Protein AF-0000000068160522 (afdb_homodimer)

Organism: Acanthamoeba castellanii (strain ATCC 30010 / Neff) (NCBI:txid1257118)

Foldseek 3Di:
DCPCVDDPPPPDPPDDPPPCPDPPPPPPDDPPPPPPPPPPPPPPDPDPPPPPDQPKDWQDDDVFWTKIKGQAPDDLVLLVVLVVVCVVPFPWDWDFAQDPNDTDTAQKIKGKAFDAPAWFDDRRDIHGHDYDDPSCVVVQVVQCVVQVHHDGMDMDIDDPDQPHWDDWAFGDPVRDPAFGKDKDADGDDKWKKWKAFPVVRDITIDIHHHNMMMITGGCRSVGIIMIIHHDDDDDDDDDDDDPPDD/DDDDPDDPPPDDDDDPPPPDPDDPDPPPPPPPPPPPPPPPPPPPDPDPPPPPDQPKDWQDDDVFWTKIKGQAPDDQVLLVVLVVVCVVPFPWDWDFAQDPNDTDTAQKIKGKAFDAPAWFDDRRDIHGHDYDDPSCVVVQVVQCVVQVHHDGMDMDIDDPDQVHWDDWAFGDPVRDPAFGKDKDADGDDKWKKWKAFPVVRDITIDIHHHNMMMITGGCRSVGIIMIIHHDDDDDDDDDDDDPPDD

InterPro domains:
  IPR005123 Oxoglutarate/iron-dependent dioxygenase domain [PS51471] (150-242)
  IPR027450 Alpha-ketoglutarate-dependent dioxygenase AlkB-like [PF13532] (68-239)
  IPR032854 Alkylated DNA repair protein alkB homologue 3 [PTHR31212] (52-241)
  IPR037151 Alpha-ketoglutarate-dependent dioxygenase AlkB-like superfamily [G3DSA:2.60.120.590] (51-245)

Secondary structure (DSSP, 8-state):
-------------------------------------------------------EEEEEEETTEEEEEES-SS-HHHHHHHHHHHHHH---EEEEEEETTEEEEEEEEEEEEESTT-EEEETTEEEE--B--HHHHHHHHHHHHHHTS---EEEEEEE-SBT--EEEE---GGGB-TTPPEEEEEEES-EEEEEEETTT--EEEEEE-TTEEEEEEETHHHHEEEEEEPPPEEEEEEE-B-B---/-------------------------------------------------------EEEEEEETTEEEEEES-SS-HHHHHHHHHHHHHH---EEEEEEETTEEEEEEEEEEEEESTTBEEEETTEEEE--B--HHHHHHHHHHHHHHTS---EEEEEEE-SBT--EEEE---GGGB-TTPPEEEEEEES-EEEEEEETTT--EEEEEE-TTEEEEEEETHHHHEEEEEEPPPEEEEEEE-B-----

pLDDT: mean 76.31, std 28.64, range [17.3, 98.75]

Radius of gyration: 35.93 Å; Cα contacts (8 Å, |Δi|>4): 922; chains: 2; bounding box: 139×94×95 Å

Sequence (492 aa):
MEKQQQAEEGATNGQTGHTNKRKIEEIEGGRRTGRLDAFVIRKKADTPKKLKAPSIEIVVQNGRSVVTYEKSVLSEDECAELSQEVLIAGHWSRDVIPTFGKNVLSPRLVCSFGDVGTAYRYSGMIRKGTGWPEVLLAIKRLVEERANQPYNYVLCNLYKDGDDYIGWHADKEGDIVPGSTIASVSLGAKRLFKLRHEQTKEVKEVWLEPGSLLLMKGDTQKHYKHCTVTENRINLTFRLVNHRSGMEKQQQAEEGATNGQTGHTNKRKIEEIEGGRRTGRLDAFVIRKKADTPKKLKAPSIEIVVQNGRSVVTYEKSVLSEDECAELSQEVLIAGHWSRDVIPTFGKNVLSPRLVCSFGDVGTAYRYSGMIRKGTGWPEVLLAIKRLVEERANQPYNYVLCNLYKDGDDYIGWHADKEGDIVPGSTIASVSLGAKRLFKLRHEQTKEVKEVWLEPGSLLLMKGDTQKHYKHCTVTENRINLTFRLVNHRSG

Structure (mmCIF, N/CA/C/O backbone):
data_AF-0000000068160522-model_v1
#
loop_
_entity.id
_entity.type
_entity.pdbx_description
1 polymer 'DNA repair system protein'
#
loop_
_atom_site.group_PDB
_atom_site.id
_atom_site.type_symbol
_atom_site.label_atom_id
_atom_site.label_alt_id
_atom_site.label_comp_id
_atom_site.label_asym_id
_atom_site.label_entity_id
_atom_site.label_seq_id
_atom_site.pdbx_PDB_ins_code
_atom_site.Cartn_x
_atom_site.Cartn_y
_atom_site.Cartn_z
_atom_site.occupancy
_atom_site.B_iso_or_equiv
_atom_site.auth_seq_id
_atom_site.auth_comp_id
_atom_site.auth_asym_id
_atom_site.auth_atom_id
_atom_site.pdbx_PDB_model_num
ATOM 1 N N . MET A 1 1 ? -38.375 -58.938 49.531 1 20.55 1 MET A N 1
ATOM 2 C CA . MET A 1 1 ? -39.844 -58.875 49.531 1 20.55 1 MET A CA 1
ATOM 3 C C . MET A 1 1 ? -40.344 -57.656 48.812 1 20.55 1 MET A C 1
ATOM 5 O O . MET A 1 1 ? -39.812 -56.531 48.969 1 20.55 1 MET A O 1
ATOM 9 N N . GLU A 1 2 ? -41.125 -57.875 47.562 1 18.28 2 GLU A N 1
ATOM 10 C CA . GLU A 1 2 ? -41.438 -57.531 46.156 1 18.28 2 GLU A CA 1
ATOM 11 C C . GLU A 1 2 ? -42.438 -56.406 46.094 1 18.28 2 GLU A C 1
ATOM 13 O O . GLU A 1 2 ? -43.625 -56.625 46.344 1 18.28 2 GLU A O 1
ATOM 18 N N . LYS A 1 3 ? -42.031 -55.219 46.75 1 20.61 3 LYS A N 1
ATOM 19 C CA . LYS A 1 3 ? -42.969 -54.094 46.969 1 20.61 3 LYS A CA 1
ATOM 20 C C . LYS A 1 3 ? -43.656 -53.688 45.688 1 20.61 3 LYS A C 1
ATOM 22 O O . LYS A 1 3 ? -43 -53.344 44.719 1 20.61 3 LYS A O 1
ATOM 27 N N . GLN A 1 4 ? -44.844 -54.188 45.312 1 17.83 4 GLN A N 1
ATOM 28 C CA . GLN A 1 4 ? -45.719 -54.469 44.188 1 17.83 4 GLN A CA 1
ATOM 29 C C . GLN A 1 4 ? -46.406 -53.156 43.719 1 17.83 4 GLN A C 1
ATOM 31 O O . GLN A 1 4 ? -47.625 -53.062 43.656 1 17.83 4 GLN A O 1
ATOM 36 N N . GLN A 1 5 ? -45.781 -51.938 44.125 1 22.64 5 GLN A N 1
ATOM 37 C CA . GLN A 1 5 ? -46.719 -50.812 44.094 1 22.64 5 GLN A CA 1
ATOM 38 C C . GLN A 1 5 ? -47.25 -50.562 42.688 1 22.64 5 GLN A C 1
ATOM 40 O O . GLN A 1 5 ? -46.469 -50.25 41.781 1 22.64 5 GLN A O 1
ATOM 45 N N . GLN A 1 6 ? -48.406 -51.094 42.281 1 18.61 6 GLN A N 1
ATOM 46 C CA . GLN A 1 6 ? -49.188 -51.344 41.062 1 18.61 6 GLN A CA 1
ATOM 47 C C . GLN A 1 6 ? -49.562 -50.031 40.406 1 18.61 6 GLN A C 1
ATOM 49 O O . GLN A 1 6 ? -49.781 -49.031 41.062 1 18.61 6 GLN A O 1
ATOM 54 N N . ALA A 1 7 ? -49.688 -49.969 38.969 1 19.05 7 ALA A N 1
ATOM 55 C CA . ALA A 1 7 ? -49.594 -49.406 37.625 1 19.05 7 ALA A CA 1
ATOM 56 C C . ALA A 1 7 ? -50.906 -48.719 37.219 1 19.05 7 ALA A C 1
ATOM 58 O O . ALA A 1 7 ? -51.125 -48.406 36.062 1 19.05 7 ALA A O 1
ATOM 59 N N . GLU A 1 8 ? -51.75 -48.188 38.25 1 18.66 8 GLU A N 1
ATOM 60 C CA . GLU A 1 8 ? -53.094 -48.031 37.75 1 18.66 8 GLU A CA 1
ATOM 61 C C . GLU A 1 8 ? -53.188 -47 36.625 1 18.66 8 GLU A C 1
ATOM 63 O O . GLU A 1 8 ? -52.531 -45.938 36.688 1 18.66 8 GLU A O 1
ATOM 68 N N . GLU A 1 9 ? -53.656 -47.312 35.344 1 19.62 9 GLU A N 1
ATOM 69 C CA . GLU A 1 9 ? -53.812 -47.031 33.938 1 19.62 9 GLU A CA 1
ATOM 70 C C . GLU A 1 9 ? -54.812 -45.938 33.656 1 19.62 9 GLU A C 1
ATOM 72 O O . GLU A 1 9 ? -55.219 -45.688 32.531 1 19.62 9 GLU A O 1
ATOM 77 N N . GLY A 1 10 ? -55.062 -44.938 34.625 1 18.34 10 GLY A N 1
ATOM 78 C CA . GLY A 1 10 ? -56.375 -44.344 34.375 1 18.34 10 GLY A CA 1
ATOM 79 C C . GLY A 1 10 ? -56.438 -43.594 33.062 1 18.34 10 GLY A C 1
ATOM 80 O O . GLY A 1 10 ? -55.5 -42.938 32.656 1 18.34 10 GLY A O 1
ATOM 81 N N . ALA A 1 11 ? -57.312 -43.969 31.984 1 20.47 11 ALA A N 1
ATOM 82 C CA . ALA A 1 11 ? -57.781 -43.844 30.609 1 20.47 11 ALA A CA 1
ATOM 83 C C . ALA A 1 11 ? -58.438 -42.5 30.391 1 20.47 11 ALA A C 1
ATOM 85 O O . ALA A 1 11 ? -59.562 -42.25 30.844 1 20.47 11 ALA A O 1
ATOM 86 N N . THR A 1 12 ? -57.688 -41.312 30.672 1 19.25 12 THR A N 1
ATOM 87 C CA . THR A 1 12 ? -58.406 -40.062 30.719 1 19.25 12 THR A CA 1
ATOM 88 C C . THR A 1 12 ? -59.062 -39.781 29.375 1 19.25 12 THR A C 1
ATOM 90 O O . THR A 1 12 ? -58.531 -40.125 28.328 1 19.25 12 THR A O 1
ATOM 93 N N . ASN A 1 13 ? -60.375 -39.469 29.281 1 19.58 13 ASN A N 1
ATOM 94 C CA . ASN A 1 13 ? -61.594 -39.344 28.5 1 19.58 13 ASN A CA 1
ATOM 95 C C . ASN A 1 13 ? -61.562 -38.094 27.641 1 19.58 13 ASN A C 1
ATOM 97 O O . ASN A 1 13 ? -62.625 -37.625 27.188 1 19.58 13 ASN A O 1
ATOM 101 N N . GLY A 1 14 ? -60.375 -37.5 27.266 1 20.22 14 GLY A N 1
ATOM 102 C CA . GLY A 1 14 ? -60.531 -36.094 26.938 1 20.22 14 GLY A CA 1
ATOM 103 C C . GLY A 1 14 ? -61.375 -35.844 25.688 1 20.22 14 GLY A C 1
ATOM 104 O O . GLY A 1 14 ? -61.094 -36.438 24.625 1 20.22 14 GLY A O 1
ATOM 105 N N . GLN A 1 15 ? -62.688 -35.594 25.875 1 19.41 15 GLN A N 1
ATOM 106 C CA . GLN A 1 15 ? -63.781 -35.375 24.953 1 19.41 15 GLN A CA 1
ATOM 107 C C . GLN A 1 15 ? -63.438 -34.375 23.875 1 19.41 15 GLN A C 1
ATOM 109 O O . GLN A 1 15 ? -62.594 -33.5 24.094 1 19.41 15 GLN A O 1
ATOM 114 N N . THR A 1 16 ? -64.062 -34.438 22.656 1 21.06 16 THR A N 1
ATOM 115 C CA . THR A 1 16 ? -64.125 -34.281 21.203 1 21.06 16 THR A CA 1
ATOM 116 C C . THR A 1 16 ? -64.562 -32.875 20.812 1 21.06 16 THR A C 1
ATOM 118 O O . THR A 1 16 ? -64.812 -32.594 19.625 1 21.06 16 THR A O 1
ATOM 121 N N . GLY A 1 17 ? -64.375 -31.734 21.688 1 19.83 17 GLY A N 1
ATOM 122 C CA . GLY A 1 17 ? -65.25 -30.641 21.359 1 19.83 17 GLY A CA 1
ATOM 123 C C . GLY A 1 17 ? -65 -30.078 19.969 1 19.83 17 GLY A C 1
ATOM 124 O O . GLY A 1 17 ? -63.875 -29.891 19.547 1 19.83 17 GLY A O 1
ATOM 125 N N . HIS A 1 18 ? -66 -30.25 19.016 1 21.58 18 HIS A N 1
ATOM 126 C CA . HIS A 1 18 ? -66.188 -30.031 17.578 1 21.58 18 HIS A CA 1
ATOM 127 C C . HIS A 1 18 ? -66.25 -28.547 17.234 1 21.58 18 HIS A C 1
ATOM 129 O O . HIS A 1 18 ? -67.25 -27.875 17.438 1 21.58 18 HIS A O 1
ATOM 135 N N . THR A 1 19 ? -65.25 -27.734 17.625 1 20.06 19 THR A N 1
ATOM 136 C CA . THR A 1 19 ? -65.312 -26.297 17.406 1 20.06 19 THR A CA 1
ATOM 137 C C . THR A 1 19 ? -65.5 -25.969 15.93 1 20.06 19 THR A C 1
ATOM 139 O O . THR A 1 19 ? -64.688 -26.422 15.102 1 20.06 19 THR A O 1
ATOM 142 N N . ASN A 1 20 ? -66.75 -25.688 15.445 1 18.67 20 ASN A N 1
ATOM 143 C CA . ASN A 1 20 ? -67.312 -25.391 14.133 1 18.67 20 ASN A CA 1
ATOM 144 C C . ASN A 1 20 ? -66.75 -24.094 13.57 1 18.67 20 ASN A C 1
ATOM 146 O O . ASN A 1 20 ? -67.188 -23 13.922 1 18.67 20 ASN A O 1
ATOM 150 N N . LYS A 1 21 ? -65.562 -23.734 13.742 1 21.2 21 LYS A N 1
ATOM 151 C CA . LYS A 1 21 ? -65.125 -22.406 13.305 1 21.2 21 LYS A CA 1
ATOM 152 C C . LYS A 1 21 ? -65.438 -22.188 11.828 1 21.2 21 LYS A C 1
ATOM 154 O O . LYS A 1 21 ? -65 -22.953 10.969 1 21.2 21 LYS A O 1
ATOM 159 N N . ARG A 1 22 ? -66.562 -21.484 11.555 1 18.92 22 ARG A N 1
ATOM 160 C CA . ARG A 1 22 ? -67.188 -21 10.305 1 18.92 22 ARG A CA 1
ATOM 161 C C . ARG A 1 22 ? -66.125 -20.312 9.438 1 18.92 22 ARG A C 1
ATOM 163 O O . ARG A 1 22 ? -65.25 -19.578 9.953 1 18.92 22 ARG A O 1
ATOM 170 N N . LYS A 1 23 ? -66 -20.688 8.133 1 20.91 23 LYS A N 1
ATOM 171 C CA . LYS A 1 23 ? -65.25 -20.484 6.898 1 20.91 23 LYS A CA 1
ATOM 172 C C . LYS A 1 23 ? -65.5 -19.078 6.34 1 20.91 23 LYS A C 1
ATOM 174 O O . LYS A 1 23 ? -66.5 -18.812 5.73 1 20.91 23 LYS A O 1
ATOM 179 N N . ILE A 1 24 ? -65.562 -17.984 7.199 1 20.56 24 ILE A N 1
ATOM 180 C CA . ILE A 1 24 ? -66 -16.766 6.5 1 20.56 24 ILE A CA 1
ATOM 181 C C . ILE A 1 24 ? -65.062 -16.562 5.281 1 20.56 24 ILE A C 1
ATOM 183 O O . ILE A 1 24 ? -63.875 -16.484 5.41 1 20.56 24 ILE A O 1
ATOM 187 N N . GLU A 1 25 ? -65.625 -16.828 4.09 1 19.86 25 GLU A N 1
ATOM 188 C CA . GLU A 1 25 ? -65.188 -16.766 2.686 1 19.86 25 GLU A CA 1
ATOM 189 C C . GLU A 1 25 ? -64.938 -15.32 2.273 1 19.86 25 GLU A C 1
ATOM 191 O O . GLU A 1 25 ? -65.812 -14.492 2.182 1 19.86 25 GLU A O 1
ATOM 196 N N . GLU A 1 26 ? -64.125 -14.555 3.076 1 21.2 26 GLU A N 1
ATOM 197 C CA . GLU A 1 26 ? -63.844 -13.188 2.631 1 21.2 26 GLU A CA 1
ATOM 198 C C . GLU A 1 26 ? -63.469 -13.148 1.15 1 21.2 26 GLU A C 1
ATOM 200 O O . GLU A 1 26 ? -62.531 -13.797 0.725 1 21.2 26 GLU A O 1
ATOM 205 N N . ILE A 1 27 ? -64.438 -12.898 0.301 1 22.42 27 ILE A N 1
ATOM 206 C CA . ILE A 1 27 ? -64.5 -12.695 -1.144 1 22.42 27 ILE A CA 1
ATOM 207 C C . ILE A 1 27 ? -63.594 -11.531 -1.525 1 22.42 27 ILE A C 1
ATOM 209 O O . ILE A 1 27 ? -63.906 -10.367 -1.241 1 22.42 27 ILE A O 1
ATOM 213 N N . GLU A 1 28 ? -62.375 -11.414 -1.071 1 22.31 28 GLU A N 1
ATOM 214 C CA . GLU A 1 28 ? -61.531 -10.25 -1.405 1 22.31 28 GLU A CA 1
ATOM 215 C C . GLU A 1 28 ? -61.469 -10.039 -2.916 1 22.31 28 GLU A C 1
ATOM 217 O O . GLU A 1 28 ? -61.125 -10.953 -3.662 1 22.31 28 GLU A O 1
ATOM 222 N N . GLY A 1 29 ? -62.406 -9.227 -3.492 1 23 29 GLY A N 1
ATOM 223 C CA . GLY A 1 29 ? -62.594 -8.719 -4.844 1 23 29 GLY A CA 1
ATOM 224 C C . GLY A 1 29 ? -61.312 -8.211 -5.469 1 23 29 GLY A C 1
ATOM 225 O O . GLY A 1 29 ? -60.469 -7.586 -4.797 1 23 29 GLY A O 1
ATOM 226 N N . GLY A 1 30 ? -60.781 -8.773 -6.594 1 23.55 30 GLY A N 1
ATOM 227 C CA . GLY A 1 30 ? -59.656 -8.75 -7.5 1 23.55 30 GLY A CA 1
ATOM 228 C C . GLY A 1 30 ? -59.531 -7.453 -8.273 1 23.55 30 GLY A C 1
ATOM 229 O O . GLY A 1 30 ? -60.094 -7.32 -9.367 1 23.55 30 GLY A O 1
ATOM 230 N N . ARG A 1 31 ? -59.844 -6.234 -7.652 1 22.59 31 ARG A N 1
ATOM 231 C CA . ARG A 1 31 ? -59.688 -5.117 -8.586 1 22.59 31 ARG A CA 1
ATOM 232 C C . ARG A 1 31 ? -58.375 -5.219 -9.359 1 22.59 31 ARG A C 1
ATOM 234 O O . ARG A 1 31 ? -57.312 -5.32 -8.766 1 22.59 31 ARG A O 1
ATOM 241 N N . ARG A 1 32 ? -58.469 -5.531 -10.641 1 24.19 32 ARG A N 1
ATOM 242 C CA . ARG A 1 32 ? -57.562 -5.617 -11.773 1 24.19 32 ARG A CA 1
ATOM 243 C C . ARG A 1 32 ? -56.875 -4.273 -12.047 1 24.19 32 ARG A C 1
ATOM 245 O O . ARG A 1 32 ? -57.5 -3.365 -12.594 1 24.19 32 ARG A O 1
ATOM 252 N N . THR A 1 33 ? -56.375 -3.521 -11.078 1 25.98 33 THR A N 1
ATOM 253 C CA . THR A 1 33 ? -55.75 -2.266 -11.469 1 25.98 33 THR A CA 1
ATOM 254 C C . THR A 1 33 ? -54.812 -2.477 -12.648 1 25.98 33 THR A C 1
ATOM 256 O O . THR A 1 33 ? -54.031 -3.424 -12.664 1 25.98 33 THR A O 1
ATOM 259 N N . GLY A 1 34 ? -55.188 -2.094 -13.891 1 23.53 34 GLY A N 1
ATOM 260 C CA . GLY A 1 34 ? -54.625 -1.967 -15.219 1 23.53 34 GLY A CA 1
ATOM 261 C C . GLY A 1 34 ? -53.25 -1.306 -15.211 1 23.53 34 GLY A C 1
ATOM 262 O O . GLY A 1 34 ? -53.125 -0.141 -14.828 1 23.53 34 GLY A O 1
ATOM 263 N N . ARG A 1 35 ? -52.219 -2.031 -14.844 1 23.36 35 ARG A N 1
ATOM 264 C CA . ARG A 1 35 ? -50.844 -1.613 -14.906 1 23.36 35 ARG A CA 1
ATOM 265 C C . ARG A 1 35 ? -50.5 -1.054 -16.281 1 23.36 35 ARG A C 1
ATOM 267 O O . ARG A 1 35 ? -50.469 -1.79 -17.266 1 23.36 35 ARG A O 1
ATOM 274 N N . LEU A 1 36 ? -50.938 0.174 -16.625 1 24.39 36 LEU A N 1
ATOM 275 C CA . LEU A 1 36 ? -50.438 0.85 -17.812 1 24.39 36 LEU A CA 1
ATOM 276 C C . LEU A 1 36 ? -48.938 0.635 -17.984 1 24.39 36 LEU A C 1
ATOM 278 O O . LEU A 1 36 ? -48.156 0.967 -17.078 1 24.39 36 LEU A O 1
ATOM 282 N N . ASP A 1 37 ? -48.562 -0.284 -18.797 1 24.17 37 ASP A N 1
ATOM 283 C CA . ASP A 1 37 ? -47.25 -0.674 -19.312 1 24.17 37 ASP A CA 1
ATOM 284 C C . ASP A 1 37 ? -46.5 0.53 -19.891 1 24.17 37 ASP A C 1
ATOM 286 O O . ASP A 1 37 ? -46.875 1.04 -20.953 1 24.17 37 ASP A O 1
ATOM 290 N N . ALA A 1 38 ? -46.375 1.678 -19.141 1 27.09 38 ALA A N 1
ATOM 291 C CA . ALA A 1 38 ? -45.5 2.688 -19.734 1 27.09 38 ALA A CA 1
ATOM 292 C C . ALA A 1 38 ? -44.281 2.045 -20.391 1 27.09 38 ALA A C 1
ATOM 294 O O . ALA A 1 38 ? -43.5 1.351 -19.719 1 27.09 38 ALA A O 1
ATOM 295 N N . PHE A 1 39 ? -44.344 1.669 -21.625 1 26.08 39 PHE A N 1
ATOM 296 C CA . PHE A 1 39 ? -43.281 1.262 -22.531 1 26.08 39 PHE A CA 1
ATOM 297 C C . PHE A 1 39 ? -42.062 2.186 -22.406 1 26.08 39 PHE A C 1
ATOM 299 O O . PHE A 1 39 ? -42.156 3.357 -22.781 1 26.08 39 PHE A O 1
ATOM 306 N N . VAL A 1 40 ? -41.469 2.197 -21.266 1 25.56 40 VAL A N 1
ATOM 307 C CA . VAL A 1 40 ? -40.188 2.896 -21.203 1 25.56 40 VAL A CA 1
ATOM 308 C C . VAL A 1 40 ? -39.344 2.527 -22.406 1 25.56 40 VAL A C 1
ATOM 310 O O . VAL A 1 40 ? -39 1.357 -22.609 1 25.56 40 VAL A O 1
ATOM 313 N N . ILE A 1 41 ? -39.469 3.205 -23.453 1 27.78 41 ILE A N 1
ATOM 314 C CA . ILE A 1 41 ? -38.562 3.172 -24.609 1 27.78 41 ILE A CA 1
ATOM 315 C C . ILE A 1 41 ? -37.125 3.145 -24.125 1 27.78 41 ILE A C 1
ATOM 317 O O . ILE A 1 41 ? -36.656 4.094 -23.5 1 27.78 41 ILE A O 1
ATOM 321 N N . ARG A 1 42 ? -36.656 1.977 -23.891 1 26.3 42 ARG A N 1
ATOM 322 C CA . ARG A 1 42 ? -35.25 1.683 -23.688 1 26.3 42 ARG A CA 1
ATOM 323 C C . ARG A 1 42 ? -34.375 2.344 -24.75 1 26.3 42 ARG A C 1
ATOM 325 O O . ARG A 1 42 ? -34.469 1.992 -25.922 1 26.3 42 ARG A O 1
ATOM 332 N N . LYS A 1 43 ? -34.188 3.623 -24.609 1 29.92 43 LYS A N 1
ATOM 333 C CA . LYS A 1 43 ? -33.156 4.18 -25.516 1 29.92 43 LYS A CA 1
ATOM 334 C C . LYS A 1 43 ? -31.984 3.225 -25.672 1 29.92 43 LYS A C 1
ATOM 336 O O . LYS A 1 43 ? -31.562 2.586 -24.703 1 29.92 43 LYS A O 1
ATOM 341 N N . LYS A 1 44 ? -31.844 2.719 -26.891 1 28.86 44 LYS A N 1
ATOM 342 C CA . LYS A 1 44 ? -30.719 1.954 -27.406 1 28.86 44 LYS A CA 1
ATOM 343 C C . LYS A 1 44 ? -29.406 2.375 -26.75 1 28.86 44 LYS A C 1
ATOM 345 O O . LYS A 1 44 ? -29.016 3.539 -26.828 1 28.86 44 LYS A O 1
ATOM 350 N N . ALA A 1 45 ? -29.078 1.757 -25.688 1 29.58 45 ALA A N 1
ATOM 351 C CA . ALA A 1 45 ? -27.797 1.856 -24.984 1 29.58 45 ALA A CA 1
ATOM 352 C C . ALA A 1 45 ? -26.656 2.02 -25.984 1 29.58 45 ALA A C 1
ATOM 354 O O . ALA A 1 45 ? -26.625 1.357 -27.016 1 29.58 45 ALA A O 1
ATOM 355 N N . ASP A 1 46 ? -26.062 3.215 -26.016 1 33.66 46 ASP A N 1
ATOM 356 C CA . ASP A 1 46 ? -24.922 3.6 -26.859 1 33.66 46 ASP A CA 1
ATOM 357 C C . ASP A 1 46 ? -23.984 2.416 -27.094 1 33.66 46 ASP A C 1
ATOM 359 O O . ASP A 1 46 ? -23.969 1.467 -26.312 1 33.66 46 ASP A O 1
ATOM 363 N N . THR A 1 47 ? -23.5 2.258 -28.328 1 31.92 47 THR A N 1
ATOM 364 C CA . THR A 1 47 ? -22.5 1.306 -28.812 1 31.92 47 THR A CA 1
ATOM 365 C C . THR A 1 47 ? -21.453 1.012 -27.75 1 31.92 47 THR A C 1
ATOM 367 O O . THR A 1 47 ? -21 1.923 -27.062 1 31.92 47 THR A O 1
ATOM 370 N N . PRO A 1 48 ? -21.484 -0.235 -27.375 1 34.25 48 PRO A N 1
ATOM 371 C CA . PRO A 1 48 ? -20.453 -0.577 -26.375 1 34.25 48 PRO A CA 1
ATOM 372 C C . PRO A 1 48 ? -19.141 0.15 -26.609 1 34.25 48 PRO A C 1
ATOM 374 O O . PRO A 1 48 ? -18.672 0.248 -27.75 1 34.25 48 PRO A O 1
ATOM 377 N N . LYS A 1 49 ? -18.891 1.197 -25.953 1 37 49 LYS A N 1
ATOM 378 C CA . LYS A 1 49 ? -17.578 1.809 -26.031 1 37 49 LYS A CA 1
ATOM 379 C C . LYS A 1 49 ? -16.516 0.784 -26.453 1 37 49 LYS A C 1
ATOM 381 O O . LYS A 1 49 ? -16.516 -0.346 -25.953 1 37 49 LYS A O 1
ATOM 386 N N . LYS A 1 50 ? -16.016 0.912 -27.562 1 36.16 50 LYS A N 1
ATOM 387 C CA . LYS A 1 50 ? -14.898 0.123 -28.078 1 36.16 50 LYS A CA 1
ATOM 388 C C . LYS A 1 50 ? -13.953 -0.31 -26.969 1 36.16 50 LYS A C 1
ATOM 390 O O . LYS A 1 50 ? -13.305 0.528 -26.328 1 36.16 50 LYS A O 1
ATOM 395 N N . LEU A 1 51 ? -14.203 -1.397 -26.359 1 38.34 51 LEU A N 1
ATOM 396 C CA . LEU A 1 51 ? -13.211 -1.922 -25.422 1 38.34 51 LEU A CA 1
ATOM 397 C C . LEU A 1 51 ? -11.805 -1.811 -26 1 38.34 51 LEU A C 1
ATOM 399 O O . LEU A 1 51 ? -11.523 -2.369 -27.078 1 38.34 51 LEU A O 1
ATOM 403 N N . LYS A 1 52 ? -11.203 -0.742 -26.031 1 43.22 52 LYS A N 1
ATOM 404 C CA . LYS A 1 52 ? -9.812 -0.606 -26.469 1 43.22 52 LYS A CA 1
ATOM 405 C C . LYS A 1 52 ? -9.023 -1.887 -26.219 1 43.22 52 LYS A C 1
ATOM 407 O O . LYS A 1 52 ? -9.281 -2.592 -25.234 1 43.22 52 LYS A O 1
ATOM 412 N N . ALA A 1 53 ? -8.445 -2.486 -27.219 1 49.78 53 ALA A N 1
ATOM 413 C CA . ALA A 1 53 ? -7.57 -3.656 -27.219 1 49.78 53 ALA A CA 1
ATOM 414 C C . ALA A 1 53 ? -6.684 -3.688 -25.984 1 49.78 53 ALA A C 1
ATOM 416 O O . ALA A 1 53 ? -6.191 -2.648 -25.547 1 49.78 53 ALA A O 1
ATOM 417 N N . PRO A 1 54 ? -6.746 -4.816 -25.25 1 63.12 54 PRO A N 1
ATOM 418 C CA . PRO A 1 54 ? -5.926 -4.883 -24.031 1 63.12 54 PRO A CA 1
ATOM 419 C C . PRO A 1 54 ? -4.484 -4.445 -24.281 1 63.12 54 PRO A C 1
ATOM 421 O O . PRO A 1 54 ? -3.883 -4.816 -25.281 1 63.12 54 PRO A O 1
ATOM 424 N N . SER A 1 55 ? -4.051 -3.314 -23.844 1 77.94 55 SER A N 1
ATOM 425 C CA . SER A 1 55 ? -2.674 -2.844 -23.969 1 77.94 55 SER A CA 1
ATOM 426 C C . SER A 1 55 ? -1.709 -3.752 -23.219 1 77.94 55 SER A C 1
ATOM 428 O O . SER A 1 55 ? -1.735 -3.809 -21.984 1 77.94 55 SER A O 1
ATOM 430 N N . ILE A 1 56 ? -1.1 -4.758 -24.031 1 88.88 56 ILE A N 1
ATOM 431 C CA . ILE A 1 56 ? -0.104 -5.672 -23.484 1 88.88 56 ILE A CA 1
ATOM 432 C C . ILE A 1 56 ? 1.271 -5.012 -23.5 1 88.88 56 ILE A C 1
ATOM 434 O O . ILE A 1 56 ? 1.717 -4.52 -24.531 1 88.88 56 ILE A O 1
ATOM 438 N N . GLU A 1 57 ? 1.829 -4.906 -22.344 1 93.25 57 GLU A N 1
ATOM 439 C CA . GLU A 1 57 ? 3.186 -4.395 -22.172 1 93.25 57 GLU A CA 1
ATOM 440 C C . GLU A 1 57 ? 4.195 -5.531 -22.062 1 93.25 57 GLU A C 1
ATOM 442 O O . GLU A 1 57 ? 3.943 -6.539 -21.406 1 93.25 57 GLU A O 1
ATOM 447 N N . ILE A 1 58 ? 5.316 -5.426 -22.812 1 95.62 58 ILE A N 1
ATOM 448 C CA . ILE A 1 58 ? 6.418 -6.371 -22.672 1 95.62 58 ILE A CA 1
ATOM 449 C C . ILE A 1 58 ? 7.395 -5.863 -21.609 1 95.62 58 ILE A C 1
ATOM 451 O O . ILE A 1 58 ? 8.102 -4.879 -21.828 1 95.62 58 ILE A O 1
ATOM 455 N N . VAL A 1 59 ? 7.52 -6.551 -20.531 1 96.69 59 VAL A N 1
ATOM 456 C CA . VAL A 1 59 ? 8.359 -6.141 -19.406 1 96.69 59 VAL A CA 1
ATOM 457 C C . VAL A 1 59 ? 9.773 -6.672 -19.594 1 96.69 59 VAL A C 1
ATOM 459 O O . VAL A 1 59 ? 10.75 -5.969 -19.312 1 96.69 59 VAL A O 1
ATOM 462 N N . VAL A 1 60 ? 9.883 -7.891 -20.062 1 96.75 60 VAL A N 1
ATOM 463 C CA . VAL A 1 60 ? 11.148 -8.555 -20.344 1 96.75 60 VAL A CA 1
ATOM 464 C C . VAL A 1 60 ? 11.062 -9.266 -21.703 1 96.75 60 VAL A C 1
ATOM 466 O O . VAL A 1 60 ? 10.055 -9.898 -22 1 96.75 60 VAL A O 1
ATOM 469 N N . GLN A 1 61 ? 12.023 -9.031 -22.5 1 96.19 61 GLN A N 1
ATOM 470 C CA . GLN A 1 61 ? 12.258 -9.789 -23.719 1 96.19 61 GLN A CA 1
ATOM 471 C C . GLN A 1 61 ? 13.742 -10.078 -23.922 1 96.19 61 GLN A C 1
ATOM 473 O O . GLN A 1 61 ? 14.484 -9.242 -24.438 1 96.19 61 GLN A O 1
ATOM 478 N N . ASN A 1 62 ? 14.125 -11.188 -23.469 1 95.69 62 ASN A N 1
ATOM 479 C CA . ASN A 1 62 ? 15.516 -11.617 -23.5 1 95.69 62 ASN A CA 1
ATOM 480 C C . ASN A 1 62 ? 15.641 -13.109 -23.781 1 95.69 62 ASN A C 1
ATOM 482 O O . ASN A 1 62 ? 15.531 -13.93 -22.875 1 95.69 62 ASN A O 1
ATOM 486 N N . GLY A 1 63 ? 15.914 -13.375 -25.125 1 95 63 GLY A N 1
ATOM 487 C CA . GLY A 1 63 ? 15.906 -14.781 -25.484 1 95 63 GLY A CA 1
ATOM 488 C C . GLY A 1 63 ? 14.562 -15.453 -25.266 1 95 63 GLY A C 1
ATOM 489 O O . GLY A 1 63 ? 13.539 -14.977 -25.766 1 95 63 GLY A O 1
ATOM 490 N N . ARG A 1 64 ? 14.625 -16.547 -24.453 1 95.75 64 ARG A N 1
ATOM 491 C CA . ARG A 1 64 ? 13.406 -17.297 -24.188 1 95.75 64 ARG A CA 1
ATOM 492 C C . ARG A 1 64 ? 12.695 -16.781 -22.953 1 95.75 64 ARG A C 1
ATOM 494 O O . ARG A 1 64 ? 11.641 -17.297 -22.562 1 95.75 64 ARG A O 1
ATOM 501 N N . SER A 1 65 ? 13.273 -15.82 -22.344 1 97.31 65 SER A N 1
ATOM 502 C CA . SER A 1 65 ? 12.617 -15.172 -21.203 1 97.31 65 SER A CA 1
ATOM 503 C C . SER A 1 65 ? 11.719 -14.023 -21.672 1 97.31 65 SER A C 1
ATOM 505 O O . SER A 1 65 ? 12.211 -13.008 -22.156 1 97.31 65 SER A O 1
ATOM 507 N N . VAL A 1 66 ? 10.445 -14.273 -21.531 1 98 66 VAL A N 1
ATOM 508 C CA . VAL A 1 66 ? 9.492 -13.25 -21.953 1 98 66 VAL A CA 1
ATOM 509 C C . VAL A 1 66 ? 8.484 -13.008 -20.828 1 98 66 VAL A C 1
ATOM 511 O O . VAL A 1 66 ? 7.863 -13.945 -20.328 1 98 66 VAL A O 1
ATOM 514 N N . VAL A 1 67 ? 8.344 -11.727 -20.375 1 98.44 67 VAL A N 1
ATOM 515 C CA . VAL A 1 67 ? 7.355 -11.336 -19.375 1 98.44 67 VAL A CA 1
ATOM 516 C C . VAL A 1 67 ? 6.426 -10.273 -19.969 1 98.44 67 VAL A C 1
ATOM 518 O O . VAL A 1 67 ? 6.887 -9.227 -20.438 1 98.44 67 VAL A O 1
ATOM 521 N N . THR A 1 68 ? 5.148 -10.578 -19.969 1 98.31 68 THR A N 1
ATOM 522 C CA . THR A 1 68 ? 4.164 -9.633 -20.484 1 98.31 68 THR A CA 1
ATOM 523 C C . THR A 1 68 ? 3.211 -9.188 -19.391 1 98.31 68 THR A C 1
ATOM 525 O O . THR A 1 68 ? 3.014 -9.898 -18.406 1 98.31 68 THR A O 1
ATOM 528 N N . TYR A 1 69 ? 2.689 -8.031 -19.578 1 98 69 TYR A N 1
ATOM 529 C CA . TYR A 1 69 ? 1.843 -7.414 -18.578 1 98 69 TYR A CA 1
ATOM 530 C C . TYR A 1 69 ? 0.621 -6.758 -19.203 1 98 69 TYR A C 1
ATOM 532 O O . TYR A 1 69 ? 0.75 -5.961 -20.141 1 98 69 TYR A O 1
ATOM 540 N N . GLU A 1 70 ? -0.507 -7.238 -18.734 1 97.12 70 GLU A N 1
ATOM 541 C CA . GLU A 1 70 ? -1.78 -6.617 -19.094 1 97.12 70 GLU A CA 1
ATOM 542 C C . GLU A 1 70 ? -2.371 -5.855 -17.906 1 97.12 70 GLU A C 1
ATOM 544 O O . GLU A 1 70 ? -2.773 -6.461 -16.906 1 97.12 70 GLU A O 1
ATOM 549 N N . LYS A 1 71 ? -2.574 -4.629 -18.062 1 94.31 71 LYS A N 1
ATOM 550 C CA . LYS A 1 71 ? -2.871 -3.715 -16.953 1 94.31 71 LYS A CA 1
ATOM 551 C C . LYS A 1 71 ? -4.277 -3.949 -16.406 1 94.31 71 LYS A C 1
ATOM 553 O O . LYS A 1 71 ? -4.531 -3.721 -15.227 1 94.31 71 LYS A O 1
ATOM 558 N N . SER A 1 72 ? -5.16 -4.375 -17.281 1 93.31 72 SER A N 1
ATOM 559 C CA . SER A 1 72 ? -6.543 -4.52 -16.844 1 93.31 72 SER A CA 1
ATOM 560 C C . SER A 1 72 ? -7.238 -5.664 -17.578 1 93.31 72 SER A C 1
ATOM 562 O O . SER A 1 72 ? -7.566 -5.547 -18.766 1 93.31 72 SER A O 1
ATOM 564 N N . VAL A 1 73 ? -7.461 -6.711 -16.828 1 95.12 73 VAL A N 1
ATOM 565 C CA . VAL A 1 73 ? -8.211 -7.832 -17.375 1 95.12 73 VAL A CA 1
ATOM 566 C C . VAL A 1 73 ? -9.516 -8.016 -16.609 1 95.12 73 VAL A C 1
ATOM 568 O O . VAL A 1 73 ? -10.414 -8.727 -17.062 1 95.12 73 VAL A O 1
ATOM 571 N N . LEU A 1 74 ? -9.625 -7.418 -15.406 1 95 74 LEU A N 1
ATOM 572 C CA . LEU A 1 74 ? -10.82 -7.406 -14.57 1 95 74 LEU A CA 1
ATOM 573 C C . LEU A 1 74 ? -11.242 -5.973 -14.258 1 95 74 LEU A C 1
ATOM 575 O O . LEU A 1 74 ? -10.398 -5.102 -14.055 1 95 74 LEU A O 1
ATOM 579 N N . SER A 1 75 ? -12.523 -5.777 -14.211 1 92.06 75 SER A N 1
ATOM 580 C CA . SER A 1 75 ? -13.031 -4.5 -13.734 1 92.06 75 SER A CA 1
ATOM 581 C C . SER A 1 75 ? -12.852 -4.363 -12.227 1 92.06 75 SER A C 1
ATOM 583 O O . SER A 1 75 ? -12.57 -5.348 -11.539 1 92.06 75 SER A O 1
ATOM 585 N N . GLU A 1 76 ? -13.008 -3.188 -11.766 1 87.12 76 GLU A N 1
ATOM 586 C CA . GLU A 1 76 ? -12.914 -2.934 -10.328 1 87.12 76 GLU A CA 1
ATOM 587 C C . GLU A 1 76 ? -13.922 -3.775 -9.555 1 87.12 76 GLU A C 1
ATOM 589 O O . GLU A 1 76 ? -13.602 -4.324 -8.5 1 87.12 76 GLU A O 1
ATOM 594 N N . ASP A 1 77 ? -15.094 -3.82 -10.07 1 89.62 77 ASP A N 1
ATOM 595 C CA . ASP A 1 77 ? -16.141 -4.59 -9.406 1 89.62 77 ASP A CA 1
ATOM 596 C C . ASP A 1 77 ? -15.805 -6.078 -9.398 1 89.62 77 ASP A C 1
ATOM 598 O O . ASP A 1 77 ? -16 -6.758 -8.391 1 89.62 77 ASP A O 1
ATOM 602 N N . GLU A 1 78 ? -15.336 -6.527 -10.484 1 93.38 78 GLU A N 1
ATOM 603 C CA . GLU A 1 78 ? -14.938 -7.93 -10.578 1 93.38 78 GLU A CA 1
ATOM 604 C C . GLU A 1 78 ? -13.805 -8.25 -9.609 1 93.38 78 GLU A C 1
ATOM 606 O O . GLU A 1 78 ? -13.797 -9.312 -8.992 1 93.38 78 GLU A O 1
ATOM 611 N N . CYS A 1 79 ? -12.875 -7.352 -9.469 1 94.31 79 CYS A N 1
ATOM 612 C CA . CYS A 1 79 ? -11.773 -7.523 -8.531 1 94.31 79 CYS A CA 1
ATOM 613 C C . CYS A 1 79 ? -12.281 -7.633 -7.098 1 94.31 79 CYS A C 1
ATOM 615 O O . CYS A 1 79 ? -11.867 -8.523 -6.355 1 94.31 79 CYS A O 1
ATOM 617 N N . ALA A 1 80 ? -13.148 -6.777 -6.793 1 89.25 80 ALA A N 1
ATOM 618 C CA . ALA A 1 80 ? -13.688 -6.754 -5.438 1 89.25 80 ALA A CA 1
ATOM 619 C C . ALA A 1 80 ? -14.438 -8.039 -5.121 1 89.25 80 ALA A C 1
ATOM 621 O O . ALA A 1 80 ? -14.258 -8.625 -4.051 1 89.25 80 ALA A O 1
ATOM 622 N N . GLU A 1 81 ? -15.219 -8.43 -6.031 1 92.44 81 GLU A N 1
ATOM 623 C CA . GLU A 1 81 ? -16 -9.656 -5.848 1 92.44 81 GLU A CA 1
ATOM 624 C C . GLU A 1 81 ? -15.094 -10.875 -5.727 1 92.44 81 GLU A C 1
ATOM 626 O O . GLU A 1 81 ? -15.258 -11.688 -4.816 1 92.44 81 GLU A O 1
ATOM 631 N N . LEU A 1 82 ? -14.195 -10.977 -6.621 1 96 82 LEU A N 1
ATOM 632 C CA . LEU A 1 82 ? -13.273 -12.109 -6.609 1 96 82 LEU A CA 1
ATOM 633 C C . LEU A 1 82 ? -12.453 -12.125 -5.328 1 96 82 LEU A C 1
ATOM 635 O O . LEU A 1 82 ? -12.266 -13.18 -4.715 1 96 82 LEU A O 1
ATOM 639 N N . SER A 1 83 ? -12 -10.977 -4.926 1 94.88 83 SER A N 1
ATOM 640 C CA . SER A 1 83 ? -11.242 -10.875 -3.686 1 94.88 83 SER A CA 1
ATOM 641 C C . SER A 1 83 ? -12.047 -11.391 -2.498 1 94.88 83 SER A C 1
ATOM 643 O O . SER A 1 83 ? -11.555 -12.188 -1.701 1 94.88 83 SER A O 1
ATOM 645 N N . GLN A 1 84 ? -13.234 -10.945 -2.424 1 92.06 84 GLN A N 1
ATOM 646 C CA . GLN A 1 84 ? -14.094 -11.344 -1.309 1 92.06 84 GLN A CA 1
ATOM 647 C C . GLN A 1 84 ? -14.344 -12.852 -1.315 1 92.06 84 GLN A C 1
ATOM 649 O O . GLN A 1 84 ? -14.266 -13.5 -0.272 1 92.06 84 GLN A O 1
ATOM 654 N N . GLU A 1 85 ? -14.594 -13.359 -2.404 1 93.44 85 GLU A N 1
ATOM 655 C CA . GLU A 1 85 ? -14.914 -14.773 -2.521 1 93.44 85 GLU A CA 1
ATOM 656 C C . GLU A 1 85 ? -13.695 -15.641 -2.203 1 93.44 85 GLU A C 1
ATOM 658 O O . GLU A 1 85 ? -13.828 -16.688 -1.564 1 93.44 85 GLU A O 1
ATOM 663 N N . VAL A 1 86 ? -12.562 -15.234 -2.656 1 95.38 86 VAL A N 1
ATOM 664 C CA . VAL A 1 86 ? -11.344 -15.984 -2.391 1 95.38 86 VAL A CA 1
ATOM 665 C C . VAL A 1 86 ? -11.023 -15.938 -0.898 1 95.38 86 VAL A C 1
ATOM 667 O O . VAL A 1 86 ? -10.594 -16.938 -0.317 1 95.38 86 VAL A O 1
ATOM 670 N N . LEU A 1 87 ? -11.234 -14.781 -0.329 1 93.31 87 LEU A N 1
ATOM 671 C CA . LEU A 1 87 ? -10.992 -14.633 1.102 1 93.31 87 LEU A CA 1
ATOM 672 C C . LEU A 1 87 ? -11.875 -15.586 1.905 1 93.31 87 LEU A C 1
ATOM 674 O O . LEU A 1 87 ? -11.414 -16.188 2.875 1 93.31 87 LEU A O 1
ATOM 678 N N . ILE A 1 88 ? -13.078 -15.773 1.445 1 92.31 88 ILE A N 1
ATOM 679 C CA . ILE A 1 88 ? -14.047 -16.609 2.154 1 92.31 88 ILE A CA 1
ATOM 680 C C . ILE A 1 88 ? -13.734 -18.078 1.907 1 92.31 88 ILE A C 1
ATOM 682 O O . ILE A 1 88 ? -13.797 -18.891 2.828 1 92.31 88 ILE A O 1
ATOM 686 N N . ALA A 1 89 ? -13.359 -18.422 0.772 1 92.62 89 ALA A N 1
ATOM 687 C CA . ALA A 1 89 ? -13.156 -19.812 0.374 1 92.62 89 ALA A CA 1
ATOM 688 C C . ALA A 1 89 ? -11.836 -20.344 0.931 1 92.62 89 ALA A C 1
ATOM 690 O O . ALA A 1 89 ? -11.703 -21.562 1.144 1 92.62 89 ALA A O 1
ATOM 691 N N . GLY A 1 90 ? -10.898 -19.484 1.13 1 93.25 90 GLY A N 1
ATOM 692 C CA . GLY A 1 90 ? -9.539 -19.922 1.416 1 93.25 90 GLY A CA 1
ATOM 693 C C . GLY A 1 90 ? -9.328 -20.312 2.867 1 93.25 90 GLY A C 1
ATOM 694 O O . GLY A 1 90 ? -9.867 -19.656 3.771 1 93.25 90 GLY A O 1
ATOM 695 N N . HIS A 1 91 ? -8.539 -21.406 3.068 1 92.5 91 HIS A N 1
ATOM 696 C CA . HIS A 1 91 ? -7.949 -21.719 4.367 1 92.5 91 HIS A CA 1
ATOM 697 C C . HIS A 1 91 ? -6.539 -21.141 4.488 1 92.5 91 HIS A C 1
ATOM 699 O O . HIS A 1 91 ? -5.559 -21.812 4.18 1 92.5 91 HIS A O 1
ATOM 705 N N . TRP A 1 92 ? -6.488 -19.953 5.004 1 93.88 92 TRP A N 1
ATOM 706 C CA . TRP A 1 92 ? -5.27 -19.156 4.969 1 93.88 92 TRP A CA 1
ATOM 707 C C . TRP A 1 92 ? -4.332 -19.531 6.109 1 93.88 92 TRP A C 1
ATOM 709 O O . TRP A 1 92 ? -4.777 -19.75 7.242 1 93.88 92 TRP A O 1
ATOM 719 N N . SER A 1 93 ? -3.072 -19.641 5.789 1 91.31 93 SER A N 1
ATOM 720 C CA . SER A 1 93 ? -2.049 -19.922 6.789 1 91.31 93 SER A CA 1
ATOM 721 C C . SER A 1 93 ? -0.699 -19.344 6.375 1 91.31 93 SER A C 1
ATOM 723 O O . SER A 1 93 ? -0.486 -19.031 5.207 1 91.31 93 SER A O 1
ATOM 725 N N . ARG A 1 94 ? 0.122 -19.125 7.367 1 89.56 94 ARG A N 1
ATOM 726 C CA . ARG A 1 94 ? 1.482 -18.672 7.078 1 89.56 94 ARG A CA 1
ATOM 727 C C . ARG A 1 94 ? 2.426 -19.859 6.93 1 89.56 94 ARG A C 1
ATOM 729 O O . ARG A 1 94 ? 2.318 -20.844 7.672 1 89.56 94 ARG A O 1
ATOM 736 N N . ASP A 1 95 ? 3.318 -19.688 5.945 1 86.5 95 ASP A N 1
ATOM 737 C CA . ASP A 1 95 ? 4.348 -20.719 5.797 1 86.5 95 ASP A CA 1
ATOM 738 C C . ASP A 1 95 ? 5.414 -20.594 6.883 1 86.5 95 ASP A C 1
ATOM 740 O O . ASP A 1 95 ? 5.703 -19.484 7.348 1 86.5 95 ASP A O 1
ATOM 744 N N . VAL A 1 96 ? 5.922 -21.75 7.297 1 83.12 96 VAL A N 1
ATOM 745 C CA . VAL A 1 96 ? 7.066 -21.781 8.203 1 83.12 96 VAL A CA 1
ATOM 746 C C . VAL A 1 96 ? 8.359 -21.953 7.406 1 83.12 96 VAL A C 1
ATOM 748 O O . VAL A 1 96 ? 8.562 -22.969 6.742 1 83.12 96 VAL A O 1
ATOM 751 N N . ILE A 1 97 ? 9.172 -20.938 7.43 1 77.75 97 ILE A N 1
ATOM 752 C CA . ILE A 1 97 ? 10.391 -20.938 6.621 1 77.75 97 ILE A CA 1
ATOM 753 C C . ILE A 1 97 ? 11.602 -21.141 7.52 1 77.75 97 ILE A C 1
ATOM 755 O O . ILE A 1 97 ? 11.852 -20.359 8.438 1 77.75 97 ILE A O 1
ATOM 759 N N . PRO A 1 98 ? 12.344 -22.219 7.34 1 76.06 98 PRO A N 1
ATOM 760 C CA . PRO A 1 98 ? 13.586 -22.406 8.102 1 76.06 98 PRO A CA 1
ATOM 761 C C . PRO A 1 98 ? 14.641 -21.344 7.777 1 76.06 98 PRO A C 1
ATOM 763 O O . PRO A 1 98 ? 15 -21.172 6.609 1 76.06 98 PRO A O 1
ATOM 766 N N . THR A 1 99 ? 14.922 -20.453 8.68 1 69.19 99 THR A N 1
ATOM 767 C CA . THR A 1 99 ? 15.922 -19.406 8.516 1 69.19 99 THR A CA 1
ATOM 768 C C . THR A 1 99 ? 16.984 -19.5 9.609 1 69.19 99 THR A C 1
ATOM 770 O O . THR A 1 99 ? 16.688 -19.234 10.781 1 69.19 99 THR A O 1
ATOM 773 N N . PHE A 1 100 ? 18.234 -19.672 9.219 1 74.69 100 PHE A N 1
ATOM 774 C CA . PHE A 1 100 ? 19.391 -19.75 10.109 1 74.69 100 PHE A CA 1
ATOM 775 C C . PHE A 1 100 ? 19.078 -20.562 11.352 1 74.69 100 PHE A C 1
ATOM 777 O O . PHE A 1 100 ? 19.312 -20.125 12.477 1 74.69 100 PHE A O 1
ATOM 784 N N . GLY A 1 101 ? 18.484 -21.688 11.156 1 74.44 101 GLY A N 1
ATOM 785 C CA . GLY A 1 101 ? 18.234 -22.609 12.266 1 74.44 101 GLY A CA 1
ATOM 786 C C . GLY A 1 101 ? 16.969 -22.281 13.031 1 74.44 101 GLY A C 1
ATOM 787 O O . GLY A 1 101 ? 16.625 -22.969 14 1 74.44 101 GLY A O 1
ATOM 788 N N . LYS A 1 102 ? 16.359 -21.188 12.727 1 80.5 102 LYS A N 1
ATOM 789 C CA . LYS A 1 102 ? 15.086 -20.844 13.352 1 80.5 102 LYS A CA 1
ATOM 790 C C . LYS A 1 102 ? 13.945 -20.906 12.336 1 80.5 102 LYS A C 1
ATOM 792 O O . LYS A 1 102 ? 14.164 -20.781 11.133 1 80.5 102 LYS A O 1
ATOM 797 N N . ASN A 1 103 ? 12.781 -21.312 12.867 1 78.81 103 ASN A N 1
ATOM 798 C CA . ASN A 1 103 ? 11.578 -21.266 12.047 1 78.81 103 ASN A CA 1
ATOM 799 C C . ASN A 1 103 ? 10.898 -19.906 12.117 1 78.81 103 ASN A C 1
ATOM 801 O O . ASN A 1 103 ? 10.531 -19.438 13.203 1 78.81 103 ASN A O 1
ATOM 805 N N . VAL A 1 104 ? 10.859 -19.266 10.914 1 79.94 104 VAL A N 1
ATOM 806 C CA . VAL A 1 104 ? 10.195 -17.969 10.875 1 79.94 104 VAL A CA 1
ATOM 807 C C . VAL A 1 104 ? 8.922 -18.062 10.039 1 79.94 104 VAL A C 1
ATOM 809 O O . VAL A 1 104 ? 8.891 -18.766 9.023 1 79.94 104 VAL A O 1
ATOM 812 N N . LEU A 1 105 ? 7.938 -17.422 10.531 1 83.62 105 LEU A N 1
ATOM 813 C CA . LEU A 1 105 ? 6.695 -17.375 9.766 1 83.62 105 LEU A CA 1
ATOM 814 C C . LEU A 1 105 ? 6.797 -16.375 8.617 1 83.62 105 LEU A C 1
ATOM 816 O O . LEU A 1 105 ? 7.352 -15.289 8.789 1 83.62 105 LEU A O 1
ATOM 820 N N . SER A 1 106 ? 6.305 -16.859 7.484 1 85.25 106 SER A N 1
ATOM 821 C CA . SER A 1 106 ? 6.234 -15.938 6.359 1 85.25 106 SER A CA 1
ATOM 822 C C . SER A 1 106 ? 5.285 -14.781 6.656 1 85.25 106 SER A C 1
ATOM 824 O O . SER A 1 106 ? 4.242 -14.969 7.281 1 85.25 106 SER A O 1
ATOM 826 N N . PRO A 1 107 ? 5.621 -13.625 6.141 1 80.69 107 PRO A N 1
ATOM 827 C CA . PRO A 1 107 ? 4.738 -12.484 6.395 1 80.69 107 PRO A CA 1
ATOM 828 C C . PRO A 1 107 ? 3.375 -12.625 5.723 1 80.69 107 PRO A C 1
ATOM 830 O O . PRO A 1 107 ? 2.354 -12.25 6.301 1 80.69 107 PRO A O 1
ATOM 833 N N . ARG A 1 108 ? 3.359 -13.227 4.586 1 86.88 108 ARG A N 1
ATOM 834 C CA . ARG A 1 108 ? 2.107 -13.344 3.846 1 86.88 108 ARG A CA 1
ATOM 835 C C . ARG A 1 108 ? 1.336 -14.586 4.277 1 86.88 108 ARG A C 1
ATOM 837 O O . ARG A 1 108 ? 1.926 -15.555 4.77 1 86.88 108 ARG A O 1
ATOM 844 N N . LEU A 1 109 ? 0.036 -14.477 4.137 1 91.56 109 LEU A N 1
ATOM 845 C CA . LEU A 1 109 ? -0.83 -15.648 4.254 1 91.56 109 LEU A CA 1
ATOM 846 C C . LEU A 1 109 ? -1.049 -16.297 2.896 1 91.56 109 LEU A C 1
ATOM 848 O O . LEU A 1 109 ? -1.146 -15.617 1.878 1 91.56 109 LEU A O 1
ATOM 852 N N . VAL A 1 110 ? -1.144 -17.672 2.908 1 94.5 110 VAL A N 1
ATOM 853 C CA . VAL A 1 110 ? -1.308 -18.359 1.633 1 94.5 110 VAL A CA 1
ATOM 854 C C . VAL A 1 110 ? -2.395 -19.422 1.757 1 94.5 110 VAL A C 1
ATOM 856 O O . VAL A 1 110 ? -2.676 -19.906 2.855 1 94.5 110 VAL A O 1
ATOM 859 N N . CYS A 1 111 ? -3.031 -19.734 0.702 1 95.06 111 CYS A N 1
ATOM 860 C CA . CYS A 1 111 ? -3.852 -20.922 0.492 1 95.06 111 CYS A CA 1
ATOM 861 C C . CYS A 1 111 ? -3.764 -21.406 -0.954 1 95.06 111 CYS A C 1
ATOM 863 O O . CYS A 1 111 ? -3.338 -20.656 -1.834 1 95.06 111 CYS A O 1
ATOM 865 N N . SER A 1 112 ? -4.09 -22.672 -1.166 1 96.31 112 SER A N 1
ATOM 866 C CA . SER A 1 112 ? -3.949 -23.219 -2.512 1 96.31 112 SER A CA 1
ATOM 867 C C . SER A 1 112 ? -5.219 -23.938 -2.949 1 96.31 112 SER A C 1
ATOM 869 O O . SER A 1 112 ? -5.965 -24.453 -2.113 1 96.31 112 SER A O 1
ATOM 871 N N . PHE A 1 113 ? -5.461 -23.875 -4.195 1 97.44 113 PHE A N 1
ATOM 872 C CA . PHE A 1 113 ? -6.488 -24.641 -4.891 1 97.44 113 PHE A CA 1
ATOM 873 C C . PHE A 1 113 ? -5.918 -25.312 -6.137 1 97.44 113 PHE A C 1
ATOM 875 O O . PHE A 1 113 ? -4.816 -24.969 -6.578 1 97.44 113 PHE A O 1
ATOM 882 N N . GLY A 1 114 ? -6.66 -26.234 -6.656 1 97 114 GLY A N 1
ATOM 883 C CA . GLY A 1 114 ? -6.207 -26.922 -7.848 1 97 114 GLY A CA 1
ATOM 884 C C . GLY A 1 114 ? -6.781 -28.328 -7.98 1 97 114 GLY A C 1
ATOM 885 O O . GLY A 1 114 ? -7.609 -28.734 -7.164 1 97 114 GLY A O 1
ATOM 886 N N . ASP A 1 115 ? -6.316 -28.984 -9.031 1 96.19 115 ASP A N 1
ATOM 887 C CA . ASP A 1 115 ? -6.719 -30.375 -9.219 1 96.19 115 ASP A CA 1
ATOM 888 C C . ASP A 1 115 ? -6.246 -31.25 -8.047 1 96.19 115 ASP A C 1
ATOM 890 O O . ASP A 1 115 ? -5.105 -31.125 -7.605 1 96.19 115 ASP A O 1
ATOM 894 N N . VAL A 1 116 ? -7.203 -32.062 -7.578 1 93.25 116 VAL A N 1
ATOM 895 C CA . VAL A 1 116 ? -6.816 -33 -6.535 1 93.25 116 VAL A CA 1
ATOM 896 C C . VAL A 1 116 ? -5.66 -33.875 -7.023 1 93.25 116 VAL A C 1
ATOM 898 O O . VAL A 1 116 ? -5.668 -34.344 -8.164 1 93.25 116 VAL A O 1
ATOM 901 N N . GLY A 1 117 ? -4.602 -34.031 -6.172 1 91.44 117 GLY A N 1
ATOM 902 C CA . GLY A 1 117 ? -3.428 -34.812 -6.559 1 91.44 117 GLY A CA 1
ATOM 903 C C . GLY A 1 117 ? -2.238 -33.938 -6.918 1 91.44 117 GLY A C 1
ATOM 904 O O . GLY A 1 117 ? -1.111 -34.438 -7.016 1 91.44 117 GLY A O 1
ATOM 905 N N . THR A 1 118 ? -2.48 -32.625 -7.141 1 93.44 118 THR A N 1
ATOM 906 C CA . THR A 1 118 ? -1.379 -31.688 -7.402 1 93.44 118 THR A CA 1
ATOM 907 C C . THR A 1 118 ? -0.747 -31.219 -6.094 1 93.44 118 THR A C 1
ATOM 909 O O . THR A 1 118 ? -1.414 -31.172 -5.059 1 93.44 118 THR A O 1
ATOM 912 N N . ALA A 1 119 ? 0.555 -31 -6.172 1 91.56 119 ALA A N 1
ATOM 913 C CA . ALA A 1 119 ? 1.305 -30.469 -5.043 1 91.56 119 ALA A CA 1
ATOM 914 C C . ALA A 1 119 ? 2.412 -29.531 -5.52 1 91.56 119 ALA A C 1
ATOM 916 O O . ALA A 1 119 ? 3.068 -29.797 -6.527 1 91.56 119 ALA A O 1
ATOM 917 N N . TYR A 1 120 ? 2.52 -28.5 -4.84 1 91.69 120 TYR A N 1
ATOM 918 C CA . TYR A 1 120 ? 3.559 -27.516 -5.133 1 91.69 120 TYR A CA 1
ATOM 919 C C . TYR A 1 120 ? 4.402 -27.234 -3.895 1 91.69 120 TYR A C 1
ATOM 921 O O . TYR A 1 120 ? 3.867 -27 -2.809 1 91.69 120 TYR A O 1
ATOM 929 N N . ARG A 1 121 ? 5.691 -27.328 -4.082 1 85.38 121 ARG A N 1
ATOM 930 C CA . ARG A 1 121 ? 6.629 -27.125 -2.982 1 85.38 121 ARG A CA 1
ATOM 931 C C . ARG A 1 121 ? 7.277 -25.75 -3.072 1 85.38 121 ARG A C 1
ATOM 933 O O . ARG A 1 121 ? 7.785 -25.359 -4.125 1 85.38 121 ARG A O 1
ATOM 940 N N . TYR A 1 122 ? 7.188 -25 -1.96 1 81.25 122 TYR A N 1
ATOM 941 C CA . TYR A 1 122 ? 7.848 -23.703 -1.83 1 81.25 122 TYR A CA 1
ATOM 942 C C . TYR A 1 122 ? 8.5 -23.562 -0.461 1 81.25 122 TYR A C 1
ATOM 944 O O . TYR A 1 122 ? 7.844 -23.734 0.569 1 81.25 122 TYR A O 1
ATOM 952 N N . SER A 1 123 ? 9.734 -23.188 -0.463 1 76.75 123 SER A N 1
ATOM 953 C CA . SER A 1 123 ? 10.516 -22.938 0.747 1 76.75 123 SER A CA 1
ATOM 954 C C . SER A 1 123 ? 10.328 -24.062 1.764 1 76.75 123 SER A C 1
ATOM 956 O O . SER A 1 123 ? 10.109 -23.812 2.949 1 76.75 123 SER A O 1
ATOM 958 N N . GLY A 1 124 ? 10.297 -25.281 1.316 1 76.81 124 GLY A N 1
ATOM 959 C CA . GLY A 1 124 ? 10.211 -26.438 2.186 1 76.81 124 GLY A CA 1
ATOM 960 C C . GLY A 1 124 ? 8.781 -26.797 2.555 1 76.81 124 GLY A C 1
ATOM 961 O O . GLY A 1 124 ? 8.547 -27.844 3.176 1 76.81 124 GLY A O 1
ATOM 962 N N . MET A 1 125 ? 7.848 -26.062 2.133 1 83.94 125 MET A N 1
ATOM 963 C CA . MET A 1 125 ? 6.438 -26.328 2.406 1 83.94 125 MET A CA 1
ATOM 964 C C . MET A 1 125 ? 5.738 -26.891 1.17 1 83.94 125 MET A C 1
ATOM 966 O O . MET A 1 125 ? 6.008 -26.453 0.05 1 83.94 125 MET A O 1
ATOM 970 N N . ILE A 1 126 ? 4.906 -27.922 1.438 1 88.12 126 ILE A N 1
ATOM 971 C CA . ILE A 1 126 ? 4.133 -28.516 0.348 1 88.12 126 ILE A CA 1
ATOM 972 C C . ILE A 1 126 ? 2.668 -28.109 0.48 1 88.12 126 ILE A C 1
ATOM 974 O O . ILE A 1 126 ? 2.064 -28.266 1.542 1 88.12 126 ILE A O 1
ATOM 978 N N . ARG A 1 127 ? 2.182 -27.594 -0.605 1 91.5 127 ARG A N 1
ATOM 979 C CA . ARG A 1 127 ? 0.765 -27.234 -0.648 1 91.5 127 ARG A CA 1
ATOM 980 C C . ARG A 1 127 ? 0.058 -27.969 -1.784 1 91.5 127 ARG A C 1
ATOM 982 O O . ARG A 1 127 ? 0.539 -27.984 -2.92 1 91.5 127 ARG A O 1
ATOM 989 N N . LYS A 1 128 ? -1.075 -28.547 -1.418 1 92.25 128 LYS A N 1
ATOM 990 C CA . LYS A 1 128 ? -1.765 -29.422 -2.361 1 92.25 128 LYS A CA 1
ATOM 991 C C . LYS A 1 128 ? -2.982 -28.734 -2.965 1 92.25 128 LYS A C 1
ATOM 993 O O . LYS A 1 128 ? -3.523 -27.781 -2.377 1 92.25 128 LYS A O 1
ATOM 998 N N . GLY A 1 129 ? -3.305 -29.172 -4.141 1 93.69 129 GLY A N 1
ATOM 999 C CA . GLY A 1 129 ? -4.59 -28.797 -4.703 1 93.69 129 GLY A CA 1
ATOM 1000 C C . GLY A 1 129 ? -5.77 -29.422 -3.975 1 93.69 129 GLY A C 1
ATOM 1001 O O . GLY A 1 129 ? -5.789 -30.625 -3.734 1 93.69 129 GLY A O 1
ATOM 1002 N N . THR A 1 130 ? -6.73 -28.625 -3.613 1 93.19 130 THR A N 1
ATOM 1003 C CA . THR A 1 130 ? -7.836 -29.094 -2.781 1 93.19 130 THR A CA 1
ATOM 1004 C C . THR A 1 130 ? -9.164 -28.984 -3.533 1 93.19 130 THR A C 1
ATOM 1006 O O . THR A 1 130 ? -10.234 -29.047 -2.926 1 93.19 130 THR A O 1
ATOM 1009 N N . GLY A 1 131 ? -9.109 -28.891 -4.816 1 95.62 131 GLY A N 1
ATOM 1010 C CA . GLY A 1 131 ? -10.297 -28.609 -5.609 1 95.62 131 GLY A CA 1
ATOM 1011 C C . GLY A 1 131 ? -10.438 -27.156 -5.992 1 95.62 131 GLY A C 1
ATOM 1012 O O . GLY A 1 131 ? -9.703 -26.297 -5.488 1 95.62 131 GLY A O 1
ATOM 1013 N N . TRP A 1 132 ? -11.328 -26.938 -6.926 1 96.81 132 TRP A N 1
ATOM 1014 C CA . TRP A 1 132 ? -11.547 -25.578 -7.422 1 96.81 132 TRP A CA 1
ATOM 1015 C C . TRP A 1 132 ? -12.875 -25.031 -6.914 1 96.81 132 TRP A C 1
ATOM 1017 O O . TRP A 1 132 ? -13.945 -25.547 -7.254 1 96.81 132 TRP A O 1
ATOM 1027 N N . PRO A 1 133 ? -12.781 -23.969 -6.113 1 94.31 133 PRO A N 1
ATOM 1028 C CA . PRO A 1 133 ? -14.055 -23.281 -5.895 1 94.31 133 PRO A CA 1
ATOM 1029 C C . PRO A 1 133 ? -14.609 -22.656 -7.168 1 94.31 133 PRO A C 1
ATOM 1031 O O . PRO A 1 133 ? -13.844 -22.219 -8.031 1 94.31 133 PRO A O 1
ATOM 1034 N N . GLU A 1 134 ? -15.891 -22.5 -7.262 1 92.19 134 GLU A N 1
ATOM 1035 C CA . GLU A 1 134 ? -16.562 -22 -8.461 1 92.19 134 GLU A CA 1
ATOM 1036 C C . GLU A 1 134 ? -16.047 -20.625 -8.844 1 92.19 134 GLU A C 1
ATOM 1038 O O . GLU A 1 134 ? -15.867 -20.328 -10.031 1 92.19 134 GLU A O 1
ATOM 1043 N N . VAL A 1 135 ? -15.75 -19.859 -7.852 1 88.19 135 VAL A N 1
ATOM 1044 C CA . VAL A 1 135 ? -15.375 -18.453 -8.047 1 88.19 135 VAL A CA 1
ATOM 1045 C C . VAL A 1 135 ? -14.062 -18.375 -8.82 1 88.19 135 VAL A C 1
ATOM 1047 O O . VAL A 1 135 ? -13.805 -17.406 -9.531 1 88.19 135 VAL A O 1
ATOM 1050 N N . LEU A 1 136 ? -13.273 -19.438 -8.789 1 96.06 136 LEU A N 1
ATOM 1051 C CA . LEU A 1 136 ? -11.953 -19.406 -9.406 1 96.06 136 LEU A CA 1
ATOM 1052 C C . LEU A 1 136 ? -12 -19.953 -10.828 1 96.06 136 LEU A C 1
ATOM 1054 O O . LEU A 1 136 ? -11.062 -19.766 -11.602 1 96.06 136 LEU A O 1
ATOM 1058 N N . LEU A 1 137 ? -13.086 -20.562 -11.148 1 96.25 137 LEU A N 1
ATOM 1059 C CA . LEU A 1 137 ? -13.156 -21.203 -12.453 1 96.25 137 LEU A CA 1
ATOM 1060 C C . LEU A 1 137 ? -13.211 -20.172 -13.57 1 96.25 137 LEU A C 1
ATOM 1062 O O . LEU A 1 137 ? -12.602 -20.359 -14.625 1 96.25 137 LEU A O 1
ATOM 1066 N N . ALA A 1 138 ? -13.93 -19.078 -13.289 1 95.06 138 ALA A N 1
ATOM 1067 C CA . ALA A 1 138 ? -14.039 -18.031 -14.312 1 95.06 138 ALA A CA 1
ATOM 1068 C C . ALA A 1 138 ? -12.68 -17.391 -14.562 1 95.06 138 ALA A C 1
ATOM 1070 O O . ALA A 1 138 ? -12.289 -17.188 -15.719 1 95.06 138 ALA A O 1
ATOM 1071 N N . ILE A 1 139 ? -11.977 -17.094 -13.516 1 97.38 139 ILE A N 1
ATOM 1072 C CA . ILE A 1 139 ? -10.688 -16.438 -13.688 1 97.38 139 ILE A CA 1
ATOM 1073 C C . ILE A 1 139 ? -9.672 -17.438 -14.25 1 97.38 139 ILE A C 1
ATOM 1075 O O . ILE A 1 139 ? -8.805 -17.062 -15.039 1 97.38 139 ILE A O 1
ATOM 1079 N N . LYS A 1 140 ? -9.789 -18.656 -13.898 1 98.31 140 LYS A N 1
ATOM 1080 C CA . LYS A 1 140 ? -8.938 -19.672 -14.484 1 98.31 140 LYS A CA 1
ATOM 1081 C C . LYS A 1 140 ? -9.102 -19.719 -16 1 98.31 140 LYS A C 1
ATOM 1083 O O . LYS A 1 140 ? -8.109 -19.75 -16.734 1 98.31 140 LYS A O 1
ATOM 1088 N N . ARG A 1 141 ? -10.32 -19.734 -16.438 1 97.81 141 ARG A N 1
ATOM 1089 C CA . ARG A 1 141 ? -10.594 -19.781 -17.875 1 97.81 141 ARG A CA 1
ATOM 1090 C C . ARG A 1 141 ? -10 -18.578 -18.594 1 97.81 141 ARG A C 1
ATOM 1092 O O . ARG A 1 141 ? -9.414 -18.719 -19.656 1 97.81 141 ARG A O 1
ATOM 1099 N N . LEU A 1 142 ? -10.188 -17.438 -18 1 97 142 LEU A N 1
ATOM 1100 C CA . LEU A 1 142 ? -9.648 -16.203 -18.578 1 97 142 LEU A CA 1
ATOM 1101 C C . LEU A 1 142 ? -8.133 -16.297 -18.703 1 97 142 LEU A C 1
ATOM 1103 O O . LEU A 1 142 ? -7.582 -15.977 -19.766 1 97 142 LEU A O 1
ATOM 1107 N N . VAL A 1 143 ? -7.508 -16.734 -17.656 1 98.19 143 VAL A N 1
ATOM 1108 C CA . VAL A 1 143 ? -6.051 -16.812 -17.625 1 98.19 143 VAL A CA 1
ATOM 1109 C C . VAL A 1 143 ? -5.562 -17.859 -18.641 1 98.19 143 VAL A C 1
ATOM 1111 O O . VAL A 1 143 ? -4.559 -17.641 -19.328 1 98.19 143 VAL A O 1
ATOM 1114 N N . GLU A 1 144 ? -6.27 -18.953 -18.734 1 98.56 144 GLU A N 1
ATOM 1115 C CA . GLU A 1 144 ? -5.922 -19.984 -19.688 1 98.56 144 GLU A CA 1
ATOM 1116 C C . GLU A 1 144 ? -6.027 -19.484 -21.125 1 98.56 144 GLU A C 1
ATOM 1118 O O . GLU A 1 144 ? -5.191 -19.797 -21.969 1 98.56 144 GLU A O 1
ATOM 1123 N N . GLU A 1 145 ? -7.004 -18.719 -21.344 1 97.5 145 GLU A N 1
ATOM 1124 C CA . GLU A 1 145 ? -7.164 -18.125 -22.672 1 97.5 145 GLU A CA 1
ATOM 1125 C C . GLU A 1 145 ? -6.02 -17.156 -22.984 1 97.5 145 GLU A C 1
ATOM 1127 O O . GLU A 1 145 ? -5.457 -17.203 -24.094 1 97.5 145 GLU A O 1
ATOM 1132 N N . ARG A 1 146 ? -5.684 -16.375 -22 1 96.75 146 ARG A N 1
ATOM 1133 C CA . ARG A 1 146 ? -4.648 -15.375 -22.219 1 96.75 146 ARG A CA 1
ATOM 1134 C C . ARG A 1 146 ? -3.275 -16.016 -22.375 1 96.75 146 ARG A C 1
ATOM 1136 O O . ARG A 1 146 ? -2.463 -15.578 -23.188 1 96.75 146 ARG A O 1
ATOM 1143 N N . ALA A 1 147 ? -3.053 -17.031 -21.625 1 97.62 147 ALA A N 1
ATOM 1144 C CA . ALA A 1 147 ? -1.752 -17.703 -21.609 1 97.62 147 ALA A CA 1
ATOM 1145 C C . ALA A 1 147 ? -1.683 -18.781 -22.688 1 97.62 147 ALA A C 1
ATOM 1147 O O . ALA A 1 147 ? -0.604 -19.297 -22.984 1 97.62 147 ALA A O 1
ATOM 1148 N N . ASN A 1 148 ? -2.83 -19.078 -23.266 1 97.31 148 ASN A N 1
ATOM 1149 C CA . ASN A 1 148 ? -2.943 -20.156 -24.25 1 97.31 148 ASN A CA 1
ATOM 1150 C C . ASN A 1 148 ? -2.387 -21.469 -23.719 1 97.31 148 ASN A C 1
ATOM 1152 O O . ASN A 1 148 ? -1.568 -22.125 -24.375 1 97.31 148 ASN A O 1
ATOM 1156 N N . GLN A 1 149 ? -2.725 -21.922 -22.516 1 98.06 149 GLN A N 1
ATOM 1157 C CA . GLN A 1 149 ? -2.371 -23.172 -21.875 1 98.06 149 GLN A CA 1
ATOM 1158 C C . GLN A 1 149 ? -3.291 -23.453 -20.688 1 98.06 149 GLN A C 1
ATOM 1160 O O . GLN A 1 149 ? -3.943 -22.547 -20.172 1 98.06 149 GLN A O 1
ATOM 1165 N N . PRO A 1 150 ? -3.363 -24.719 -20.297 1 97.81 150 PRO A N 1
ATOM 1166 C CA . PRO A 1 150 ? -4.164 -25.047 -19.125 1 97.81 150 PRO A CA 1
ATOM 1167 C C . PRO A 1 150 ? -3.412 -24.812 -17.812 1 97.81 150 PRO A C 1
ATOM 1169 O O . PRO A 1 150 ? -2.184 -24.703 -17.812 1 97.81 150 PRO A O 1
ATOM 1172 N N . TYR A 1 151 ? -4.141 -24.625 -16.734 1 98.31 151 TYR A N 1
ATOM 1173 C CA . TYR A 1 151 ? -3.605 -24.578 -15.375 1 98.31 151 TYR A CA 1
ATOM 1174 C C . TYR A 1 151 ? -4.332 -25.562 -14.461 1 98.31 151 TYR A C 1
ATOM 1176 O O . TYR A 1 151 ? -5.539 -25.766 -14.594 1 98.31 151 TYR A O 1
ATOM 1184 N N . ASN A 1 152 ? -3.549 -26.188 -13.562 1 97.88 152 ASN A N 1
ATOM 1185 C CA . ASN A 1 152 ? -4.164 -27.156 -12.664 1 97.88 152 ASN A CA 1
ATOM 1186 C C . ASN A 1 152 ? -3.879 -26.828 -11.203 1 97.88 152 ASN A C 1
ATOM 1188 O O . ASN A 1 152 ? -4.18 -27.625 -10.312 1 97.88 152 ASN A O 1
ATOM 1192 N N . TYR A 1 153 ? -3.293 -25.688 -10.938 1 97.44 153 TYR A N 1
ATOM 1193 C CA . TYR A 1 153 ? -2.918 -25.281 -9.586 1 97.44 153 TYR A CA 1
ATOM 1194 C C . TYR A 1 153 ? -2.869 -23.766 -9.461 1 97.44 153 TYR A C 1
ATOM 1196 O O . TYR A 1 153 ? -2.41 -23.078 -10.367 1 97.44 153 TYR A O 1
ATOM 1204 N N . VAL A 1 154 ? -3.361 -23.281 -8.328 1 98.19 154 VAL A N 1
ATOM 1205 C CA . VAL A 1 154 ? -3.244 -21.859 -8.047 1 98.19 154 VAL A CA 1
ATOM 1206 C C . VAL A 1 154 ? -2.865 -21.656 -6.578 1 98.19 154 VAL A C 1
ATOM 1208 O O . VAL A 1 154 ? -3.432 -22.297 -5.691 1 98.19 154 VAL A O 1
ATOM 1211 N N . LEU A 1 155 ? -1.828 -20.828 -6.344 1 96.94 155 LEU A N 1
ATOM 1212 C CA . LEU A 1 155 ? -1.483 -20.344 -5.012 1 96.94 155 LEU A CA 1
ATOM 1213 C C . LEU A 1 155 ? -2.029 -18.938 -4.793 1 96.94 155 LEU A C 1
ATOM 1215 O O . LEU A 1 155 ? -1.745 -18.031 -5.574 1 96.94 155 LEU A O 1
ATOM 1219 N N . CYS A 1 156 ? -2.83 -18.781 -3.807 1 96.62 156 CYS A N 1
ATOM 1220 C CA . CYS A 1 156 ? -3.35 -17.469 -3.414 1 96.62 156 CYS A CA 1
ATOM 1221 C C . CYS A 1 156 ? -2.508 -16.859 -2.299 1 96.62 156 CYS A C 1
ATOM 1223 O O . CYS A 1 156 ? -2.273 -17.5 -1.272 1 96.62 156 CYS A O 1
ATOM 1225 N N . ASN A 1 157 ? -2.08 -15.641 -2.527 1 95.62 157 ASN A N 1
ATOM 1226 C CA . ASN A 1 157 ? -1.264 -14.898 -1.572 1 95.62 157 ASN A CA 1
ATOM 1227 C C . ASN A 1 157 ? -2.006 -13.688 -1.024 1 95.62 157 ASN A C 1
ATOM 1229 O O . ASN A 1 157 ? -2.434 -12.82 -1.788 1 95.62 157 ASN A O 1
ATOM 1233 N N . LEU A 1 158 ? -2.115 -13.656 0.275 1 93 158 LEU A N 1
ATOM 1234 C CA . LEU A 1 158 ? -2.738 -12.508 0.929 1 93 158 LEU A CA 1
ATOM 1235 C C . LEU A 1 158 ? -1.697 -11.656 1.651 1 93 158 LEU A C 1
ATOM 1237 O O . LEU A 1 158 ? -1.017 -12.141 2.559 1 93 158 LEU A O 1
ATOM 1241 N N . TYR A 1 159 ? -1.579 -10.523 1.178 1 88.62 159 TYR A N 1
ATOM 1242 C CA . TYR A 1 159 ? -0.795 -9.492 1.839 1 88.62 159 TYR A CA 1
ATOM 1243 C C . TYR A 1 159 ? -1.697 -8.531 2.607 1 88.62 159 TYR A C 1
ATOM 1245 O O . TYR A 1 159 ? -2.311 -7.641 2.02 1 88.62 159 TYR A O 1
ATOM 1253 N N . LYS A 1 160 ? -1.746 -8.703 3.859 1 77.12 160 LYS A N 1
ATOM 1254 C CA . LYS A 1 160 ? -2.723 -7.984 4.672 1 77.12 160 LYS A CA 1
ATOM 1255 C C . LYS A 1 160 ? -2.389 -6.5 4.75 1 77.12 160 LYS A C 1
ATOM 1257 O O . LYS A 1 160 ? -3.287 -5.656 4.816 1 77.12 160 LYS A O 1
ATOM 1262 N N . ASP A 1 161 ? -1.109 -6.344 4.797 1 69.06 161 ASP A N 1
ATOM 1263 C CA . ASP A 1 161 ? -0.679 -4.953 4.91 1 69.06 161 ASP A CA 1
ATOM 1264 C C . ASP A 1 161 ? 0.688 -4.746 4.262 1 69.06 161 ASP A C 1
ATOM 1266 O O . ASP A 1 161 ? 1.167 -5.609 3.521 1 69.06 161 ASP A O 1
ATOM 1270 N N . GLY A 1 162 ? 1.256 -3.625 4.324 1 65.19 162 GLY A N 1
ATOM 1271 C CA . GLY A 1 162 ? 2.498 -3.242 3.674 1 65.19 162 GLY A CA 1
ATOM 1272 C C . GLY A 1 162 ? 3.701 -4.012 4.184 1 65.19 162 GLY A C 1
ATOM 1273 O O . GLY A 1 162 ? 4.758 -4.02 3.549 1 65.19 162 GLY A O 1
ATOM 1274 N N . ASP A 1 163 ? 3.527 -4.73 5.289 1 64.94 163 ASP A N 1
ATOM 1275 C CA . ASP A 1 163 ? 4.648 -5.465 5.863 1 64.94 163 ASP A CA 1
ATOM 1276 C C . ASP A 1 163 ? 4.77 -6.855 5.246 1 64.94 163 ASP A C 1
ATOM 1278 O O . ASP A 1 163 ? 5.797 -7.52 5.398 1 64.94 163 ASP A O 1
ATOM 1282 N N . ASP A 1 164 ? 3.748 -7.148 4.652 1 75.5 164 ASP A N 1
ATOM 1283 C CA . ASP A 1 164 ? 3.768 -8.461 4.02 1 75.5 164 ASP A CA 1
ATOM 1284 C C . ASP A 1 164 ? 4.414 -8.398 2.639 1 75.5 164 ASP A C 1
ATOM 1286 O O . ASP A 1 164 ? 4.141 -7.48 1.861 1 75.5 164 ASP A O 1
ATOM 1290 N N . TYR A 1 165 ? 5.328 -9.234 2.434 1 76.94 165 TYR A N 1
ATOM 1291 C CA . TYR A 1 165 ? 6.059 -9.258 1.171 1 76.94 165 TYR A CA 1
ATOM 1292 C C . TYR A 1 165 ? 6.57 -10.664 0.869 1 76.94 165 TYR A C 1
ATOM 1294 O O . TYR A 1 165 ? 6.441 -11.57 1.695 1 76.94 165 TYR A O 1
ATOM 1302 N N . ILE A 1 166 ? 7.035 -10.8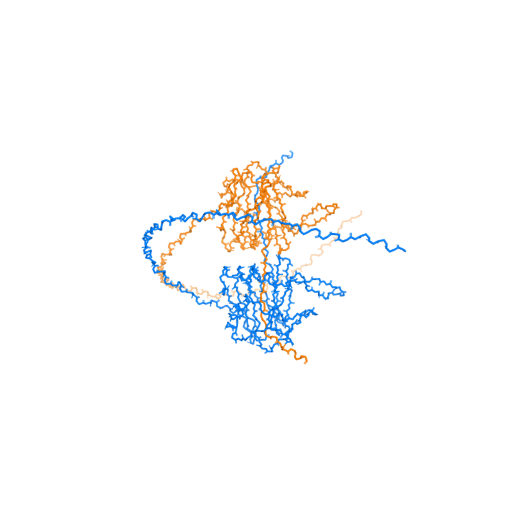28 -0.341 1 84.94 166 ILE A N 1
ATOM 1303 C CA . ILE A 1 166 ? 7.855 -11.969 -0.717 1 84.94 166 ILE A CA 1
ATOM 1304 C C . ILE A 1 166 ? 9.156 -11.492 -1.347 1 84.94 166 ILE A C 1
ATOM 1306 O O . ILE A 1 166 ? 9.148 -10.625 -2.225 1 84.94 166 ILE A O 1
ATOM 1310 N N . GLY A 1 167 ? 10.25 -11.984 -0.73 1 85.25 167 GLY A N 1
ATOM 1311 C CA . GLY A 1 167 ? 11.57 -11.586 -1.207 1 85.25 167 GLY A CA 1
ATOM 1312 C C . GLY A 1 167 ? 11.914 -12.188 -2.557 1 85.25 167 GLY A C 1
ATOM 1313 O O . GLY A 1 167 ? 11.086 -12.852 -3.178 1 85.25 167 GLY A O 1
ATOM 1314 N N . TRP A 1 168 ? 13.133 -11.883 -3.002 1 91.06 168 TRP A N 1
ATOM 1315 C CA . TRP A 1 168 ? 13.633 -12.367 -4.285 1 91.06 168 TRP A CA 1
ATOM 1316 C C . TRP A 1 168 ? 13.555 -13.883 -4.367 1 91.06 168 TRP A C 1
ATOM 1318 O O . TRP A 1 168 ? 14.109 -14.586 -3.514 1 91.06 168 TRP A O 1
ATOM 1328 N N . HIS A 1 169 ? 12.938 -14.383 -5.379 1 91.44 169 HIS A N 1
ATOM 1329 C CA . HIS A 1 169 ? 12.828 -15.828 -5.57 1 91.44 169 HIS A CA 1
ATOM 1330 C C . HIS A 1 169 ? 12.531 -16.172 -7.027 1 91.44 169 HIS A C 1
ATOM 1332 O O . HIS A 1 169 ? 12.234 -15.281 -7.828 1 91.44 169 HIS A O 1
ATOM 1338 N N . ALA A 1 170 ? 12.75 -17.406 -7.402 1 93.75 170 ALA A N 1
ATOM 1339 C CA . ALA A 1 170 ? 12.289 -18.031 -8.641 1 93.75 170 ALA A CA 1
ATOM 1340 C C . ALA A 1 170 ? 11.484 -19.297 -8.352 1 93.75 170 ALA A C 1
ATOM 1342 O O . ALA A 1 170 ? 11.711 -19.969 -7.336 1 93.75 170 ALA A O 1
ATOM 1343 N N . ASP A 1 171 ? 10.477 -19.438 -9.188 1 91.81 171 ASP A N 1
ATOM 1344 C CA . ASP A 1 171 ? 9.75 -20.703 -9.039 1 91.81 171 ASP A CA 1
ATOM 1345 C C . ASP A 1 171 ? 10.625 -21.891 -9.422 1 91.81 171 ASP A C 1
ATOM 1347 O O . ASP A 1 171 ? 11.383 -21.828 -10.391 1 91.81 171 ASP A O 1
ATOM 1351 N N . LYS A 1 172 ? 10.484 -22.891 -8.594 1 82.31 172 LYS A N 1
ATOM 1352 C CA . LYS A 1 172 ? 11.297 -24.078 -8.867 1 82.31 172 LYS A CA 1
ATOM 1353 C C . LYS A 1 172 ? 10.75 -24.859 -10.062 1 82.31 172 LYS A C 1
ATOM 1355 O O . LYS A 1 172 ? 9.586 -25.266 -10.07 1 82.31 172 LYS A O 1
ATOM 1360 N N . GLU A 1 173 ? 11.562 -25.188 -10.898 1 74.19 173 GLU A N 1
ATOM 1361 C CA . GLU A 1 173 ? 11.188 -25.828 -12.156 1 74.19 173 GLU A CA 1
ATOM 1362 C C . GLU A 1 173 ? 10.797 -27.297 -11.945 1 74.19 173 GLU A C 1
ATOM 1364 O O . GLU A 1 173 ? 10.023 -27.859 -12.719 1 74.19 173 GLU A O 1
ATOM 1369 N N . GLY A 1 174 ? 11.234 -27.906 -10.844 1 80.38 174 GLY A N 1
ATOM 1370 C CA . GLY A 1 174 ? 10.969 -29.328 -10.625 1 80.38 174 GLY A CA 1
ATOM 1371 C C . GLY A 1 174 ? 9.508 -29.609 -10.344 1 80.38 174 GLY A C 1
ATOM 1372 O O . GLY A 1 174 ? 9.031 -30.719 -10.586 1 80.38 174 GLY A O 1
ATOM 1373 N N . ASP A 1 175 ? 8.758 -28.688 -9.953 1 87.25 175 ASP A N 1
ATOM 1374 C CA . ASP A 1 175 ? 7.363 -28.906 -9.586 1 87.25 175 ASP A CA 1
ATOM 1375 C C . ASP A 1 175 ? 6.426 -28.5 -10.727 1 87.25 175 ASP A C 1
ATOM 1377 O O . ASP A 1 175 ? 5.258 -28.891 -10.742 1 87.25 175 ASP A O 1
ATOM 1381 N N . ILE A 1 176 ? 6.957 -27.734 -11.656 1 93.06 176 ILE A N 1
ATOM 1382 C CA . ILE A 1 176 ? 6.094 -27.203 -12.703 1 93.06 176 ILE A CA 1
ATOM 1383 C C . ILE A 1 176 ? 6.496 -27.797 -14.055 1 93.06 176 ILE A C 1
ATOM 1385 O O . ILE A 1 176 ? 7.66 -28.156 -14.258 1 93.06 176 ILE A O 1
ATOM 1389 N N . VAL A 1 177 ? 5.551 -27.953 -14.984 1 93.44 177 VAL A N 1
ATOM 1390 C CA . VAL A 1 177 ? 5.82 -28.453 -16.328 1 93.44 177 VAL A CA 1
ATOM 1391 C C . VAL A 1 177 ? 6.824 -27.547 -17.031 1 93.44 177 VAL A C 1
ATOM 1393 O O . VAL A 1 177 ? 6.621 -26.344 -17.109 1 93.44 177 VAL A O 1
ATOM 1396 N N . PRO A 1 178 ? 7.895 -28.203 -17.484 1 91.31 178 PRO A N 1
ATOM 1397 C CA . PRO A 1 178 ? 8.914 -27.391 -18.141 1 91.31 178 PRO A CA 1
ATOM 1398 C C . PRO A 1 178 ? 8.359 -26.547 -19.297 1 91.31 178 PRO A C 1
ATOM 1400 O O . PRO A 1 178 ? 7.586 -27.062 -20.109 1 91.31 178 PRO A O 1
ATOM 1403 N N . GLY A 1 179 ? 8.703 -25.297 -19.266 1 90.69 179 GLY A N 1
ATOM 1404 C CA . GLY A 1 179 ? 8.32 -24.422 -20.375 1 90.69 179 GLY A CA 1
ATOM 1405 C C . GLY A 1 179 ? 6.953 -23.797 -20.172 1 90.69 179 GLY A C 1
ATOM 1406 O O . GLY A 1 179 ? 6.551 -22.938 -20.953 1 90.69 179 GLY A O 1
ATOM 1407 N N . SER A 1 180 ? 6.254 -24.25 -19.156 1 96 180 SER A N 1
ATOM 1408 C CA . SER A 1 180 ? 4.934 -23.672 -18.922 1 96 180 SER A CA 1
ATOM 1409 C C . SER A 1 180 ? 5.031 -22.234 -18.406 1 96 180 SER A C 1
ATOM 1411 O O . SER A 1 180 ? 6.059 -21.844 -17.859 1 96 180 SER A O 1
ATOM 1413 N N . THR A 1 181 ? 4.023 -21.547 -18.688 1 97.88 181 THR A N 1
ATOM 1414 C CA . THR A 1 181 ? 3.92 -20.156 -18.312 1 97.88 181 THR A CA 1
ATOM 1415 C C . THR A 1 181 ? 3.318 -20.016 -16.906 1 97.88 181 THR A C 1
ATOM 1417 O O . THR A 1 181 ? 2.359 -20.719 -16.578 1 97.88 181 THR A O 1
ATOM 1420 N N . ILE A 1 182 ? 3.912 -19.172 -16.078 1 98.12 182 ILE A N 1
ATOM 1421 C CA . ILE A 1 182 ? 3.316 -18.828 -14.797 1 98.12 182 ILE A CA 1
ATOM 1422 C C . ILE A 1 182 ? 2.475 -17.562 -14.953 1 98.12 182 ILE A C 1
ATOM 1424 O O . ILE A 1 182 ? 2.93 -16.562 -15.531 1 98.12 182 ILE A O 1
ATOM 1428 N N . ALA A 1 183 ? 1.264 -17.625 -14.492 1 98.69 183 ALA A N 1
ATOM 1429 C CA . ALA A 1 183 ? 0.347 -16.5 -14.609 1 98.69 183 ALA A CA 1
ATOM 1430 C C . ALA A 1 183 ? 0.013 -15.914 -13.242 1 98.69 183 ALA A C 1
ATOM 1432 O O . ALA A 1 183 ? -0.363 -16.656 -12.32 1 98.69 183 ALA A O 1
ATOM 1433 N N . SER A 1 184 ? 0.086 -14.586 -13.102 1 98.5 184 SER A N 1
ATOM 1434 C CA . SER A 1 184 ? -0.151 -13.883 -11.844 1 98.5 184 SER A CA 1
ATOM 1435 C C . SER A 1 184 ? -1.229 -12.812 -12.008 1 98.5 184 SER A C 1
ATOM 1437 O O . SER A 1 184 ? -1.066 -11.867 -12.781 1 98.5 184 SER A O 1
ATOM 1439 N N . VAL A 1 185 ? -2.283 -12.945 -11.273 1 98.19 185 VAL A N 1
ATOM 1440 C CA . VAL A 1 185 ? -3.369 -11.969 -11.258 1 98.19 185 VAL A CA 1
ATOM 1441 C C . VAL A 1 185 ? -3.33 -11.164 -9.969 1 98.19 185 VAL A C 1
ATOM 1443 O O . VAL A 1 185 ? -3.303 -11.734 -8.875 1 98.19 185 VAL A O 1
ATOM 1446 N N . SER A 1 186 ? -3.342 -9.891 -10.094 1 96.69 186 SER A N 1
ATOM 1447 C CA . SER A 1 186 ? -3.289 -9.016 -8.93 1 96.69 186 SER A CA 1
ATOM 1448 C C . SER A 1 186 ? -4.668 -8.461 -8.586 1 96.69 186 SER A C 1
ATOM 1450 O O . SER A 1 186 ? -5.371 -7.953 -9.461 1 96.69 186 SER A O 1
ATOM 1452 N N . LEU A 1 187 ? -4.949 -8.617 -7.281 1 93.56 187 LEU A N 1
ATOM 1453 C CA . LEU A 1 187 ? -6.188 -8.062 -6.746 1 93.56 187 LEU A CA 1
ATOM 1454 C C . LEU A 1 187 ? -5.906 -7.129 -5.574 1 93.56 187 LEU A C 1
ATOM 1456 O O . LEU A 1 187 ? -5.016 -7.398 -4.762 1 93.56 187 LEU A O 1
ATOM 1460 N N . GLY A 1 188 ? -6.559 -6.055 -5.43 1 85 188 GLY A N 1
ATOM 1461 C CA . GLY A 1 188 ? -6.414 -5.16 -4.289 1 85 188 GLY A CA 1
ATOM 1462 C C . GLY A 1 188 ? -5.328 -4.117 -4.48 1 85 188 GLY A C 1
ATOM 1463 O O . GLY A 1 188 ? -5.293 -3.432 -5.504 1 85 188 GLY A O 1
ATOM 1464 N N . ALA A 1 189 ? -4.438 -4.055 -3.518 1 81.75 189 ALA A N 1
ATOM 1465 C CA . ALA A 1 189 ? -3.453 -2.975 -3.482 1 81.75 189 ALA A CA 1
ATOM 1466 C C . ALA A 1 189 ? -2.381 -3.17 -4.551 1 81.75 189 ALA A C 1
ATOM 1468 O O . ALA A 1 189 ? -1.945 -4.297 -4.801 1 81.75 189 AL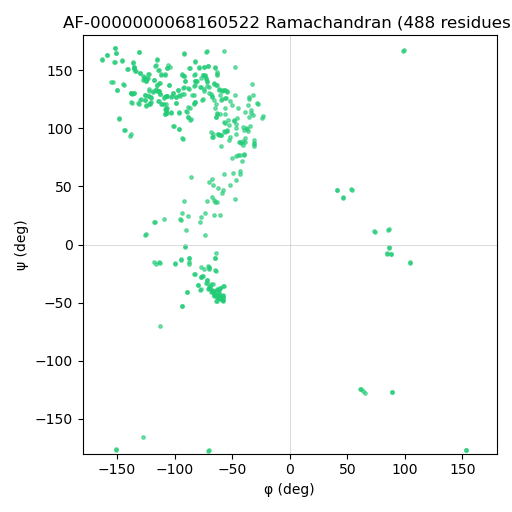A A O 1
ATOM 1469 N N . LYS A 1 190 ? -1.975 -2.07 -5.031 1 83.56 190 LYS A N 1
ATOM 1470 C CA . LYS A 1 190 ? -0.885 -2.049 -6 1 83.56 190 LYS A CA 1
ATOM 1471 C C . LYS A 1 190 ? 0.454 -2.346 -5.332 1 83.56 190 LYS A C 1
ATOM 1473 O O . LYS A 1 190 ? 0.693 -1.931 -4.199 1 83.56 190 LYS A O 1
ATOM 1478 N N . ARG A 1 191 ? 1.274 -3.098 -6.137 1 86.31 191 ARG A N 1
ATOM 1479 C CA . ARG A 1 191 ? 2.639 -3.348 -5.684 1 86.31 191 ARG A CA 1
ATOM 1480 C C . ARG A 1 191 ? 3.621 -3.293 -6.848 1 86.31 191 ARG A C 1
ATOM 1482 O O . ARG A 1 191 ? 3.246 -3.551 -7.996 1 86.31 191 ARG A O 1
ATOM 1489 N N . LEU A 1 192 ? 4.781 -2.904 -6.418 1 86.81 192 LEU A N 1
ATOM 1490 C CA . LEU A 1 192 ? 5.848 -2.922 -7.41 1 86.81 192 LEU A CA 1
ATOM 1491 C C . LEU A 1 192 ? 6.43 -4.324 -7.555 1 86.81 192 LEU A C 1
ATOM 1493 O O . LEU A 1 192 ? 6.82 -4.945 -6.566 1 86.81 192 LEU A O 1
ATOM 1497 N N . PHE A 1 193 ? 6.391 -4.828 -8.773 1 94.06 193 PHE A N 1
ATOM 1498 C CA . PHE A 1 193 ? 6.996 -6.105 -9.133 1 94.06 193 PHE A CA 1
ATOM 1499 C C . PHE A 1 193 ? 8.359 -5.895 -9.781 1 94.06 193 PHE A C 1
ATOM 1501 O O . PHE A 1 193 ? 8.484 -5.129 -10.742 1 94.06 193 PHE A O 1
ATOM 1508 N N . LYS A 1 194 ? 9.328 -6.582 -9.219 1 94.69 194 LYS A N 1
ATOM 1509 C CA . LYS A 1 194 ? 10.688 -6.453 -9.742 1 94.69 194 LYS A CA 1
ATOM 1510 C C . LYS A 1 194 ? 11.203 -7.789 -10.273 1 94.69 194 LYS A C 1
ATOM 1512 O O . LYS A 1 194 ? 10.898 -8.844 -9.711 1 94.69 194 LYS A O 1
ATOM 1517 N N . LEU A 1 195 ? 11.93 -7.723 -11.359 1 97.19 195 LEU A N 1
ATOM 1518 C CA . LEU A 1 195 ? 12.648 -8.844 -11.945 1 97.19 195 LEU A CA 1
ATOM 1519 C C . LEU A 1 195 ? 14.141 -8.531 -12.062 1 97.19 195 LEU A C 1
ATOM 1521 O O . LEU A 1 195 ? 14.516 -7.496 -12.617 1 97.19 195 LEU A O 1
ATOM 1525 N N . ARG A 1 196 ? 14.914 -9.391 -11.555 1 97.44 196 ARG A N 1
ATOM 1526 C CA . ARG A 1 196 ? 16.359 -9.219 -11.633 1 97.44 196 ARG A CA 1
ATOM 1527 C C . ARG A 1 196 ? 17.016 -10.391 -12.359 1 97.44 196 ARG A C 1
ATOM 1529 O O . ARG A 1 196 ? 16.844 -11.547 -11.969 1 97.44 196 ARG A O 1
ATOM 1536 N N . HIS A 1 197 ? 17.75 -10.031 -13.328 1 97.69 197 HIS A N 1
ATOM 1537 C CA . HIS A 1 197 ? 18.516 -11.07 -14.008 1 97.69 197 HIS A CA 1
ATOM 1538 C C . HIS A 1 197 ? 19.641 -11.586 -13.117 1 97.69 197 HIS A C 1
ATOM 1540 O O . HIS A 1 197 ? 20.422 -10.805 -12.57 1 97.69 197 HIS A O 1
ATOM 1546 N N . GLU A 1 198 ? 19.797 -12.836 -13.086 1 96.06 198 GLU A N 1
ATOM 1547 C CA . GLU A 1 198 ? 20.703 -13.438 -12.109 1 96.06 198 GLU A CA 1
ATOM 1548 C C . GLU A 1 198 ? 22.156 -13.242 -12.516 1 96.06 198 GLU A C 1
ATOM 1550 O O . GLU A 1 198 ? 23.047 -13.133 -11.656 1 96.06 198 GLU A O 1
ATOM 1555 N N . GLN A 1 199 ? 22.5 -13.109 -13.688 1 95.62 199 GLN A N 1
ATOM 1556 C CA . GLN A 1 199 ? 23.859 -12.938 -14.148 1 95.62 199 GLN A CA 1
ATOM 1557 C C . GLN A 1 199 ? 24.219 -11.453 -14.289 1 95.62 199 GLN A C 1
ATOM 1559 O O . GLN A 1 199 ? 25.203 -10.992 -13.711 1 95.62 199 GLN A O 1
ATOM 1564 N N . THR A 1 200 ? 23.406 -10.703 -15.023 1 96.25 200 THR A N 1
ATOM 1565 C CA . THR A 1 200 ? 23.719 -9.305 -15.297 1 96.25 200 THR A CA 1
ATOM 1566 C C . THR A 1 200 ? 23.297 -8.414 -14.133 1 96.25 200 THR A C 1
ATOM 1568 O O . THR A 1 200 ? 23.75 -7.27 -14.031 1 96.25 200 THR A O 1
ATOM 1571 N N . LYS A 1 201 ? 22.328 -8.852 -13.375 1 95.31 201 LYS A N 1
ATOM 1572 C CA . LYS A 1 201 ? 21.781 -8.148 -12.211 1 95.31 201 LYS A CA 1
ATOM 1573 C C . LYS A 1 201 ? 20.938 -6.957 -12.641 1 95.31 201 LYS A C 1
ATOM 1575 O O . LYS A 1 201 ? 20.562 -6.125 -11.812 1 95.31 201 LYS A O 1
ATOM 1580 N N . GLU A 1 202 ? 20.672 -6.934 -13.93 1 95.69 202 GLU A N 1
ATOM 1581 C CA . GLU A 1 202 ? 19.75 -5.906 -14.398 1 95.69 202 GLU A CA 1
ATOM 1582 C C . GLU A 1 202 ? 18.359 -6.098 -13.805 1 95.69 202 GLU A C 1
ATOM 1584 O O . GLU A 1 202 ? 17.859 -7.227 -13.719 1 95.69 202 GLU A O 1
ATOM 1589 N N . VAL A 1 203 ? 17.797 -4.941 -13.406 1 95.19 203 VAL A N 1
ATOM 1590 C CA . VAL A 1 203 ? 16.469 -5.016 -12.781 1 95.19 203 VAL A CA 1
ATOM 1591 C C . VAL A 1 203 ? 15.43 -4.355 -13.68 1 95.19 203 VAL A C 1
ATOM 1593 O O . VAL A 1 203 ? 15.672 -3.279 -14.234 1 95.19 203 VAL A O 1
ATOM 1596 N N . LYS A 1 204 ? 14.305 -5.051 -13.961 1 96.75 204 LYS A N 1
ATOM 1597 C CA . LYS A 1 204 ? 13.102 -4.508 -14.594 1 96.75 204 LYS A CA 1
ATOM 1598 C C . LYS A 1 204 ? 11.961 -4.395 -13.586 1 96.75 204 LYS A C 1
ATOM 1600 O O . LYS A 1 204 ? 11.883 -5.176 -12.633 1 96.75 204 LYS A O 1
ATOM 1605 N N . GLU A 1 205 ? 11.156 -3.355 -13.797 1 94.25 205 GLU A N 1
ATOM 1606 C CA . GLU A 1 205 ? 10.086 -3.129 -12.828 1 94.25 205 GLU A CA 1
ATOM 1607 C C . GLU A 1 205 ? 8.758 -2.846 -13.531 1 94.25 205 GLU A C 1
ATOM 1609 O O . GLU A 1 205 ? 8.742 -2.32 -14.648 1 94.25 205 GLU A O 1
ATOM 1614 N N . VAL A 1 206 ? 7.648 -3.223 -12.906 1 93.25 206 VAL A N 1
ATOM 1615 C CA . VAL A 1 206 ? 6.305 -2.895 -13.367 1 93.25 206 VAL A CA 1
ATOM 1616 C C . VAL A 1 206 ? 5.359 -2.793 -12.172 1 93.25 206 VAL A C 1
ATOM 1618 O O . VAL A 1 206 ? 5.438 -3.596 -11.242 1 93.25 206 VAL A O 1
ATOM 1621 N N . TRP A 1 207 ? 4.547 -1.738 -12.125 1 88.44 207 TRP A N 1
ATOM 1622 C CA . TRP A 1 207 ? 3.514 -1.63 -11.102 1 88.44 207 TRP A CA 1
ATOM 1623 C C . TRP A 1 207 ? 2.34 -2.551 -11.414 1 88.44 207 TRP A C 1
ATOM 1625 O O . TRP A 1 207 ? 1.728 -2.447 -12.477 1 88.44 207 TRP A O 1
ATOM 1635 N N . LEU A 1 208 ? 2.029 -3.396 -10.422 1 93.31 208 LEU A N 1
ATOM 1636 C CA . LEU A 1 208 ? 0.9 -4.305 -10.594 1 93.31 208 LEU A CA 1
ATOM 1637 C C . LEU A 1 208 ? -0.405 -3.637 -10.172 1 93.31 208 LEU A C 1
ATOM 1639 O O . LEU A 1 208 ? -0.701 -3.541 -8.984 1 93.31 208 LEU A O 1
ATOM 1643 N N . GLU A 1 209 ? -1.191 -3.312 -11.164 1 88.88 209 GLU A N 1
ATOM 1644 C CA . GLU A 1 209 ? -2.492 -2.705 -10.898 1 88.88 209 GLU A CA 1
ATOM 1645 C C . GLU A 1 209 ? -3.52 -3.756 -10.484 1 88.88 209 GLU A C 1
ATOM 1647 O O . GLU A 1 209 ? -3.426 -4.914 -10.891 1 88.88 209 GLU A O 1
ATOM 1652 N N . PRO A 1 210 ? -4.508 -3.277 -9.68 1 89.88 210 PRO A N 1
ATOM 1653 C CA . PRO A 1 210 ? -5.598 -4.227 -9.445 1 89.88 210 PRO A CA 1
ATOM 1654 C C . PRO A 1 210 ? -6.273 -4.68 -10.734 1 89.88 210 PRO A C 1
ATOM 1656 O O . PRO A 1 210 ? -6.566 -3.857 -11.602 1 89.88 210 PRO A O 1
ATOM 1659 N N . GLY A 1 211 ? -6.465 -6 -10.859 1 95.44 211 GLY A N 1
ATOM 1660 C CA . GLY A 1 211 ? -7.102 -6.562 -12.039 1 95.44 211 GLY A CA 1
ATOM 1661 C C . GLY A 1 211 ? -6.133 -6.82 -13.18 1 95.44 211 GLY A C 1
ATOM 1662 O O . GLY A 1 211 ? -6.547 -7.109 -14.305 1 95.44 211 GLY A O 1
ATOM 1663 N N . SER A 1 212 ? -4.898 -6.746 -12.852 1 96.62 212 SER A N 1
ATOM 1664 C CA . SER A 1 212 ? -3.885 -6.934 -13.883 1 96.62 212 SER A CA 1
ATOM 1665 C C . SER A 1 212 ? -3.457 -8.398 -13.977 1 96.62 212 SER A C 1
ATOM 1667 O O . SER A 1 212 ? -3.752 -9.195 -13.086 1 96.62 212 SER A O 1
ATOM 1669 N N . LEU A 1 213 ? -2.779 -8.75 -15.133 1 98.25 213 LEU A N 1
ATOM 1670 C CA . LEU A 1 213 ? -2.27 -10.086 -15.414 1 98.25 213 LEU A CA 1
ATOM 1671 C C . LEU A 1 213 ? -0.817 -10.031 -15.875 1 98.25 213 LEU A C 1
ATOM 1673 O O . LEU A 1 213 ? -0.492 -9.32 -16.828 1 98.25 213 LEU A O 1
ATOM 1677 N N . LEU A 1 214 ? -0.018 -10.672 -15.164 1 98.5 214 LEU A N 1
ATOM 1678 C CA . LEU A 1 214 ? 1.388 -10.836 -15.516 1 98.5 214 LEU A CA 1
ATOM 1679 C C . LEU A 1 214 ? 1.68 -12.266 -15.938 1 98.5 214 LEU A C 1
ATOM 1681 O O . LEU A 1 214 ? 1.316 -13.211 -15.234 1 98.5 214 LEU A O 1
ATOM 1685 N N . LEU A 1 215 ? 2.273 -12.445 -17.141 1 98.69 215 LEU A N 1
ATOM 1686 C CA . LEU A 1 215 ? 2.688 -13.758 -17.625 1 98.69 215 LEU A CA 1
ATOM 1687 C C . LEU A 1 215 ? 4.207 -13.859 -17.672 1 98.69 215 LEU A C 1
ATOM 1689 O O . LEU A 1 215 ? 4.867 -13.055 -18.328 1 98.69 215 LEU A O 1
ATOM 1693 N N . MET A 1 216 ? 4.719 -14.797 -16.969 1 98.44 216 MET A N 1
ATOM 1694 C CA . MET A 1 216 ? 6.141 -15.125 -17.031 1 98.44 216 MET A CA 1
ATOM 1695 C C . MET A 1 216 ? 6.379 -16.391 -17.859 1 98.44 216 MET A C 1
ATOM 1697 O O . MET A 1 216 ? 6.066 -17.484 -17.406 1 98.44 216 MET A O 1
ATOM 1701 N N . LYS A 1 217 ? 7.039 -16.219 -19 1 97.69 217 LYS A N 1
ATOM 1702 C CA . LYS A 1 217 ? 7.105 -17.281 -20 1 97.69 217 LYS A CA 1
ATOM 1703 C C . LYS A 1 217 ? 8.539 -17.781 -20.203 1 97.69 217 LYS A C 1
ATOM 1705 O O . LYS A 1 217 ? 9.492 -17.094 -19.812 1 97.69 217 LYS A O 1
ATOM 1710 N N . GLY A 1 218 ? 8.555 -18.953 -20.719 1 95.88 218 GLY A N 1
ATOM 1711 C CA . GLY A 1 218 ? 9.828 -19.484 -21.172 1 95.88 218 GLY A CA 1
ATOM 1712 C C . GLY A 1 218 ? 10.812 -19.703 -20.031 1 95.88 218 GLY A C 1
ATOM 1713 O O . GLY A 1 218 ? 10.477 -20.328 -19.016 1 95.88 218 GLY A O 1
ATOM 1714 N N . ASP A 1 219 ? 12.039 -19.125 -20.203 1 95.81 219 ASP A N 1
ATOM 1715 C CA . ASP A 1 219 ? 13.141 -19.391 -19.281 1 95.81 219 ASP A CA 1
ATOM 1716 C C . ASP A 1 219 ? 13.227 -18.328 -18.188 1 95.81 219 ASP A C 1
ATOM 1718 O O . ASP A 1 219 ? 14.281 -18.141 -17.594 1 95.81 219 ASP A O 1
ATOM 1722 N N . THR A 1 220 ? 12.156 -17.656 -17.984 1 97.06 220 THR A N 1
ATOM 1723 C CA . THR A 1 220 ? 12.172 -16.562 -17.031 1 97.06 220 THR A CA 1
ATOM 1724 C C . THR A 1 220 ? 12.586 -17.031 -15.648 1 97.06 220 THR A C 1
ATOM 1726 O O . THR A 1 220 ? 13.438 -16.422 -15 1 97.06 220 THR A O 1
ATOM 1729 N N . GLN A 1 221 ? 12.039 -18.141 -15.188 1 96.06 221 GLN A N 1
ATOM 1730 C CA . GLN A 1 221 ? 12.328 -18.641 -13.844 1 96.06 221 GLN A CA 1
ATOM 1731 C C . GLN A 1 221 ? 13.766 -19.156 -13.75 1 96.06 221 GLN A C 1
ATOM 1733 O O . GLN A 1 221 ? 14.305 -19.297 -12.648 1 96.06 221 GLN A O 1
ATOM 1738 N N . LYS A 1 222 ? 14.367 -19.453 -14.859 1 94.62 222 LYS A N 1
ATOM 1739 C CA . LYS A 1 222 ? 15.75 -19.938 -14.898 1 94.62 222 LYS A CA 1
ATOM 1740 C C . LYS A 1 222 ? 16.734 -18.781 -14.758 1 94.62 222 LYS A C 1
ATOM 1742 O O . LYS A 1 222 ? 17.781 -18.922 -14.117 1 94.62 222 LYS A O 1
ATOM 1747 N N . HIS A 1 223 ? 16.359 -17.672 -15.305 1 96.62 223 HIS A N 1
ATOM 1748 C CA . HIS A 1 223 ? 17.375 -16.625 -15.438 1 96.62 223 HIS A CA 1
ATOM 1749 C C . HIS A 1 223 ? 17.031 -15.422 -14.555 1 96.62 223 HIS A C 1
ATOM 1751 O O . HIS A 1 223 ? 17.891 -14.555 -14.336 1 96.62 223 HIS A O 1
ATOM 1757 N N . TYR A 1 224 ? 15.836 -15.352 -14.086 1 97.31 224 TYR A N 1
ATOM 1758 C CA . TYR A 1 224 ? 15.422 -14.188 -13.312 1 97.31 224 TYR A CA 1
ATOM 1759 C C . TYR A 1 224 ? 14.914 -14.594 -11.938 1 97.31 224 TYR A C 1
ATOM 1761 O O . TYR A 1 224 ? 14.289 -15.648 -11.789 1 97.31 224 TYR A O 1
ATOM 1769 N N . LYS A 1 225 ? 15.156 -13.75 -10.969 1 97 225 LYS A N 1
ATOM 1770 C CA . LYS A 1 225 ? 14.406 -13.734 -9.719 1 97 225 LYS A CA 1
ATOM 1771 C C . LYS A 1 225 ? 13.453 -12.547 -9.656 1 97 225 LYS A C 1
ATOM 1773 O O . LYS A 1 225 ? 13.648 -11.547 -10.352 1 97 225 LYS A O 1
ATOM 1778 N N . HIS A 1 226 ? 12.414 -12.742 -8.93 1 96.5 226 HIS A N 1
ATOM 1779 C CA . HIS A 1 226 ? 11.438 -11.664 -8.828 1 96.5 226 HIS A CA 1
ATOM 1780 C C . HIS A 1 226 ? 10.977 -11.477 -7.387 1 96.5 226 HIS A C 1
ATOM 1782 O O . HIS A 1 226 ? 11.164 -12.359 -6.547 1 96.5 226 HIS A O 1
ATOM 1788 N N . CYS A 1 227 ? 10.477 -10.273 -7.047 1 92.94 227 CYS A N 1
ATOM 1789 C CA . CYS A 1 227 ? 9.922 -9.914 -5.746 1 92.94 227 CYS A CA 1
ATOM 1790 C C . CYS A 1 227 ? 8.859 -8.836 -5.887 1 92.94 227 CYS A C 1
ATOM 1792 O O . CYS A 1 227 ? 8.609 -8.336 -6.984 1 92.94 227 CYS A O 1
ATOM 1794 N N . THR A 1 228 ? 8.086 -8.648 -4.852 1 88.5 228 THR A N 1
ATOM 1795 C CA . THR A 1 228 ? 7.156 -7.527 -4.77 1 88.5 228 THR A CA 1
ATOM 1796 C C . THR A 1 228 ? 7.543 -6.586 -3.635 1 88.5 228 THR A C 1
ATOM 1798 O O . THR A 1 228 ? 7.941 -7.031 -2.557 1 88.5 228 THR A O 1
ATOM 1801 N N . VAL A 1 229 ? 7.461 -5.293 -3.943 1 78.38 229 VAL A N 1
ATOM 1802 C CA . VAL A 1 229 ? 7.793 -4.285 -2.943 1 78.38 229 VAL A CA 1
ATOM 1803 C C . VAL A 1 229 ? 6.641 -3.289 -2.811 1 78.38 229 VAL A C 1
ATOM 1805 O O . VAL A 1 229 ? 5.887 -3.074 -3.762 1 78.38 229 VAL A O 1
ATOM 1808 N N . THR A 1 230 ? 6.438 -2.84 -1.582 1 74.44 230 THR A N 1
ATOM 1809 C CA . THR A 1 230 ? 5.426 -1.811 -1.37 1 74.44 230 THR A CA 1
ATOM 1810 C C . THR A 1 230 ? 5.984 -0.428 -1.693 1 74.44 230 THR A C 1
ATOM 1812 O O . THR A 1 230 ? 7.184 -0.19 -1.555 1 74.44 230 THR A O 1
ATOM 1815 N N . GLU A 1 231 ? 5.137 0.355 -2.297 1 72.06 231 GLU A N 1
ATOM 1816 C CA . GLU A 1 231 ? 5.508 1.754 -2.496 1 72.06 231 GLU A CA 1
ATOM 1817 C C . GLU A 1 231 ? 5.48 2.525 -1.179 1 72.06 231 GLU A C 1
ATOM 1819 O O . GLU A 1 231 ? 4.613 2.291 -0.334 1 72.06 231 GLU A O 1
ATOM 1824 N N . ASN A 1 232 ? 6.469 3.381 -1.058 1 79.88 232 ASN A N 1
ATOM 1825 C CA . ASN A 1 232 ? 6.438 4.215 0.138 1 79.88 232 ASN A CA 1
ATOM 1826 C C . ASN A 1 232 ? 5.371 5.301 0.037 1 79.88 232 ASN A C 1
ATOM 1828 O O . ASN A 1 232 ? 4.926 5.641 -1.062 1 79.88 232 ASN A O 1
ATOM 1832 N N . ARG A 1 233 ? 4.871 5.727 1.095 1 86.94 233 ARG A N 1
ATOM 1833 C CA . ARG A 1 233 ? 3.916 6.824 1.216 1 86.94 233 ARG A CA 1
ATOM 1834 C C . ARG A 1 233 ? 4.488 7.953 2.064 1 86.94 233 ARG A C 1
ATOM 1836 O O . ARG A 1 233 ? 5.113 7.707 3.1 1 86.94 233 ARG A O 1
ATOM 1843 N N . ILE A 1 234 ? 4.375 9.156 1.549 1 93.38 234 ILE A N 1
ATOM 1844 C CA . ILE A 1 234 ? 4.676 10.344 2.346 1 93.38 234 ILE A CA 1
ATOM 1845 C C . ILE A 1 234 ? 3.402 11.164 2.551 1 93.38 234 ILE A C 1
ATOM 1847 O O . ILE A 1 234 ? 2.619 11.352 1.617 1 93.38 234 ILE A O 1
ATOM 1851 N N . ASN A 1 235 ? 3.162 11.547 3.709 1 96.31 235 ASN A N 1
ATOM 1852 C CA . ASN A 1 235 ? 2.084 12.469 4.051 1 96.31 235 ASN A CA 1
ATOM 1853 C C . ASN A 1 235 ? 2.623 13.773 4.621 1 96.31 235 ASN A C 1
ATOM 1855 O O . ASN A 1 235 ? 3.543 13.766 5.445 1 96.31 235 ASN A O 1
ATOM 1859 N N . LEU A 1 236 ? 2.131 14.883 4.152 1 98.12 236 LEU A N 1
ATOM 1860 C CA . LEU A 1 236 ? 2.424 16.203 4.699 1 98.12 236 LEU A CA 1
ATOM 1861 C C . LEU A 1 236 ? 1.223 16.75 5.457 1 98.12 236 LEU A C 1
ATOM 1863 O O . LEU A 1 236 ? 0.193 17.078 4.855 1 98.12 236 LEU A O 1
ATOM 1867 N N . THR A 1 237 ? 1.378 16.875 6.715 1 98.06 237 THR A N 1
ATOM 1868 C CA . THR A 1 237 ? 0.287 17.406 7.523 1 98.06 237 THR A CA 1
ATOM 1869 C C . THR A 1 237 ? 0.612 18.812 8 1 98.06 237 THR A C 1
ATOM 1871 O O . THR A 1 237 ? 1.466 19 8.875 1 98.06 237 THR A O 1
ATOM 1874 N N . PHE A 1 238 ? -0.126 19.781 7.496 1 98.5 238 PHE A N 1
ATOM 1875 C CA . PHE A 1 238 ? 0.058 21.188 7.82 1 98.5 238 PHE A CA 1
ATOM 1876 C C . PHE A 1 238 ? -0.831 21.594 8.992 1 98.5 238 PHE A C 1
ATOM 1878 O O . PHE A 1 238 ? -1.998 21.203 9.055 1 98.5 238 PHE A O 1
ATOM 1885 N N . ARG A 1 239 ? -0.184 22.312 9.875 1 97.69 239 ARG A N 1
ATOM 1886 C CA . ARG A 1 239 ? -0.897 22.844 11.031 1 97.69 239 ARG A CA 1
ATOM 1887 C C . ARG A 1 239 ? -0.536 24.297 11.273 1 97.69 239 ARG A C 1
ATOM 1889 O O . ARG A 1 239 ? 0.522 24.766 10.844 1 97.69 239 ARG A O 1
ATOM 1896 N N . LEU A 1 240 ? -1.495 25 11.859 1 97.19 240 LEU A N 1
ATOM 1897 C CA . LEU A 1 240 ? -1.224 26.297 12.477 1 97.19 240 LEU A CA 1
ATOM 1898 C C . LEU A 1 240 ? -0.998 26.141 13.977 1 97.19 240 LEU A C 1
ATOM 1900 O O . LEU A 1 240 ? -1.953 25.984 14.742 1 97.19 240 LEU A O 1
ATOM 1904 N N . VAL A 1 241 ? 0.275 26.125 14.367 1 94.94 241 VAL A N 1
ATOM 1905 C CA . VAL A 1 241 ? 0.664 25.828 15.742 1 94.94 241 VAL A CA 1
ATOM 1906 C C . VAL A 1 241 ? 0.804 27.141 16.531 1 94.94 241 VAL A C 1
ATOM 1908 O O . VAL A 1 241 ? 1.211 28.156 15.977 1 94.94 241 VAL A O 1
ATOM 1911 N N . ASN A 1 242 ? 0.455 27.031 17.844 1 88.81 242 ASN A N 1
ATOM 1912 C CA . ASN A 1 242 ? 0.587 28.172 18.719 1 88.81 242 ASN A CA 1
ATOM 1913 C C . ASN A 1 242 ? 2.051 28.547 18.953 1 88.81 242 ASN A C 1
ATOM 1915 O O . ASN A 1 242 ? 2.91 27.656 19.031 1 88.81 242 ASN A O 1
ATOM 1919 N N . HIS A 1 243 ? 2.465 29.812 18.75 1 77.69 243 HIS A N 1
ATOM 1920 C CA . HIS A 1 243 ? 3.809 30.25 19.094 1 77.69 243 HIS A CA 1
ATOM 1921 C C . HIS A 1 243 ? 4.012 30.234 20.609 1 77.69 243 HIS A C 1
ATOM 1923 O O . HIS A 1 243 ? 3.148 30.703 21.359 1 77.69 243 HIS A O 1
ATOM 1929 N N . ARG A 1 244 ? 4.527 29.125 21.109 1 59.84 244 ARG A N 1
ATOM 1930 C CA . ARG A 1 244 ? 4.77 29.172 22.547 1 59.84 244 ARG A CA 1
ATOM 1931 C C . ARG A 1 244 ? 5.742 30.297 22.906 1 59.84 244 ARG A C 1
ATOM 1933 O O . ARG A 1 244 ? 6.762 30.484 22.234 1 59.84 244 ARG A O 1
ATOM 1940 N N . SER A 1 245 ? 5.199 31.391 23.234 1 47.66 245 SER A N 1
ATOM 1941 C CA . SER A 1 245 ? 6.016 32.406 23.891 1 47.66 245 SER A CA 1
ATOM 1942 C C . SER A 1 245 ? 7.008 31.766 24.859 1 47.66 245 SER A C 1
ATOM 1944 O O . SER A 1 245 ? 6.641 30.891 25.656 1 47.66 245 SER A O 1
ATOM 1946 N N . GLY A 1 246 ? 8.242 31.594 24.516 1 38.12 246 GLY A N 1
ATOM 1947 C CA . GLY A 1 246 ? 9.148 31.562 25.641 1 38.12 246 GLY A CA 1
ATOM 1948 C C . GLY A 1 246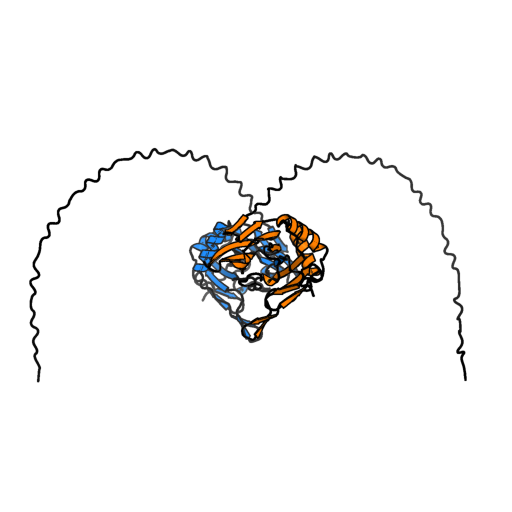 ? 8.719 32.469 26.781 1 38.12 246 GLY A C 1
ATOM 1949 O O . GLY A 1 246 ? 7.984 33.438 26.562 1 38.12 246 GLY A O 1
ATOM 1950 N N . MET B 1 1 ? 71.5 35.656 23.703 1 21.98 1 MET B N 1
ATOM 1951 C CA . MET B 1 1 ? 72 34.625 22.828 1 21.98 1 MET B CA 1
ATOM 1952 C C . MET B 1 1 ? 70.938 34.094 21.891 1 21.98 1 MET B C 1
ATOM 1954 O O . MET B 1 1 ? 69.875 33.594 22.328 1 21.98 1 MET B O 1
ATOM 1958 N N . GLU B 1 2 ? 70.75 34.406 20.328 1 18.27 2 GLU B N 1
ATOM 1959 C CA . GLU B 1 2 ? 70.188 35.188 19.219 1 18.27 2 GLU B CA 1
ATOM 1960 C C . GLU B 1 2 ? 69.5 34.281 18.234 1 18.27 2 GLU B C 1
ATOM 1962 O O . GLU B 1 2 ? 69.688 33.062 18.25 1 18.27 2 GLU B O 1
ATOM 1967 N N . LYS B 1 3 ? 69.125 34.812 16.812 1 17.97 3 LYS B N 1
ATOM 1968 C CA . LYS B 1 3 ? 68.25 35.25 15.719 1 17.97 3 LYS B CA 1
ATOM 1969 C C . LYS B 1 3 ? 68.312 34.25 14.562 1 17.97 3 LYS B C 1
ATOM 1971 O O . LYS B 1 3 ? 67.25 33.812 14.062 1 17.97 3 LYS B O 1
ATOM 1976 N N . GLN B 1 4 ? 69.375 34.031 13.719 1 17.3 4 GLN B N 1
ATOM 1977 C CA . GLN B 1 4 ? 69.438 34.5 12.344 1 17.3 4 GLN B CA 1
ATOM 1978 C C . GLN B 1 4 ? 69.312 33.344 11.359 1 17.3 4 GLN B C 1
ATOM 1980 O O . GLN B 1 4 ? 70.312 33 10.664 1 17.3 4 GLN B O 1
ATOM 1985 N N . GLN B 1 5 ? 68.75 32.188 11.695 1 22.47 5 GLN B N 1
ATOM 1986 C CA . GLN B 1 5 ? 69.062 31.125 10.766 1 22.47 5 GLN B CA 1
ATOM 1987 C C . GLN B 1 5 ? 68.5 31.422 9.367 1 22.47 5 GLN B C 1
ATOM 1989 O O . GLN B 1 5 ? 67.312 31.672 9.195 1 22.47 5 GLN B O 1
ATOM 1994 N N . GLN B 1 6 ? 69.312 31.672 8.289 1 18.5 6 GLN B N 1
ATOM 1995 C CA . GLN B 1 6 ? 69.562 32.25 6.969 1 18.5 6 GLN B CA 1
ATOM 1996 C C . GLN B 1 6 ? 68.938 31.406 5.867 1 18.5 6 GLN B C 1
ATOM 1998 O O . GLN B 1 6 ? 68.938 30.172 5.938 1 18.5 6 GLN B O 1
ATOM 2003 N N . ALA B 1 7 ? 68.312 32.094 4.641 1 18 7 ALA B N 1
ATOM 2004 C CA . ALA B 1 7 ? 67.375 32.312 3.539 1 18 7 ALA B CA 1
ATOM 2005 C C . ALA B 1 7 ? 67.875 31.656 2.256 1 18 7 ALA B C 1
ATOM 2007 O O . ALA B 1 7 ? 67.75 32.219 1.169 1 18 7 ALA B O 1
ATOM 2008 N N . GLU B 1 8 ? 68.5 30.5 2.225 1 18.73 8 GLU B N 1
ATOM 2009 C CA . GLU B 1 8 ? 69.188 30.25 0.973 1 18.73 8 GLU B CA 1
ATOM 2010 C C . GLU B 1 8 ? 68.188 30.047 -0.18 1 18.73 8 GLU B C 1
ATOM 2012 O O . GLU B 1 8 ? 67.375 29.156 -0.12 1 18.73 8 GLU B O 1
ATOM 2017 N N . GLU B 1 9 ? 67.875 31.156 -1.01 1 18.75 9 GLU B N 1
ATOM 2018 C CA . GLU B 1 9 ? 67.062 31.609 -2.133 1 18.75 9 GLU B CA 1
ATOM 2019 C C . GLU B 1 9 ? 67.375 30.859 -3.414 1 18.75 9 GLU B C 1
ATOM 2021 O O . GLU B 1 9 ? 68.438 31.109 -3.998 1 18.75 9 GLU B O 1
ATOM 2026 N N . GLY B 1 10 ? 67.438 29.562 -3.439 1 19.14 10 GLY B N 1
ATOM 2027 C CA . GLY B 1 10 ? 68 28.984 -4.66 1 19.14 10 GLY B CA 1
ATOM 2028 C C . GLY B 1 10 ? 67.188 29.359 -5.898 1 19.14 10 GLY B C 1
ATOM 2029 O O . GLY B 1 10 ? 66 29.375 -5.875 1 19.14 10 GLY B O 1
ATOM 2030 N N . ALA B 1 11 ? 67.75 30.219 -6.891 1 18.28 11 ALA B N 1
ATOM 2031 C CA . ALA B 1 11 ? 67.625 30.953 -8.141 1 18.28 11 ALA B CA 1
ATOM 2032 C C . ALA B 1 11 ? 67.188 30.031 -9.281 1 18.28 11 ALA B C 1
ATOM 2034 O O . ALA B 1 11 ? 67.875 29.031 -9.555 1 18.28 11 ALA B O 1
ATOM 2035 N N . THR B 1 12 ? 65.812 30.031 -9.602 1 19.67 12 THR B N 1
ATOM 2036 C CA . THR B 1 12 ? 64.812 29.5 -10.484 1 19.67 12 THR B CA 1
ATOM 2037 C C . THR B 1 12 ? 65.125 29.859 -11.938 1 19.67 12 THR B C 1
ATOM 2039 O O . THR B 1 12 ? 65.25 31.031 -12.281 1 19.67 12 THR B O 1
ATOM 2042 N N . ASN B 1 13 ? 65.938 29.078 -12.586 1 18.98 13 ASN B N 1
ATOM 2043 C CA . ASN B 1 13 ? 66.438 29.219 -13.953 1 18.98 13 ASN B CA 1
ATOM 2044 C C . ASN B 1 13 ? 65.312 29.312 -14.961 1 18.98 13 ASN B C 1
ATOM 2046 O O . ASN B 1 13 ? 64.312 28.547 -14.883 1 18.98 13 ASN B O 1
ATOM 2050 N N . GLY B 1 14 ? 65.062 30.5 -15.688 1 17.8 14 GLY B N 1
ATOM 2051 C CA . GLY B 1 14 ? 64.25 31.328 -16.531 1 17.8 14 GLY B CA 1
ATOM 2052 C C . GLY B 1 14 ? 64 30.75 -17.922 1 17.8 14 GLY B C 1
ATOM 2053 O O . GLY B 1 14 ? 63.375 31.375 -18.766 1 17.8 14 GLY B O 1
ATOM 2054 N N . GLN B 1 15 ? 64.688 29.547 -18.344 1 19.92 15 GLN B N 1
ATOM 2055 C CA . GLN B 1 15 ? 64.875 29.734 -19.781 1 19.92 15 GLN B CA 1
ATOM 2056 C C . GLN B 1 15 ? 63.562 29.75 -20.531 1 19.92 15 GLN B C 1
ATOM 2058 O O . GLN B 1 15 ? 62.656 28.969 -20.234 1 19.92 15 GLN B O 1
ATOM 2063 N N . THR B 1 16 ? 63.281 30.828 -21.312 1 19.61 16 THR B N 1
ATOM 2064 C CA . THR B 1 16 ? 62.281 31.594 -22.062 1 19.61 16 THR B CA 1
ATOM 2065 C C . THR B 1 16 ? 61.875 30.859 -23.328 1 19.61 16 THR B C 1
ATOM 2067 O O . THR B 1 16 ? 61.125 31.391 -24.156 1 19.61 16 THR B O 1
ATOM 2070 N N . GLY B 1 17 ? 61.75 29.438 -23.328 1 20.31 17 GLY B N 1
ATOM 2071 C CA . GLY B 1 17 ? 61.625 28.938 -24.672 1 20.31 17 GLY B CA 1
ATOM 2072 C C . GLY B 1 17 ? 60.469 29.516 -25.438 1 20.31 17 GLY B C 1
ATOM 2073 O O . GLY B 1 17 ? 59.375 29.656 -24.891 1 20.31 17 GLY B O 1
ATOM 2074 N N . HIS B 1 18 ? 60.688 30.453 -26.422 1 20.03 18 HIS B N 1
ATOM 2075 C CA . HIS B 1 18 ? 59.969 31.328 -27.344 1 20.03 18 HIS B CA 1
ATOM 2076 C C . HIS B 1 18 ? 59.031 30.531 -28.25 1 20.03 18 HIS B C 1
ATOM 2078 O O . HIS B 1 18 ? 59.5 29.812 -29.125 1 20.03 18 HIS B O 1
ATOM 2084 N N . THR B 1 19 ? 58.062 29.812 -27.688 1 20.38 19 THR B N 1
ATOM 2085 C CA . THR B 1 19 ? 57.125 29.031 -28.5 1 20.38 19 THR B CA 1
ATOM 2086 C C . THR B 1 19 ? 56.406 29.922 -29.531 1 20.38 19 THR B C 1
ATOM 2088 O O . THR B 1 19 ? 55.875 30.953 -29.172 1 20.38 19 THR B O 1
ATOM 2091 N N . ASN B 1 20 ? 56.969 29.922 -30.797 1 18.33 20 ASN B N 1
ATOM 2092 C CA . ASN B 1 20 ? 56.531 30.656 -31.969 1 18.33 20 ASN B CA 1
ATOM 2093 C C . ASN B 1 20 ? 55.031 30.469 -32.219 1 18.33 20 ASN B C 1
ATOM 2095 O O . ASN B 1 20 ? 54.531 29.328 -32.281 1 18.33 20 ASN B O 1
ATOM 2099 N N . LYS B 1 21 ? 54.219 31.547 -32.219 1 19.73 21 LYS B N 1
ATOM 2100 C CA . LYS B 1 21 ? 52.812 32.031 -32.219 1 19.73 21 LYS B CA 1
ATOM 2101 C C . LYS B 1 21 ? 52.156 31.828 -33.594 1 19.73 21 LYS B C 1
ATOM 2103 O O . LYS B 1 21 ? 51.062 32.281 -33.812 1 19.73 21 LYS B O 1
ATOM 2108 N N . ARG B 1 22 ? 52.844 31.078 -34.625 1 19.22 22 ARG B N 1
ATOM 2109 C CA . ARG B 1 22 ? 52.312 31.688 -35.844 1 19.22 22 ARG B CA 1
ATOM 2110 C C . ARG B 1 22 ? 50.781 31.594 -35.875 1 19.22 22 ARG B C 1
ATOM 2112 O O . ARG B 1 22 ? 50.188 30.734 -35.188 1 19.22 22 ARG B O 1
ATOM 2119 N N . LYS B 1 23 ? 50.125 32.438 -36.875 1 19.38 23 LYS B N 1
ATOM 2120 C CA . LYS B 1 23 ? 49.031 33.312 -37.312 1 19.38 23 LYS B CA 1
ATOM 2121 C C . LYS B 1 23 ? 47.906 32.5 -37.969 1 19.38 23 LYS B C 1
ATOM 2123 O O . LYS B 1 23 ? 47 33.094 -38.562 1 19.38 23 LYS B O 1
ATOM 2128 N N . ILE B 1 24 ? 47.844 31.141 -37.875 1 21.42 24 ILE B N 1
ATOM 2129 C CA . ILE B 1 24 ? 47 30.688 -38.969 1 21.42 24 ILE B CA 1
ATOM 2130 C C . ILE B 1 24 ? 45.625 31.359 -38.906 1 21.42 24 ILE B C 1
ATOM 2132 O O . ILE B 1 24 ? 44.969 31.344 -37.875 1 21.42 24 ILE B O 1
ATOM 2136 N N . GLU B 1 25 ? 45.281 32.188 -40 1 18.47 25 GLU B N 1
ATOM 2137 C CA . GLU B 1 25 ? 44.219 33.062 -40.5 1 18.47 25 GLU B CA 1
ATOM 2138 C C . GLU B 1 25 ? 42.875 32.344 -40.5 1 18.47 25 GLU B C 1
ATOM 2140 O O . GLU B 1 25 ? 42.75 31.25 -41.062 1 18.47 25 GLU B O 1
ATOM 2145 N N . GLU B 1 26 ? 42.031 32.625 -39.562 1 20.08 26 GLU B N 1
ATOM 2146 C CA . GLU B 1 26 ? 40.688 32.25 -39.156 1 20.08 26 GLU B CA 1
ATOM 2147 C C . GLU B 1 26 ? 39.656 32.719 -40.219 1 20.08 26 GLU B C 1
ATOM 2149 O O . GLU B 1 26 ? 39.219 33.875 -40.219 1 20.08 26 GLU B O 1
ATOM 2154 N N . ILE B 1 27 ? 40 32.625 -41.594 1 20.62 27 ILE B N 1
ATOM 2155 C CA . ILE B 1 27 ? 39 33.375 -42.344 1 20.62 27 ILE B CA 1
ATOM 2156 C C . ILE B 1 27 ? 37.625 32.844 -42.031 1 20.62 27 ILE B C 1
ATOM 2158 O O . ILE B 1 27 ? 37.344 31.656 -42.188 1 20.62 27 ILE B O 1
ATOM 2162 N N . GLU B 1 28 ? 36.844 33.531 -41.25 1 21.53 28 GLU B N 1
ATOM 2163 C CA . GLU B 1 28 ? 35.5 33.531 -40.656 1 21.53 28 GLU B CA 1
ATOM 2164 C C . GLU B 1 28 ? 34.406 33.688 -41.719 1 21.53 28 GLU B C 1
ATOM 2166 O O . GLU B 1 28 ? 33.469 34.469 -41.531 1 21.53 28 GLU B O 1
ATOM 2171 N N . GLY B 1 29 ? 34.656 33.281 -43.062 1 22.36 29 GLY B N 1
ATOM 2172 C CA . GLY B 1 29 ? 33.625 33.812 -43.906 1 22.36 29 GLY B CA 1
ATOM 2173 C C . GLY B 1 29 ? 32.219 33.5 -43.406 1 22.36 29 GLY B C 1
ATOM 2174 O O . GLY B 1 29 ? 32 32.469 -42.781 1 22.36 29 GLY B O 1
ATOM 2175 N N . GLY B 1 30 ? 31.375 34.594 -43.188 1 23.3 30 GLY B N 1
ATOM 2176 C CA . GLY B 1 30 ? 30.047 34.906 -42.719 1 23.3 30 GLY B CA 1
ATOM 2177 C C . GLY B 1 30 ? 28.953 34.281 -43.531 1 23.3 30 GLY B C 1
ATOM 2178 O O . GLY B 1 30 ? 28.5 34.844 -44.531 1 23.3 30 GLY B O 1
ATOM 2179 N N . ARG B 1 31 ? 29.172 33.094 -44.281 1 21.81 31 ARG B N 1
ATOM 2180 C CA . ARG B 1 31 ? 28 32.75 -45.062 1 21.81 31 ARG B CA 1
ATOM 2181 C C . ARG B 1 31 ? 26.719 32.969 -44.281 1 21.81 31 ARG B C 1
ATOM 2183 O O . ARG B 1 31 ? 26.547 32.406 -43.188 1 21.81 31 ARG B O 1
ATOM 2190 N N . ARG B 1 32 ? 26.062 34.062 -44.562 1 23.48 32 ARG B N 1
ATOM 2191 C CA . ARG B 1 32 ? 24.734 34.562 -44.25 1 23.48 32 ARG B CA 1
ATOM 2192 C C . ARG B 1 32 ? 23.688 33.469 -44.531 1 23.48 32 ARG B C 1
ATOM 2194 O O . ARG B 1 32 ? 23.359 33.219 -45.688 1 23.48 32 ARG B O 1
ATOM 2201 N N . THR B 1 33 ? 23.875 32.25 -44.281 1 24.64 33 THR B N 1
ATOM 2202 C CA . THR B 1 33 ? 22.781 31.344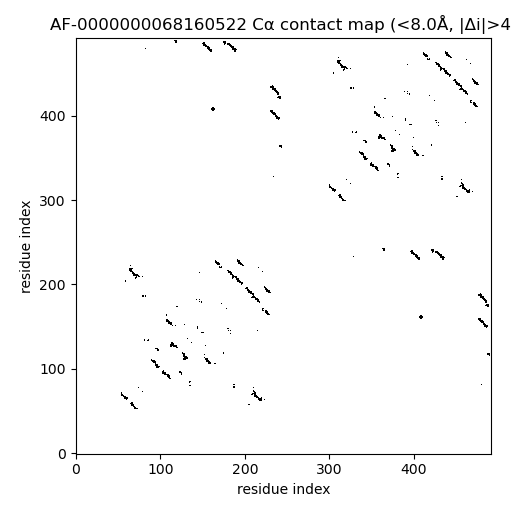 -44.656 1 24.64 33 THR B CA 1
ATOM 2203 C C . THR B 1 33 ? 21.438 31.906 -44.188 1 24.64 33 THR B C 1
ATOM 2205 O O . THR B 1 33 ? 21.328 32.438 -43.062 1 24.64 33 THR B O 1
ATOM 2208 N N . GLY B 1 34 ? 20.672 32.531 -45.094 1 22.94 34 GLY B N 1
ATOM 2209 C CA . GLY B 1 34 ? 19.281 33 -45.062 1 22.94 34 GLY B CA 1
ATOM 2210 C C . GLY B 1 34 ? 18.359 32.031 -44.344 1 22.94 34 GLY B C 1
ATOM 2211 O O . GLY B 1 34 ? 18.328 30.844 -44.625 1 22.94 34 GLY B O 1
ATOM 2212 N N . ARG B 1 35 ? 18.203 32.25 -43.062 1 23.36 35 ARG B N 1
ATOM 2213 C CA . ARG B 1 35 ? 17.25 31.594 -42.156 1 23.36 35 ARG B CA 1
ATOM 2214 C C . ARG B 1 35 ? 15.852 31.594 -42.75 1 23.36 35 ARG B C 1
ATOM 2216 O O . ARG B 1 35 ? 15.195 32.625 -42.812 1 23.36 35 ARG B O 1
ATOM 2223 N N . LEU B 1 36 ? 15.633 30.953 -43.906 1 23.95 36 LEU B N 1
ATOM 2224 C CA . LEU B 1 36 ? 14.227 30.812 -44.25 1 23.95 36 LEU B CA 1
ATOM 2225 C C . LEU B 1 36 ? 13.398 30.469 -43.031 1 23.95 36 LEU B C 1
ATOM 2227 O O . LEU B 1 36 ? 13.625 29.453 -42.375 1 23.95 36 LEU B O 1
ATOM 2231 N N . ASP B 1 37 ? 12.922 31.5 -42.344 1 23.06 37 ASP B N 1
ATOM 2232 C CA . ASP B 1 37 ? 11.977 31.5 -41.25 1 23.06 37 ASP B CA 1
ATOM 2233 C C . ASP B 1 37 ? 10.766 30.609 -41.562 1 23.06 37 ASP B C 1
ATOM 2235 O O . ASP B 1 37 ? 9.945 30.938 -42.406 1 23.06 37 ASP B O 1
ATOM 2239 N N . ALA B 1 38 ? 10.93 29.312 -41.906 1 26.22 38 ALA B N 1
ATOM 2240 C CA . ALA B 1 38 ? 9.703 28.531 -41.938 1 26.22 38 ALA B CA 1
ATOM 2241 C C . ALA B 1 38 ? 8.789 28.891 -40.75 1 26.22 38 ALA B C 1
ATOM 2243 O O . ALA B 1 38 ? 9.172 28.734 -39.594 1 26.22 38 ALA B O 1
ATOM 2244 N N . PHE B 1 39 ? 7.992 29.891 -40.875 1 25.75 39 PHE B N 1
ATOM 2245 C CA . PHE B 1 39 ? 6.871 30.219 -40 1 25.75 39 PHE B CA 1
ATOM 2246 C C . PHE B 1 39 ? 6.078 28.969 -39.656 1 25.75 39 PHE B C 1
ATOM 2248 O O . PHE B 1 39 ? 5.418 28.375 -40.5 1 25.75 39 PHE B O 1
ATOM 2255 N N . VAL B 1 40 ? 6.703 28.016 -39.031 1 25.12 40 VAL B N 1
ATOM 2256 C CA . VAL B 1 40 ? 5.859 26.938 -38.5 1 25.12 40 VAL B CA 1
ATOM 2257 C C . VAL B 1 40 ? 4.613 27.547 -37.844 1 25.12 40 VAL B C 1
ATOM 2259 O O . VAL B 1 40 ? 4.715 28.328 -36.906 1 25.12 40 VAL B O 1
ATOM 2262 N N . ILE B 1 41 ? 3.633 27.734 -38.594 1 27.44 41 ILE B N 1
ATOM 2263 C CA . ILE B 1 41 ? 2.299 28.016 -38.094 1 27.44 41 ILE B CA 1
ATOM 2264 C C . ILE B 1 41 ? 2.02 27.156 -36.844 1 27.44 41 ILE B C 1
ATOM 2266 O O . ILE B 1 41 ? 1.942 25.938 -36.938 1 27.44 41 ILE B O 1
ATOM 2270 N N . ARG B 1 42 ? 2.578 27.594 -35.781 1 25.69 42 ARG B N 1
ATOM 2271 C CA . ARG B 1 42 ? 2.154 27.109 -34.469 1 25.69 42 ARG B CA 1
ATOM 2272 C C . ARG B 1 42 ? 0.635 26.984 -34.406 1 25.69 42 ARG B C 1
ATOM 2274 O O . ARG B 1 42 ? -0.072 28 -34.438 1 25.69 42 ARG B O 1
ATOM 2281 N N . LYS B 1 43 ? 0.172 26.016 -35.094 1 31.2 43 LYS B N 1
ATOM 2282 C CA . LYS B 1 43 ? -1.242 25.766 -34.812 1 31.2 43 LYS B CA 1
ATOM 2283 C C . LYS B 1 43 ? -1.562 25.984 -33.344 1 31.2 43 LYS B C 1
ATOM 2285 O O . LYS B 1 43 ? -0.736 25.688 -32.469 1 31.2 43 LYS B O 1
ATOM 2290 N N . LYS B 1 44 ? -2.5 26.938 -33.125 1 30.09 44 LYS B N 1
ATOM 2291 C CA . LYS B 1 44 ? -3.219 27.25 -31.875 1 30.09 44 LYS B CA 1
ATOM 2292 C C . LYS B 1 44 ? -3.414 25.984 -31.031 1 30.09 44 LYS B C 1
ATOM 2294 O O . LYS B 1 44 ? -4.027 25.016 -31.484 1 30.09 44 LYS B O 1
ATOM 2299 N N . ALA B 1 45 ? -2.432 25.703 -30.25 1 29.95 45 ALA B N 1
ATOM 2300 C CA . ALA B 1 45 ? -2.508 24.656 -29.219 1 29.95 45 ALA B CA 1
ATOM 2301 C C . ALA B 1 45 ? -3.918 24.562 -28.641 1 29.95 45 ALA B C 1
ATOM 2303 O O . ALA B 1 45 ? -4.582 25.578 -28.438 1 29.95 45 ALA B O 1
ATOM 2304 N N . ASP B 1 46 ? -4.582 23.453 -28.906 1 33.22 46 ASP B N 1
ATOM 2305 C CA . ASP B 1 46 ? -5.926 23.125 -28.438 1 33.22 46 ASP B CA 1
ATOM 2306 C C . ASP B 1 46 ? -6.191 23.734 -27.062 1 33.22 46 ASP B C 1
ATOM 2308 O O . ASP B 1 46 ? -5.258 23.984 -26.312 1 33.22 46 ASP B O 1
ATOM 2312 N N . THR B 1 47 ? -7.312 24.438 -26.953 1 31.89 47 THR B N 1
ATOM 2313 C CA . THR B 1 47 ? -7.859 25 -25.734 1 31.89 47 THR B CA 1
ATOM 2314 C C . THR B 1 47 ? -7.508 24.125 -24.531 1 31.89 47 THR B C 1
ATOM 2316 O O . THR B 1 47 ? -7.605 22.906 -24.594 1 31.89 47 THR B O 1
ATOM 2319 N N . PRO B 1 48 ? -6.672 24.703 -23.719 1 34 48 PRO B N 1
ATOM 2320 C CA . PRO B 1 48 ? -6.355 23.906 -22.531 1 34 48 PRO B CA 1
ATOM 2321 C C . PRO B 1 48 ? -7.547 23.078 -22.047 1 34 48 PRO B C 1
ATOM 2323 O O . PRO B 1 48 ? -8.672 23.578 -22.016 1 34 48 PRO B O 1
ATOM 2326 N N . LYS B 1 49 ? -7.582 21.875 -22.312 1 36.91 49 LYS B N 1
ATOM 2327 C CA . LYS B 1 49 ? -8.617 21.031 -21.719 1 36.91 49 LYS B CA 1
ATOM 2328 C C . LYS B 1 49 ? -9.148 21.641 -20.422 1 36.91 49 LYS B C 1
ATOM 2330 O O . LYS B 1 49 ? -8.375 22.109 -19.594 1 36.91 49 LYS B O 1
ATOM 2335 N N . LYS B 1 50 ? -10.273 22.094 -20.438 1 35.72 50 LYS B N 1
ATOM 2336 C CA . LYS B 1 50 ? -10.992 22.594 -19.266 1 35.72 50 LYS B CA 1
ATOM 2337 C C . LYS B 1 50 ? -10.562 21.844 -18 1 35.72 50 LYS B C 1
ATOM 2339 O O . LYS B 1 50 ? -10.766 20.641 -17.891 1 35.72 50 LYS B O 1
ATOM 2344 N N . LEU B 1 51 ? -9.539 22.25 -17.391 1 38.84 51 LEU B N 1
ATOM 2345 C CA . LEU B 1 51 ? -9.25 21.672 -16.094 1 38.84 51 LEU B CA 1
ATOM 2346 C C . LEU B 1 51 ? -10.523 21.469 -15.281 1 38.84 51 LEU B C 1
ATOM 2348 O O . LEU B 1 51 ? -11.25 22.438 -15.008 1 38.84 51 LEU B O 1
ATOM 2352 N N . LYS B 1 52 ? -11.289 20.516 -15.539 1 43.41 52 LYS B N 1
ATOM 2353 C CA . LYS B 1 52 ? -12.469 20.203 -14.742 1 43.41 52 LYS B CA 1
ATOM 2354 C C . LYS B 1 52 ? -12.297 20.656 -13.289 1 43.41 52 LYS B C 1
ATOM 2356 O O . LYS B 1 52 ? -11.188 20.609 -12.75 1 43.41 52 LYS B O 1
ATOM 2361 N N . ALA B 1 53 ? -13.117 21.5 -12.789 1 49.75 53 ALA B N 1
ATOM 2362 C CA . ALA B 1 53 ? -13.211 22.016 -11.422 1 49.75 53 ALA B CA 1
ATOM 2363 C C . ALA B 1 53 ? -12.852 20.922 -10.406 1 49.75 53 ALA B C 1
ATOM 2365 O O . ALA B 1 53 ? -13.211 19.766 -10.578 1 49.75 53 ALA B O 1
ATOM 2366 N N . PRO B 1 54 ? -11.898 21.234 -9.508 1 62.97 54 PRO B N 1
ATOM 2367 C CA . PRO B 1 54 ? -11.508 20.219 -8.516 1 62.97 54 PRO B CA 1
ATOM 2368 C C . PRO B 1 54 ? -12.711 19.578 -7.832 1 62.97 54 PRO B C 1
ATOM 2370 O O . PRO B 1 54 ? -13.664 20.266 -7.461 1 62.97 54 PRO B O 1
ATOM 2373 N N . SER B 1 55 ? -13.086 18.359 -8.117 1 77.88 55 SER B N 1
ATOM 2374 C CA . SER B 1 55 ? -14.172 17.641 -7.465 1 77.88 55 SER B CA 1
ATOM 2375 C C . SER B 1 55 ? -13.891 17.438 -5.98 1 77.88 55 SER B C 1
ATOM 2377 O O . SER B 1 55 ? -12.977 16.703 -5.605 1 77.88 55 SER B O 1
ATOM 2379 N N . ILE B 1 56 ? -14.477 18.438 -5.145 1 89 56 ILE B N 1
ATOM 2380 C CA . ILE B 1 56 ? -14.359 18.359 -3.693 1 89 56 ILE B CA 1
ATOM 2381 C C . ILE B 1 56 ? -15.438 17.438 -3.133 1 89 56 ILE B C 1
ATOM 2383 O O . ILE B 1 56 ? -16.625 17.609 -3.428 1 89 56 ILE B O 1
ATOM 2387 N N . GLU B 1 57 ? -14.977 16.438 -2.461 1 93.44 57 GLU B N 1
ATOM 2388 C CA . GLU B 1 57 ? -15.852 15.508 -1.764 1 93.44 57 GLU B CA 1
ATOM 2389 C C . GLU B 1 57 ? -15.984 15.875 -0.288 1 93.44 57 GLU B C 1
ATOM 2391 O O . GLU B 1 57 ? -15 16.219 0.365 1 93.44 57 GLU B O 1
ATOM 2396 N N . ILE B 1 58 ? -17.25 15.883 0.223 1 95.69 58 ILE B N 1
ATOM 2397 C CA . ILE B 1 58 ? -17.469 16.047 1.653 1 95.69 58 ILE B CA 1
ATOM 2398 C C . ILE B 1 58 ? -17.484 14.688 2.34 1 95.69 58 ILE B C 1
ATOM 2400 O O . ILE B 1 58 ? -18.422 13.906 2.158 1 95.69 58 ILE B O 1
ATOM 2404 N N . VAL B 1 59 ? -16.547 14.422 3.178 1 96.75 59 VAL B N 1
ATOM 2405 C CA . VAL B 1 59 ? -16.391 13.133 3.842 1 96.75 59 VAL B CA 1
ATOM 2406 C C . VAL B 1 59 ? -17.188 13.117 5.137 1 96.75 59 VAL B C 1
ATOM 2408 O O . VAL B 1 59 ? -17.828 12.117 5.469 1 96.75 59 VAL B O 1
ATOM 2411 N N . VAL B 1 60 ? -17.156 14.211 5.852 1 96.69 60 VAL B N 1
ATOM 2412 C CA . VAL B 1 60 ? -17.891 14.406 7.094 1 96.69 60 VAL B CA 1
ATOM 2413 C C . VAL B 1 60 ? -18.547 15.781 7.098 1 96.69 60 VAL B C 1
ATOM 2415 O O . VAL B 1 60 ? -17.938 16.766 6.695 1 96.69 60 VAL B O 1
ATOM 2418 N N . GLN B 1 61 ? -19.781 15.797 7.41 1 96.19 61 GLN B N 1
ATOM 2419 C CA . GLN B 1 61 ? -20.531 17.016 7.711 1 96.19 61 GLN B CA 1
ATOM 2420 C C . GLN B 1 61 ? -21.453 16.797 8.906 1 96.19 61 GLN B C 1
ATOM 2422 O O . GLN B 1 61 ? -22.578 16.297 8.742 1 96.19 61 GLN B O 1
ATOM 2427 N N . ASN B 1 62 ? -20.969 17.156 10 1 95.69 62 ASN B N 1
ATOM 2428 C CA . ASN B 1 62 ? -21.672 16.969 11.266 1 95.69 62 ASN B CA 1
ATOM 2429 C C . ASN B 1 62 ? -21.422 18.141 12.219 1 95.69 62 ASN B C 1
ATOM 2431 O O . ASN B 1 62 ? -20.406 18.156 12.922 1 95.69 62 ASN B O 1
ATOM 2435 N N . GLY B 1 63 ? -22.469 19.062 12.211 1 95 63 GLY B N 1
ATOM 2436 C CA . GLY B 1 63 ? -22.234 20.266 13 1 95 63 GLY B CA 1
ATOM 2437 C C . GLY B 1 63 ? -21.031 21.062 12.516 1 95 63 GLY B C 1
ATOM 2438 O O . GLY B 1 63 ? -20.938 21.422 11.336 1 95 63 GLY B O 1
ATOM 2439 N N . ARG B 1 64 ? -20.094 21.281 13.484 1 95.69 64 ARG B N 1
ATOM 2440 C CA . ARG B 1 64 ? -18.906 22.062 13.164 1 95.69 64 ARG B CA 1
ATOM 2441 C C . ARG B 1 64 ? -17.766 21.172 12.672 1 95.69 64 ARG B C 1
ATOM 2443 O O . ARG B 1 64 ? -16.688 21.656 12.344 1 95.69 64 ARG B O 1
ATOM 2450 N N . SER B 1 65 ? -18.031 19.922 12.664 1 97.31 65 SER B N 1
ATOM 2451 C CA . SER B 1 65 ? -17.047 18.984 12.109 1 97.31 65 SER B CA 1
ATOM 2452 C C . SER B 1 65 ? -17.234 18.797 10.609 1 97.31 65 SER B C 1
ATOM 2454 O O . SER B 1 65 ? -18.25 18.234 10.172 1 97.31 65 SER B O 1
ATOM 2456 N N . VAL B 1 66 ? -16.297 19.328 9.891 1 98 66 VAL B N 1
ATOM 2457 C CA . VAL B 1 66 ? -16.375 19.234 8.438 1 98 66 VAL B CA 1
ATOM 2458 C C . VAL B 1 66 ? -15.047 18.703 7.887 1 98 66 VAL B C 1
ATOM 2460 O O . VAL B 1 66 ? -13.984 19.25 8.188 1 98 66 VAL B O 1
ATOM 2463 N N . VAL B 1 67 ? -15.094 17.594 7.094 1 98.44 67 VAL B N 1
ATOM 2464 C CA . VAL B 1 67 ? -13.922 17.031 6.426 1 98.44 67 VAL B CA 1
ATOM 2465 C C . VAL B 1 67 ? -14.156 17 4.918 1 98.44 67 VAL B C 1
ATOM 2467 O O . VAL B 1 67 ? -15.133 16.422 4.449 1 98.44 67 VAL B O 1
ATOM 2470 N N . THR B 1 68 ? -13.273 17.672 4.207 1 98.31 68 THR B N 1
ATOM 2471 C CA . THR B 1 68 ? -13.391 17.703 2.752 1 98.31 68 THR B CA 1
ATOM 2472 C C . THR B 1 68 ? -12.18 17.031 2.105 1 98.31 68 THR B C 1
ATOM 2474 O O . THR B 1 68 ? -11.109 16.953 2.705 1 98.31 68 THR B O 1
ATOM 2477 N N . TYR B 1 69 ? -12.414 16.547 0.933 1 98.06 69 TYR B N 1
ATOM 2478 C CA . TYR B 1 69 ? -11.398 15.766 0.226 1 98.06 69 TYR B CA 1
ATOM 2479 C C . TYR B 1 69 ? -11.352 16.156 -1.247 1 98.06 69 TYR B C 1
ATOM 2481 O O . TYR B 1 69 ? -12.375 16.156 -1.929 1 98.06 69 TYR B O 1
ATOM 2489 N N . GLU B 1 70 ? -10.172 16.562 -1.622 1 97.06 70 GLU B N 1
ATOM 2490 C CA . GLU B 1 70 ? -9.875 16.812 -3.031 1 97.06 70 GLU B CA 1
ATOM 2491 C C . GLU B 1 70 ? -8.938 15.75 -3.594 1 97.06 70 GLU B C 1
ATOM 2493 O O . GLU B 1 70 ? -7.77 15.68 -3.209 1 97.06 70 GLU B O 1
ATOM 2498 N N . LYS B 1 71 ? -9.359 15.07 -4.574 1 94.38 71 LYS B N 1
ATOM 2499 C CA . LYS B 1 71 ? -8.719 13.852 -5.047 1 94.38 71 LYS B CA 1
ATOM 2500 C C . LYS B 1 71 ? -7.398 14.156 -5.746 1 94.38 71 LYS B C 1
ATOM 2502 O O . LYS B 1 71 ? -6.477 13.336 -5.73 1 94.38 71 LYS B O 1
ATOM 2507 N N . SER B 1 72 ? -7.34 15.32 -6.352 1 93.5 72 SER B N 1
ATOM 2508 C CA . SER B 1 72 ? -6.137 15.625 -7.121 1 93.5 72 SER B CA 1
ATOM 2509 C C . SER B 1 72 ? -5.84 17.125 -7.105 1 93.5 72 SER B C 1
ATOM 2511 O O . SER B 1 72 ? -6.539 17.906 -7.75 1 93.5 72 SER B O 1
ATOM 2513 N N . VAL B 1 73 ? -4.781 17.438 -6.387 1 95.19 73 VAL B N 1
ATOM 2514 C CA . VAL B 1 73 ? -4.336 18.828 -6.387 1 95.19 73 VAL B CA 1
ATOM 2515 C C . VAL B 1 73 ? -2.93 18.922 -6.977 1 95.19 73 VAL B C 1
ATOM 2517 O O . VAL B 1 73 ? -2.457 20.016 -7.301 1 95.19 73 VAL B O 1
ATOM 2520 N N . LEU B 1 74 ? -2.229 17.781 -7.086 1 95.12 74 LEU B N 1
ATOM 2521 C CA . LEU B 1 74 ? -0.912 17.656 -7.703 1 95.12 74 LEU B CA 1
ATOM 2522 C C . LEU B 1 74 ? -0.93 16.625 -8.82 1 95.12 74 LEU B C 1
ATOM 2524 O O . LEU B 1 74 ? -1.604 15.594 -8.711 1 95.12 74 LEU B O 1
ATOM 2528 N N . SER B 1 75 ? -0.205 16.922 -9.852 1 92.12 75 SER B N 1
ATOM 2529 C CA . SER B 1 75 ? -0.004 15.914 -10.891 1 92.12 75 SER B CA 1
ATOM 2530 C C . SER B 1 75 ? 0.916 14.797 -10.406 1 92.12 75 SER B C 1
ATOM 2532 O O . SER B 1 75 ? 1.591 14.938 -9.383 1 92.12 75 SER B O 1
ATOM 2534 N N . GLU B 1 76 ? 0.929 13.758 -11.141 1 87.31 76 GLU B N 1
ATOM 2535 C CA . GLU B 1 76 ? 1.805 12.633 -10.82 1 87.31 76 GLU B CA 1
ATOM 2536 C C . GLU B 1 76 ? 3.268 13.07 -10.773 1 87.31 76 GLU B C 1
ATOM 2538 O O . GLU B 1 76 ? 4.016 12.664 -9.883 1 87.31 76 GLU B O 1
ATOM 2543 N N . ASP B 1 77 ? 3.619 13.828 -11.727 1 89.75 77 ASP B N 1
ATOM 2544 C CA . ASP B 1 77 ? 4.996 14.305 -11.797 1 89.75 77 ASP B CA 1
ATOM 2545 C C . ASP B 1 77 ? 5.328 15.203 -10.609 1 89.75 77 ASP B C 1
ATOM 2547 O O . ASP B 1 77 ? 6.41 15.094 -10.023 1 89.75 77 ASP B O 1
ATOM 2551 N N . GLU B 1 78 ? 4.43 16.047 -10.312 1 93.44 78 GLU B N 1
ATOM 2552 C CA . GLU B 1 78 ? 4.621 16.922 -9.164 1 93.44 78 GLU B CA 1
ATOM 2553 C C . GLU B 1 78 ? 4.742 16.125 -7.871 1 93.44 78 GLU B C 1
ATOM 2555 O O . GLU B 1 78 ? 5.555 16.453 -7.004 1 93.44 78 GLU B O 1
ATOM 2560 N N . CYS B 1 79 ? 3.967 15.102 -7.742 1 94.44 79 CYS B N 1
ATOM 2561 C CA . CYS B 1 79 ? 4.027 14.234 -6.566 1 94.44 79 CYS B CA 1
ATOM 2562 C C . CYS B 1 79 ? 5.398 13.578 -6.445 1 94.44 79 CYS B C 1
ATOM 2564 O O . CYS B 1 79 ? 5.996 13.578 -5.363 1 94.44 79 CYS B O 1
ATOM 2566 N N . ALA B 1 80 ? 5.84 13.102 -7.516 1 89.44 80 ALA B N 1
ATOM 2567 C CA . ALA B 1 80 ? 7.125 12.414 -7.523 1 89.44 80 ALA B CA 1
ATOM 2568 C C . ALA B 1 80 ? 8.258 13.359 -7.152 1 89.44 80 ALA B C 1
ATOM 2570 O O . ALA B 1 80 ? 9.125 13.016 -6.34 1 89.44 80 ALA B O 1
ATOM 2571 N N . GLU B 1 81 ? 8.227 14.484 -7.73 1 92.56 81 GLU B N 1
ATOM 2572 C CA . GLU B 1 81 ? 9.258 15.477 -7.465 1 92.56 81 GLU B CA 1
ATOM 2573 C C . GLU B 1 81 ? 9.234 15.922 -6.008 1 92.56 81 GLU B C 1
ATOM 2575 O O . GLU B 1 81 ? 10.273 15.961 -5.344 1 92.56 81 GLU B O 1
ATOM 2580 N N . LEU B 1 82 ? 8.086 16.25 -5.551 1 96 82 LEU B N 1
ATOM 2581 C CA . LEU B 1 82 ? 7.938 16.703 -4.172 1 96 82 LEU B CA 1
ATOM 2582 C C . LEU B 1 82 ? 8.359 15.609 -3.197 1 96 82 LEU B C 1
ATOM 2584 O O . LEU B 1 82 ? 9.062 15.883 -2.217 1 96 82 LEU B O 1
ATOM 2588 N N . SER B 1 83 ? 7.973 14.406 -3.482 1 94.94 83 SER B N 1
ATOM 2589 C CA . SER B 1 83 ? 8.359 13.281 -2.641 1 94.94 83 SER B CA 1
ATOM 2590 C C . SER B 1 83 ? 9.875 13.164 -2.547 1 94.94 83 SER B C 1
ATOM 2592 O O . SER B 1 83 ? 10.43 13.023 -1.452 1 94.94 83 SER B O 1
ATOM 2594 N N . GLN B 1 84 ? 10.477 13.219 -3.662 1 92.12 84 GLN B N 1
ATOM 2595 C CA . GLN B 1 84 ? 11.93 13.086 -3.701 1 92.12 84 GLN B CA 1
ATOM 2596 C C . GLN B 1 84 ? 12.609 14.211 -2.93 1 92.12 84 GLN B C 1
ATOM 2598 O O . GLN B 1 84 ? 13.539 13.961 -2.154 1 92.12 84 GLN B O 1
ATOM 2603 N N . GLU B 1 85 ? 12.172 15.336 -3.107 1 93.5 85 GLU B N 1
ATOM 2604 C CA . GLU B 1 85 ? 12.789 16.5 -2.473 1 93.5 85 GLU B CA 1
ATOM 2605 C C . GLU B 1 85 ? 12.586 16.469 -0.96 1 93.5 85 GLU B C 1
ATOM 2607 O O . GLU B 1 85 ? 13.492 16.828 -0.204 1 93.5 85 GLU B O 1
ATOM 2612 N N . VAL B 1 86 ? 11.438 16.078 -0.543 1 95.44 86 VAL B N 1
ATOM 2613 C CA . VAL B 1 86 ? 11.164 16.016 0.887 1 95.44 86 VAL B CA 1
ATOM 2614 C C . VAL B 1 86 ? 12.016 14.914 1.523 1 95.44 86 VAL B C 1
ATOM 2616 O O . VAL B 1 86 ? 12.531 15.086 2.631 1 95.44 86 VAL B O 1
ATOM 2619 N N . LEU B 1 87 ? 12.141 13.844 0.81 1 93.38 87 LEU B N 1
ATOM 2620 C CA . LEU B 1 87 ? 12.961 12.742 1.307 1 93.38 87 LEU B CA 1
ATOM 2621 C C . LEU B 1 87 ? 14.406 13.188 1.514 1 93.38 87 LEU B C 1
ATOM 2623 O O . LEU B 1 87 ? 15.039 12.828 2.512 1 93.38 87 LEU B O 1
ATOM 2627 N N . ILE B 1 88 ? 14.867 14.016 0.63 1 92.38 88 ILE B N 1
ATOM 2628 C CA . ILE B 1 88 ? 16.25 14.469 0.672 1 92.38 88 ILE B CA 1
ATOM 2629 C C . ILE B 1 88 ? 16.406 15.531 1.755 1 92.38 88 ILE B C 1
ATOM 2631 O O . ILE B 1 88 ? 17.406 15.531 2.494 1 92.38 88 ILE B O 1
ATOM 2635 N N . ALA B 1 89 ? 15.492 16.359 1.911 1 92.62 89 ALA B N 1
ATOM 2636 C CA . ALA B 1 89 ? 15.578 17.5 2.818 1 92.62 89 ALA B CA 1
ATOM 2637 C C . ALA B 1 89 ? 15.375 17.062 4.266 1 92.62 89 ALA B C 1
ATOM 2639 O O . ALA B 1 89 ? 15.875 17.719 5.191 1 92.62 89 ALA B O 1
ATOM 2640 N N . GLY B 1 90 ? 14.656 16.016 4.445 1 93.31 90 GLY B N 1
ATOM 2641 C CA . GLY B 1 90 ? 14.195 15.656 5.781 1 93.31 90 GLY B CA 1
ATOM 2642 C C . GLY B 1 90 ? 15.242 14.922 6.598 1 93.31 90 GLY B C 1
ATOM 2643 O O . GLY B 1 90 ? 15.977 14.094 6.066 1 93.31 90 GLY B O 1
ATOM 2644 N N . HIS B 1 91 ? 15.297 15.281 7.934 1 92.56 91 HIS B N 1
ATOM 2645 C CA . HIS B 1 91 ? 15.977 14.461 8.93 1 92.56 91 HIS B CA 1
ATOM 2646 C C . HIS B 1 91 ? 15.016 13.492 9.602 1 92.56 91 HIS B C 1
ATOM 2648 O O . HIS B 1 91 ? 14.445 13.812 10.656 1 92.56 91 HIS B O 1
ATOM 2654 N N . TRP B 1 92 ? 14.922 12.336 9.039 1 94 92 TRP B N 1
ATOM 2655 C CA . TRP B 1 92 ? 13.875 11.375 9.391 1 94 92 TRP B CA 1
ATOM 2656 C C . TRP B 1 92 ? 14.266 10.594 10.641 1 94 92 TRP B C 1
ATOM 2658 O O . TRP B 1 92 ? 15.422 10.18 10.789 1 94 92 TRP B O 1
ATOM 2668 N N . SER B 1 93 ? 13.312 10.43 11.508 1 91.38 93 SER B N 1
ATOM 2669 C CA . SER B 1 93 ? 13.508 9.625 12.711 1 91.38 93 SER B CA 1
ATOM 2670 C C . SER B 1 93 ? 12.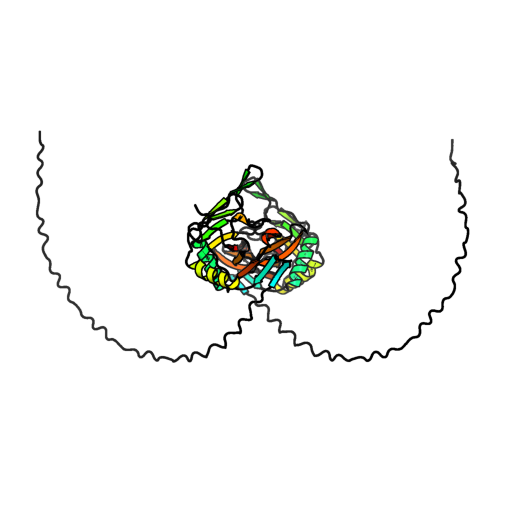195 9.016 13.195 1 91.38 93 SER B C 1
ATOM 2672 O O . SER B 1 93 ? 11.117 9.469 12.805 1 91.38 93 SER B O 1
ATOM 2674 N N . ARG B 1 94 ? 12.336 7.938 13.938 1 89.69 94 ARG B N 1
ATOM 2675 C CA . ARG B 1 94 ? 11.156 7.336 14.547 1 89.69 94 ARG B CA 1
ATOM 2676 C C . ARG B 1 94 ? 10.898 7.918 15.938 1 89.69 94 ARG B C 1
ATOM 2678 O O . ARG B 1 94 ? 11.844 8.164 16.688 1 89.69 94 ARG B O 1
ATOM 2685 N N . ASP B 1 95 ? 9.609 8.109 16.172 1 86.62 95 ASP B N 1
ATOM 2686 C CA . ASP B 1 95 ? 9.242 8.547 17.516 1 86.62 95 ASP B CA 1
ATOM 2687 C C . ASP B 1 95 ? 9.328 7.398 18.516 1 86.62 95 ASP B C 1
ATOM 2689 O O . ASP B 1 95 ? 9.094 6.242 18.156 1 86.62 95 ASP B O 1
ATOM 2693 N N . VAL B 1 96 ? 9.719 7.754 19.75 1 83.12 96 VAL B N 1
ATOM 2694 C CA . VAL B 1 96 ? 9.688 6.797 20.859 1 83.12 96 VAL B CA 1
ATOM 2695 C C . VAL B 1 96 ? 8.398 6.965 21.641 1 83.12 96 VAL B C 1
ATOM 2697 O O . VAL B 1 96 ? 8.156 8.016 22.234 1 83.12 96 VAL B O 1
ATOM 2700 N N . ILE B 1 97 ? 7.57 5.969 21.609 1 77.75 97 ILE B N 1
ATOM 2701 C CA . ILE B 1 97 ? 6.258 6.055 22.234 1 77.75 97 ILE B CA 1
ATOM 2702 C C . ILE B 1 97 ? 6.238 5.195 23.5 1 77.75 97 ILE B C 1
ATOM 2704 O O . ILE B 1 97 ? 6.469 3.984 23.438 1 77.75 97 ILE B O 1
ATOM 2708 N N . PRO B 1 98 ? 6.043 5.797 24.656 1 76.38 98 PRO B N 1
ATOM 2709 C CA . PRO B 1 98 ? 5.906 5.008 25.875 1 76.38 98 PRO B CA 1
ATOM 2710 C C . PRO B 1 98 ? 4.668 4.113 25.875 1 76.38 98 PRO B C 1
ATOM 2712 O O . PRO B 1 98 ? 3.553 4.594 25.672 1 76.38 98 PRO B O 1
ATOM 2715 N N . THR B 1 99 ? 4.836 2.809 25.781 1 69.44 99 THR B N 1
ATOM 2716 C CA . THR B 1 99 ? 3.752 1.833 25.781 1 69.44 99 THR B CA 1
ATOM 2717 C C . THR B 1 99 ? 3.928 0.828 26.922 1 69.44 99 THR B C 1
ATOM 2719 O O . THR B 1 99 ? 4.852 0.012 26.891 1 69.44 99 THR B O 1
ATOM 2722 N N . PHE B 1 100 ? 2.943 0.762 27.812 1 74.81 100 PHE B N 1
ATOM 2723 C CA . PHE B 1 100 ? 2.9 -0.161 28.938 1 74.81 100 PHE B CA 1
ATOM 2724 C C . PHE B 1 100 ? 4.273 -0.278 29.594 1 74.81 100 PHE B C 1
ATOM 2726 O O . PHE B 1 100 ? 4.77 -1.385 29.797 1 74.81 100 PHE B O 1
ATOM 2733 N N . GLY B 1 101 ? 4.895 0.838 29.828 1 74.38 101 GLY B N 1
ATOM 2734 C CA . GLY B 1 101 ? 6.152 0.839 30.547 1 74.38 101 GLY B CA 1
ATOM 2735 C C . GLY B 1 101 ? 7.355 0.577 29.656 1 74.38 101 GLY B C 1
ATOM 2736 O O . GLY B 1 101 ? 8.492 0.545 30.141 1 74.38 101 GLY B O 1
ATOM 2737 N N . LYS B 1 102 ? 7.109 0.242 28.453 1 80.75 102 LYS B N 1
ATOM 2738 C CA . LYS B 1 102 ? 8.203 0.06 27.5 1 80.75 102 LYS B CA 1
ATOM 2739 C C . LYS B 1 102 ? 8.195 1.146 26.422 1 80.75 102 LYS B C 1
ATOM 2741 O O . LYS B 1 102 ? 7.152 1.752 26.156 1 80.75 102 LYS B O 1
ATOM 2746 N N . ASN B 1 103 ? 9.406 1.475 26 1 79 103 ASN B N 1
ATOM 2747 C CA . ASN B 1 103 ? 9.523 2.393 24.875 1 79 103 ASN B CA 1
ATOM 2748 C C . ASN B 1 103 ? 9.508 1.648 23.547 1 79 103 ASN B C 1
ATOM 2750 O O . ASN B 1 103 ? 10.328 0.761 23.312 1 79 103 ASN B O 1
ATOM 2754 N N . VAL B 1 104 ? 8.461 1.993 22.75 1 80.31 104 VAL B N 1
ATOM 2755 C CA . VAL B 1 104 ? 8.367 1.361 21.438 1 80.31 104 VAL B CA 1
ATOM 2756 C C . VAL B 1 104 ? 8.578 2.406 20.344 1 80.31 104 VAL B C 1
ATOM 2758 O O . VAL B 1 104 ? 8.117 3.545 20.469 1 80.31 104 VAL B O 1
ATOM 2761 N N . LEU B 1 105 ? 9.289 2.002 19.375 1 83.75 105 LEU B N 1
ATOM 2762 C CA . LEU B 1 105 ? 9.477 2.893 18.234 1 83.75 105 LEU B CA 1
ATOM 2763 C C . LEU B 1 105 ? 8.242 2.898 17.344 1 83.75 105 LEU B C 1
ATOM 2765 O O . LEU B 1 105 ? 7.645 1.851 17.094 1 83.75 105 LEU B O 1
ATOM 2769 N N . SER B 1 106 ? 7.895 4.121 16.969 1 85.38 106 SER B N 1
ATOM 2770 C CA . SER B 1 106 ? 6.805 4.223 16 1 85.38 106 SER B CA 1
ATOM 2771 C C . SER B 1 106 ? 7.18 3.572 14.68 1 85.38 106 SER B C 1
ATOM 2773 O O . SER B 1 106 ? 8.328 3.67 14.234 1 85.38 106 SER B O 1
ATOM 2775 N N . PRO B 1 107 ? 6.203 2.996 14.023 1 80.94 107 PRO B N 1
ATOM 2776 C CA . PRO B 1 107 ? 6.516 2.359 12.75 1 80.94 107 PRO B CA 1
ATOM 2777 C C . PRO B 1 107 ? 6.906 3.365 11.664 1 80.94 107 PRO B C 1
ATOM 2779 O O . PRO B 1 107 ? 7.797 3.094 10.859 1 80.94 107 PRO B O 1
ATOM 2782 N N . ARG B 1 108 ? 6.309 4.496 11.703 1 86.75 108 ARG B N 1
ATOM 2783 C CA . ARG B 1 108 ? 6.574 5.488 10.672 1 86.75 108 ARG B CA 1
ATOM 2784 C C . ARG B 1 108 ? 7.789 6.34 11.031 1 86.75 108 ARG B C 1
ATOM 2786 O O . ARG B 1 108 ? 8.125 6.484 12.211 1 86.75 108 ARG B O 1
ATOM 2793 N N . LEU B 1 109 ? 8.43 6.82 9.992 1 91.56 109 LEU B N 1
ATOM 2794 C CA . LEU B 1 109 ? 9.453 7.852 10.148 1 91.56 109 LEU B CA 1
ATOM 2795 C C . LEU B 1 109 ? 8.836 9.242 10.016 1 91.56 109 LEU B C 1
ATOM 2797 O O . LEU B 1 109 ? 7.918 9.445 9.227 1 91.56 109 LEU B O 1
ATOM 2801 N N . VAL B 1 110 ? 9.391 10.203 10.82 1 94.56 110 VAL B N 1
ATOM 2802 C CA . VAL B 1 110 ? 8.82 11.547 10.766 1 94.56 110 VAL B CA 1
ATOM 2803 C C . VAL B 1 110 ? 9.945 12.586 10.695 1 94.56 110 VAL B C 1
ATOM 2805 O O . VAL B 1 110 ? 11.07 12.312 11.117 1 94.56 110 VAL B O 1
ATOM 2808 N N . CYS B 1 111 ? 9.68 13.688 10.125 1 95 111 CYS B N 1
ATOM 2809 C CA . CYS B 1 111 ? 10.453 14.93 10.227 1 95 111 CYS B CA 1
ATOM 2810 C C . CYS B 1 111 ? 9.531 16.141 10.172 1 95 111 CYS B C 1
ATOM 2812 O O . CYS B 1 111 ? 8.383 16.031 9.75 1 95 111 CYS B O 1
ATOM 2814 N N . SER B 1 112 ? 10.023 17.25 10.688 1 96.38 112 SER B N 1
ATOM 2815 C CA . SER B 1 112 ? 9.172 18.438 10.742 1 96.38 112 SER B CA 1
ATOM 2816 C C . SER B 1 112 ? 9.883 19.656 10.164 1 96.38 112 SER B C 1
ATOM 2818 O O . SER B 1 112 ? 11.109 19.75 10.195 1 96.38 112 SER B O 1
ATOM 2820 N N . PHE B 1 113 ? 9.109 20.5 9.586 1 97.44 113 PHE B N 1
ATOM 2821 C CA . PHE B 1 113 ? 9.5 21.828 9.125 1 97.44 113 PHE B CA 1
ATOM 2822 C C . PHE B 1 113 ? 8.5 22.891 9.602 1 97.44 113 PHE B C 1
ATOM 2824 O O . PHE B 1 113 ? 7.406 22.547 10.055 1 97.44 113 PHE B O 1
ATOM 2831 N N . GLY B 1 114 ? 8.906 24.125 9.5 1 97 114 GLY B N 1
ATOM 2832 C CA . GLY B 1 114 ? 8.031 25.203 9.914 1 97 114 GLY B CA 1
ATOM 2833 C C . GLY B 1 114 ? 8.773 26.438 10.352 1 97 114 GLY B C 1
ATOM 2834 O O . GLY B 1 114 ? 10.008 26.5 10.25 1 97 114 GLY B O 1
ATOM 2835 N N . ASP B 1 115 ? 7.973 27.406 10.789 1 96.25 115 ASP B N 1
ATOM 2836 C CA . ASP B 1 115 ? 8.57 28.625 11.328 1 96.25 115 ASP B CA 1
ATOM 2837 C C . ASP B 1 115 ? 9.43 28.312 12.555 1 96.25 115 ASP B C 1
ATOM 2839 O O . ASP B 1 115 ? 9.016 27.547 13.438 1 96.25 115 ASP B O 1
ATOM 2843 N N . VAL B 1 116 ? 10.633 28.906 12.539 1 93.38 116 VAL B N 1
ATOM 2844 C CA . VAL B 1 116 ? 11.477 28.766 13.719 1 93.38 116 VAL B CA 1
ATOM 2845 C C . VAL B 1 116 ? 10.742 29.266 14.953 1 93.38 116 VAL B C 1
ATOM 2847 O O . VAL B 1 116 ? 10.102 30.312 14.914 1 93.38 116 VAL B O 1
ATOM 2850 N N . GLY B 1 117 ? 10.773 28.453 16.078 1 91.5 117 GLY B N 1
ATOM 2851 C CA . GLY B 1 117 ? 10.062 28.828 17.281 1 91.5 117 GLY B CA 1
ATOM 2852 C C . GLY B 1 117 ? 8.781 28.031 17.484 1 91.5 117 GLY B C 1
ATOM 2853 O O . GLY B 1 117 ? 8.203 28.031 18.578 1 91.5 117 GLY B O 1
ATOM 2854 N N . THR B 1 118 ? 8.297 27.359 16.406 1 93.62 118 THR B N 1
ATOM 2855 C CA . THR B 1 118 ? 7.121 26.5 16.531 1 93.62 118 THR B CA 1
ATOM 2856 C C . THR B 1 118 ? 7.508 25.125 17.078 1 93.62 118 THR B C 1
ATOM 2858 O O . THR B 1 118 ? 8.633 24.672 16.859 1 93.62 118 THR B O 1
ATOM 2861 N N . ALA B 1 119 ? 6.59 24.562 17.844 1 91.69 119 ALA B N 1
ATOM 2862 C CA . ALA B 1 119 ? 6.754 23.219 18.359 1 91.69 119 ALA B CA 1
ATOM 2863 C C . ALA B 1 119 ? 5.418 22.484 18.438 1 91.69 119 ALA B C 1
ATOM 2865 O O . ALA B 1 119 ? 4.395 23.078 18.781 1 91.69 119 ALA B O 1
ATOM 2866 N N . TYR B 1 120 ? 5.477 21.312 18.062 1 91.81 120 TYR B N 1
ATOM 2867 C CA . TYR B 1 120 ? 4.297 20.453 18.109 1 91.81 120 TYR B CA 1
ATOM 2868 C C . TYR B 1 120 ? 4.574 19.172 18.891 1 91.81 120 TYR B C 1
ATOM 2870 O O . TYR B 1 120 ? 5.59 18.516 18.672 1 91.81 120 TYR B O 1
ATOM 2878 N N . ARG B 1 121 ? 3.699 18.906 19.828 1 85.56 121 ARG B N 1
ATOM 2879 C CA . ARG B 1 121 ? 3.848 17.734 20.688 1 85.56 121 ARG B CA 1
ATOM 2880 C C . ARG B 1 121 ? 2.906 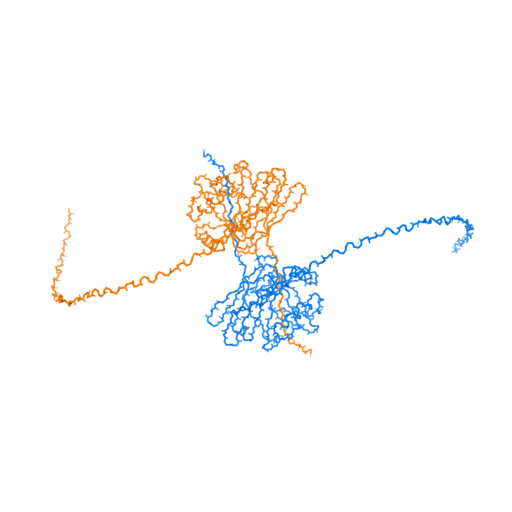16.625 20.25 1 85.56 121 ARG B C 1
ATOM 2882 O O . ARG B 1 121 ? 1.708 16.844 20.062 1 85.56 121 ARG B O 1
ATOM 2889 N N . TYR B 1 122 ? 3.506 15.43 20.047 1 81.31 122 TYR B N 1
ATOM 2890 C CA . TYR B 1 122 ? 2.74 14.227 19.734 1 81.31 122 TYR B CA 1
ATOM 2891 C C . TYR B 1 122 ? 3.277 13.031 20.516 1 81.31 122 TYR B C 1
ATOM 2893 O O . TYR B 1 122 ? 4.469 12.719 20.438 1 81.31 122 TYR B O 1
ATOM 2901 N N . SER B 1 123 ? 2.389 12.336 21.156 1 76.94 123 SER B N 1
ATOM 2902 C CA . SER B 1 123 ? 2.701 11.125 21.906 1 76.94 123 SER B CA 1
ATOM 2903 C C . SER B 1 123 ? 3.939 11.312 22.781 1 76.94 123 SER B C 1
ATOM 2905 O O . SER B 1 123 ? 4.828 10.453 22.797 1 76.94 123 SER B O 1
ATOM 2907 N N . GLY B 1 124 ? 4.07 12.438 23.391 1 76.69 124 GLY B N 1
ATOM 2908 C CA . GLY B 1 124 ? 5.16 12.711 24.312 1 76.69 124 GLY B CA 1
ATOM 2909 C C . GLY B 1 124 ? 6.41 13.227 23.625 1 76.69 124 GLY B C 1
ATOM 2910 O O . GLY B 1 124 ? 7.371 13.625 24.297 1 76.69 124 GLY B O 1
ATOM 2911 N N . MET B 1 125 ? 6.398 13.312 22.359 1 83.94 125 MET B N 1
ATOM 2912 C CA . MET B 1 125 ? 7.535 13.828 21.594 1 83.94 125 MET B CA 1
ATOM 2913 C C . MET B 1 125 ? 7.266 15.242 21.094 1 83.94 125 MET B C 1
ATOM 2915 O O . MET B 1 125 ? 6.141 15.555 20.703 1 83.94 125 MET B O 1
ATOM 2919 N N . ILE B 1 126 ? 8.32 16.078 21.219 1 88.19 126 ILE B N 1
ATOM 2920 C CA . ILE B 1 126 ? 8.203 17.453 20.719 1 88.19 126 ILE B CA 1
ATOM 2921 C C . ILE B 1 126 ? 9.039 17.609 19.453 1 88.19 126 ILE B C 1
ATOM 2923 O O . ILE B 1 126 ? 10.227 17.266 19.438 1 88.19 126 ILE B O 1
ATOM 2927 N N . ARG B 1 127 ? 8.391 18.109 18.469 1 91.62 127 ARG B N 1
ATOM 2928 C CA . ARG B 1 127 ? 9.094 18.406 17.219 1 91.62 127 ARG B CA 1
ATOM 2929 C C . ARG B 1 127 ? 8.961 19.875 16.859 1 91.62 127 ARG B C 1
ATOM 2931 O O . ARG B 1 127 ? 7.859 20.438 16.875 1 91.62 127 ARG B O 1
ATOM 2938 N N . LYS B 1 128 ? 10.094 20.438 16.5 1 92.38 128 LYS B N 1
ATOM 2939 C CA . LYS B 1 128 ? 10.141 21.875 16.281 1 92.38 128 LYS B CA 1
ATOM 2940 C C . LYS B 1 128 ? 10.203 22.203 14.797 1 92.38 128 LYS B C 1
ATOM 2942 O O . LYS B 1 128 ? 10.617 21.375 13.984 1 92.38 128 LYS B O 1
ATOM 2947 N N . GLY B 1 129 ? 9.719 23.391 14.5 1 93.81 129 GLY B N 1
ATOM 2948 C CA . GLY B 1 129 ? 9.961 23.922 13.172 1 93.81 129 GLY B CA 1
ATOM 2949 C C . GLY B 1 129 ? 11.406 24.297 12.938 1 93.81 129 GLY B C 1
ATOM 2950 O O . GLY B 1 129 ? 12.023 24.984 13.758 1 93.81 129 GLY B O 1
ATOM 2951 N N . THR B 1 130 ? 11.969 23.859 11.852 1 93.25 130 THR B N 1
ATOM 2952 C CA . THR B 1 130 ? 13.391 24.047 11.602 1 93.25 130 THR B CA 1
ATOM 2953 C C . THR B 1 130 ? 13.617 24.906 10.359 1 93.25 130 THR B C 1
ATOM 2955 O O . THR B 1 130 ? 14.719 24.922 9.805 1 93.25 130 THR B O 1
ATOM 2958 N N . GLY B 1 131 ? 12.633 25.625 9.961 1 95.56 131 GLY B N 1
ATOM 2959 C CA . GLY B 1 131 ? 12.688 26.359 8.703 1 95.56 131 GLY B CA 1
ATOM 2960 C C . GLY B 1 131 ? 11.977 25.656 7.57 1 95.56 131 GLY B C 1
ATOM 2961 O O . GLY B 1 131 ? 11.586 24.484 7.703 1 95.56 131 GLY B O 1
ATOM 2962 N N . TRP B 1 132 ? 11.789 26.406 6.512 1 96.88 132 TRP B N 1
ATOM 2963 C CA . TRP B 1 132 ? 11.086 25.875 5.352 1 96.88 132 TRP B CA 1
ATOM 2964 C C . TRP B 1 132 ? 12.047 25.625 4.195 1 96.88 132 TRP B C 1
ATOM 2966 O O . TRP B 1 132 ? 12.633 26.578 3.66 1 96.88 132 TRP B O 1
ATOM 2976 N N . PRO B 1 133 ? 12.18 24.375 3.844 1 94.38 133 PRO B N 1
ATOM 2977 C CA . PRO B 1 133 ? 12.859 24.203 2.559 1 94.38 133 PRO B CA 1
ATOM 2978 C C . PRO B 1 133 ? 12.062 24.766 1.386 1 94.38 133 PRO B C 1
ATOM 2980 O O . PRO B 1 133 ? 10.828 24.75 1.407 1 94.38 133 PRO B O 1
ATOM 2983 N N . GLU B 1 134 ? 12.719 25.188 0.345 1 92.31 134 GLU B N 1
ATOM 2984 C CA . GLU B 1 134 ? 12.086 25.828 -0.8 1 92.31 134 GLU B CA 1
ATOM 2985 C C . GLU B 1 134 ? 11.016 24.938 -1.419 1 92.31 134 GLU B C 1
ATOM 2987 O O . GLU B 1 134 ? 9.953 25.422 -1.824 1 92.31 134 GLU B O 1
ATOM 2992 N N . VAL B 1 135 ? 11.273 23.672 -1.409 1 88.19 135 VAL B N 1
ATOM 2993 C CA . VAL B 1 135 ? 10.414 22.703 -2.076 1 88.19 135 VAL B CA 1
ATOM 2994 C C . VAL B 1 135 ? 9.039 22.688 -1.412 1 88.19 135 VAL B C 1
ATOM 2996 O O . VAL B 1 135 ? 8.039 22.359 -2.055 1 88.19 135 VAL B O 1
ATOM 2999 N N . LEU B 1 136 ? 8.961 23.125 -0.17 1 96.06 136 LEU B N 1
ATOM 3000 C CA . LEU B 1 136 ? 7.711 23.031 0.573 1 96.06 136 LEU B CA 1
ATOM 3001 C C . LEU B 1 136 ? 6.914 24.328 0.46 1 96.06 136 LEU B C 1
ATOM 3003 O O . LEU B 1 136 ? 5.73 24.359 0.797 1 96.06 136 LEU B O 1
ATOM 3007 N N . LEU B 1 137 ? 7.555 25.328 -0.01 1 96.19 137 LEU B N 1
ATOM 3008 C CA . LEU B 1 137 ? 6.891 26.625 -0.029 1 96.19 137 LEU B CA 1
ATOM 3009 C C . LEU B 1 137 ? 5.758 26.641 -1.048 1 96.19 137 LEU B C 1
ATOM 3011 O O . LEU B 1 137 ? 4.703 27.234 -0.799 1 96.19 137 LEU B O 1
ATOM 3015 N N . ALA B 1 138 ? 6 25.969 -2.178 1 95.12 138 ALA B N 1
ATOM 3016 C CA . ALA B 1 138 ? 4.961 25.938 -3.205 1 95.12 138 ALA B CA 1
ATOM 3017 C C . ALA B 1 138 ? 3.73 25.172 -2.719 1 95.12 138 ALA B C 1
ATOM 3019 O O . ALA B 1 138 ? 2.6 25.641 -2.895 1 95.12 138 ALA B O 1
ATOM 3020 N N . ILE B 1 139 ? 3.961 24.078 -2.094 1 97.44 1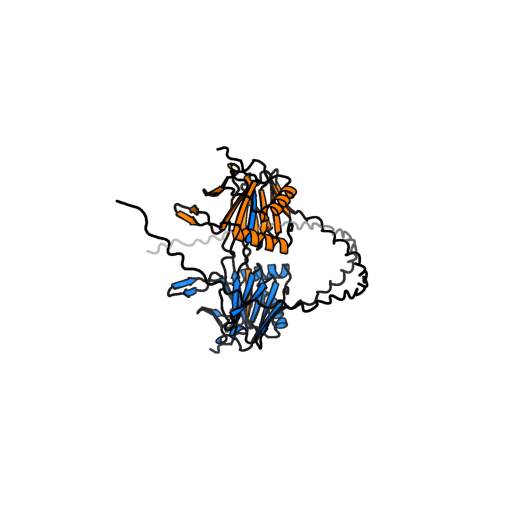39 ILE B N 1
ATOM 3021 C CA . ILE B 1 139 ? 2.83 23.281 -1.625 1 97.44 139 ILE B CA 1
ATOM 3022 C C . ILE B 1 139 ? 2.174 23.969 -0.434 1 97.44 139 ILE B C 1
ATOM 3024 O O . ILE B 1 139 ? 0.953 23.906 -0.268 1 97.44 139 ILE B O 1
ATOM 3028 N N . LYS B 1 140 ? 2.924 24.625 0.359 1 98.31 140 LYS B N 1
ATOM 3029 C CA . LYS B 1 140 ? 2.355 25.406 1.453 1 98.31 140 LYS B CA 1
ATOM 3030 C C . LYS B 1 140 ? 1.384 26.453 0.928 1 98.31 140 LYS B C 1
ATOM 3032 O O . LYS B 1 140 ? 0.275 26.594 1.448 1 98.31 140 LYS B O 1
ATOM 3037 N N . ARG B 1 141 ? 1.795 27.156 -0.072 1 97.75 141 ARG B N 1
ATOM 3038 C CA . ARG B 1 141 ? 0.954 28.203 -0.653 1 97.75 141 ARG B CA 1
ATOM 3039 C C . ARG B 1 141 ? -0.343 27.609 -1.2 1 97.75 141 ARG B C 1
ATOM 3041 O O . ARG B 1 141 ? -1.419 28.188 -1.007 1 97.75 141 ARG B O 1
ATOM 3048 N N . LEU B 1 142 ? -0.199 26.516 -1.882 1 97.06 142 LEU B N 1
ATOM 3049 C CA . LEU B 1 142 ? -1.373 25.859 -2.439 1 97.06 142 LEU B CA 1
ATOM 3050 C C . LEU B 1 142 ? -2.35 25.469 -1.336 1 97.06 142 LEU B C 1
ATOM 3052 O O . LEU B 1 142 ? -3.551 25.719 -1.443 1 97.06 142 LEU B O 1
ATOM 3056 N N . VAL B 1 143 ? -1.825 24.891 -0.301 1 98.25 143 VAL B N 1
ATOM 3057 C CA . VAL B 1 143 ? -2.652 24.406 0.801 1 98.25 143 VAL B CA 1
ATOM 3058 C C . VAL B 1 143 ? -3.299 25.594 1.517 1 98.25 143 VAL B C 1
ATOM 3060 O O . VAL B 1 143 ? -4.469 25.531 1.904 1 98.25 143 VAL B O 1
ATOM 3063 N N . GLU B 1 144 ? -2.551 26.656 1.678 1 98.56 144 GLU B N 1
ATOM 3064 C CA . GLU B 1 144 ? -3.084 27.859 2.314 1 98.56 144 GLU B CA 1
ATOM 3065 C C . GLU B 1 144 ? -4.227 28.453 1.5 1 98.56 144 GLU B C 1
ATOM 3067 O O . GLU B 1 144 ? -5.223 28.906 2.062 1 98.56 144 GLU B O 1
ATOM 3072 N N . GLU B 1 145 ? -4.082 28.406 0.243 1 97.56 145 GLU B N 1
ATOM 3073 C CA . GLU B 1 145 ? -5.145 28.891 -0.634 1 97.56 145 GLU B CA 1
ATOM 3074 C C . GLU B 1 145 ? -6.398 28.031 -0.511 1 97.56 145 GLU B C 1
ATOM 3076 O O . GLU B 1 145 ? -7.508 28.547 -0.396 1 97.56 145 GLU B O 1
ATOM 3081 N N . ARG B 1 146 ? -6.172 26.75 -0.473 1 96.81 146 ARG B N 1
ATOM 3082 C CA . ARG B 1 146 ? -7.301 25.828 -0.431 1 96.81 146 ARG B CA 1
ATOM 3083 C C . ARG B 1 146 ? -8 25.891 0.921 1 96.81 146 ARG B C 1
ATOM 3085 O O . ARG B 1 146 ? -9.234 25.812 0.991 1 96.81 146 ARG B O 1
ATOM 3092 N N . ALA B 1 147 ? -7.242 26.031 1.938 1 97.69 147 ALA B N 1
ATOM 3093 C CA . ALA B 1 147 ? -7.781 26.031 3.295 1 97.69 147 ALA B CA 1
ATOM 3094 C C . ALA B 1 147 ? -8.211 27.438 3.719 1 97.69 147 ALA B C 1
ATOM 3096 O O . ALA B 1 147 ? -8.898 27.609 4.73 1 97.69 147 ALA B O 1
ATOM 3097 N N . ASN B 1 148 ? -7.82 28.422 2.92 1 97.31 148 ASN B N 1
ATOM 3098 C CA . ASN B 1 148 ? -8.078 29.812 3.234 1 97.31 148 ASN B CA 1
ATOM 3099 C C . ASN B 1 148 ? -7.559 30.188 4.621 1 97.31 148 ASN B C 1
ATOM 3101 O O . ASN B 1 148 ? -8.297 30.766 5.43 1 97.31 148 ASN B O 1
ATOM 3105 N N . GLN B 1 149 ? -6.352 29.844 4.992 1 98 149 GLN B N 1
ATOM 3106 C CA . GLN B 1 149 ? -5.656 30.172 6.23 1 98 149 GLN B CA 1
ATOM 3107 C C . GLN B 1 149 ? -4.156 29.938 6.098 1 98 149 GLN B C 1
ATOM 3109 O O . GLN B 1 149 ? -3.713 29.203 5.207 1 98 149 GLN B O 1
ATOM 3114 N N . PRO B 1 150 ? -3.393 30.578 6.965 1 97.81 150 PRO B N 1
ATOM 3115 C CA . PRO B 1 150 ? -1.947 30.344 6.949 1 97.81 150 PRO B CA 1
ATOM 3116 C C . PRO B 1 150 ? -1.548 29.078 7.715 1 97.81 150 PRO B C 1
ATOM 3118 O O . PRO B 1 150 ? -2.328 28.578 8.523 1 97.81 150 PRO B O 1
ATOM 3121 N N . TYR B 1 151 ? -0.391 28.531 7.395 1 98.31 151 TYR B N 1
ATOM 3122 C CA . TYR B 1 151 ? 0.24 27.453 8.141 1 98.31 151 TYR B CA 1
ATOM 3123 C C . TYR B 1 151 ? 1.676 27.797 8.508 1 98.31 151 TYR B C 1
ATOM 3125 O O . TYR B 1 151 ? 2.383 28.438 7.727 1 98.31 151 TYR B O 1
ATOM 3133 N N . ASN B 1 152 ? 2.061 27.391 9.719 1 97.88 152 ASN B N 1
ATOM 3134 C CA . ASN B 1 152 ? 3.418 27.703 10.156 1 97.88 152 ASN B CA 1
ATOM 3135 C C . ASN B 1 152 ? 4.18 26.453 10.578 1 97.88 152 ASN B C 1
ATOM 3137 O O . ASN B 1 152 ? 5.277 26.531 11.125 1 97.88 152 ASN B O 1
ATOM 3141 N N . TYR B 1 153 ? 3.615 25.281 10.328 1 97.44 153 TYR B N 1
ATOM 3142 C CA . TYR B 1 153 ? 4.219 24.016 10.734 1 97.44 153 TYR B CA 1
ATOM 3143 C C . TYR B 1 153 ? 3.744 22.875 9.844 1 97.44 153 TYR B C 1
ATOM 3145 O O . TYR B 1 153 ? 2.572 22.828 9.469 1 97.44 153 TYR B O 1
ATOM 3153 N N . VAL B 1 154 ? 4.684 22 9.523 1 98.19 154 VAL B N 1
ATOM 3154 C CA . VAL B 1 154 ? 4.312 20.781 8.789 1 98.19 154 VAL B CA 1
ATOM 3155 C C . VAL B 1 154 ? 5.059 19.578 9.359 1 98.19 154 VAL B C 1
ATOM 3157 O O . V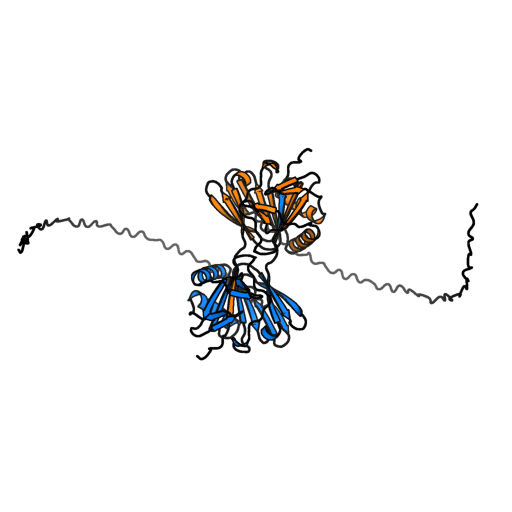AL B 1 154 ? 6.266 19.656 9.609 1 98.19 154 VAL B O 1
ATOM 3160 N N . LEU B 1 155 ? 4.305 18.516 9.648 1 97 155 LEU B N 1
ATOM 3161 C CA . LEU B 1 155 ? 4.875 17.219 9.969 1 97 155 LEU B CA 1
ATOM 3162 C C . LEU B 1 155 ? 4.859 16.297 8.75 1 97 155 LEU B C 1
ATOM 3164 O O . LEU B 1 155 ? 3.807 16.062 8.156 1 97 155 LEU B O 1
ATOM 3168 N N . CYS B 1 156 ? 5.992 15.828 8.359 1 96.62 156 CYS B N 1
ATOM 3169 C CA . CYS B 1 156 ? 6.117 14.867 7.277 1 96.62 156 CYS B CA 1
ATOM 3170 C C . CYS B 1 156 ? 6.191 13.445 7.82 1 96.62 156 CYS B C 1
ATOM 3172 O O . CYS B 1 156 ? 7.012 13.148 8.695 1 96.62 156 CYS B O 1
ATOM 3174 N N . ASN B 1 157 ? 5.34 12.594 7.273 1 95.69 157 ASN B N 1
ATOM 3175 C CA . ASN B 1 157 ? 5.266 11.188 7.664 1 95.69 157 ASN B CA 1
ATOM 3176 C C . ASN B 1 157 ? 5.68 10.266 6.52 1 95.69 157 ASN B C 1
ATOM 3178 O O . ASN B 1 157 ? 5.086 10.305 5.441 1 95.69 157 ASN B O 1
ATOM 3182 N N . LEU B 1 158 ? 6.66 9.461 6.805 1 93 158 LEU B N 1
ATOM 3183 C CA . LEU B 1 158 ? 7.098 8.484 5.82 1 93 158 LEU B CA 1
ATOM 3184 C C . LEU B 1 158 ? 6.691 7.074 6.238 1 93 158 LEU B C 1
ATOM 3186 O O . LEU B 1 158 ? 7.102 6.59 7.297 1 93 158 LEU B O 1
ATOM 3190 N N . TYR B 1 159 ? 5.891 6.551 5.453 1 88.62 159 TYR B N 1
ATOM 3191 C CA . TYR B 1 159 ? 5.523 5.145 5.551 1 88.62 159 TYR B CA 1
ATOM 3192 C C . TYR B 1 159 ? 6.273 4.312 4.52 1 88.62 159 TYR B C 1
ATOM 3194 O O . TYR B 1 159 ? 5.898 4.285 3.344 1 88.62 159 TYR B O 1
ATOM 3202 N N . LYS B 1 160 ? 7.262 3.658 4.961 1 77.25 160 LYS B N 1
ATOM 3203 C CA . LYS B 1 160 ? 8.172 2.99 4.039 1 77.25 160 LYS B CA 1
ATOM 3204 C C . LYS B 1 160 ? 7.5 1.802 3.357 1 77.25 160 LYS B C 1
ATOM 3206 O O . LYS B 1 160 ? 7.793 1.493 2.201 1 77.25 160 LYS B O 1
ATOM 3211 N N . ASP B 1 161 ? 6.707 1.226 4.184 1 69.31 161 ASP B N 1
ATOM 3212 C CA . ASP B 1 161 ? 6.039 0.045 3.645 1 69.31 161 ASP B CA 1
ATOM 3213 C C . ASP B 1 161 ? 4.676 -0.164 4.305 1 69.31 161 ASP B C 1
ATOM 3215 O O . ASP B 1 161 ? 4.172 0.725 4.992 1 69.31 161 ASP B O 1
ATOM 3219 N N . GLY B 1 162 ? 3.984 -1.182 4.008 1 65.44 162 GLY B N 1
ATOM 3220 C CA . GLY B 1 162 ? 2.631 -1.462 4.461 1 65.44 162 GLY B CA 1
ATOM 3221 C C . GLY B 1 162 ? 2.539 -1.688 5.957 1 65.44 162 GLY B C 1
ATOM 3222 O O . GLY B 1 162 ? 1.446 -1.651 6.527 1 65.44 162 GLY B O 1
ATOM 3223 N N . ASP B 1 163 ? 3.68 -1.845 6.605 1 65.25 163 ASP B N 1
ATOM 3224 C CA . ASP B 1 163 ? 3.67 -2.107 8.039 1 65.25 163 ASP B CA 1
ATOM 3225 C C . ASP B 1 163 ? 3.646 -0.804 8.836 1 65.25 163 ASP B C 1
ATOM 3227 O O . ASP B 1 163 ? 3.363 -0.809 10.039 1 65.25 163 ASP B O 1
ATOM 3231 N N . ASP B 1 164 ? 3.967 0.152 8.133 1 75.38 164 ASP B N 1
ATOM 3232 C CA . ASP B 1 164 ? 3.965 1.45 8.805 1 75.38 164 ASP B CA 1
ATOM 3233 C C . ASP B 1 164 ? 2.562 2.053 8.828 1 75.38 164 ASP B C 1
ATOM 3235 O O . ASP B 1 164 ? 1.842 2.008 7.832 1 75.38 164 ASP B O 1
ATOM 3239 N N . TYR B 1 165 ? 2.158 2.43 9.961 1 76.94 165 TYR B N 1
ATOM 3240 C CA . TYR B 1 165 ? 0.825 2.99 10.141 1 76.94 165 TYR B CA 1
ATOM 3241 C C . TYR B 1 165 ? 0.797 3.967 11.312 1 76.94 165 TYR B C 1
ATOM 3243 O O . TYR B 1 165 ? 1.789 4.113 12.031 1 76.94 165 TYR B O 1
ATOM 3251 N N . ILE B 1 166 ? -0.28 4.684 11.406 1 85 166 ILE B N 1
ATOM 3252 C CA . ILE B 1 166 ? -0.636 5.422 12.617 1 85 166 ILE B CA 1
ATOM 3253 C C . ILE B 1 166 ? -2.045 5.035 13.062 1 85 166 ILE B C 1
ATOM 3255 O O . ILE B 1 166 ? -2.973 5 12.25 1 85 166 ILE B O 1
ATOM 3259 N N . GLY B 1 167 ? -2.088 4.594 14.328 1 85.38 167 GLY B N 1
ATOM 3260 C CA . GLY B 1 167 ? -3.363 4.164 14.883 1 85.38 167 GLY B CA 1
ATOM 3261 C C . GLY B 1 167 ? -4.328 5.312 15.117 1 85.38 167 GLY B C 1
ATOM 3262 O O . GLY B 1 167 ? -4.039 6.453 14.766 1 85.38 167 GLY B O 1
ATOM 3263 N N . TRP B 1 168 ? -5.496 4.965 15.688 1 91.25 168 TRP B N 1
ATOM 3264 C CA . TRP B 1 168 ? -6.547 5.934 15.977 1 91.25 168 TRP B CA 1
ATOM 3265 C C . TRP B 1 168 ? -6.023 7.059 16.859 1 91.25 168 TRP B C 1
ATOM 3267 O O . TRP B 1 168 ? -5.492 6.809 17.953 1 91.25 168 TRP B O 1
ATOM 3277 N N . HIS B 1 169 ? -6.191 8.266 16.438 1 91.44 169 HIS B N 1
ATOM 3278 C CA . HIS B 1 169 ? -5.754 9.422 17.219 1 91.44 169 HIS B CA 1
ATOM 3279 C C . HIS B 1 169 ? -6.5 10.688 16.812 1 91.44 169 HIS B C 1
ATOM 3281 O O . HIS B 1 169 ? -7.211 10.688 15.797 1 91.44 169 HIS B O 1
ATOM 3287 N N . ALA B 1 170 ? -6.461 11.703 17.625 1 93.81 170 ALA B N 1
ATOM 3288 C CA . ALA B 1 170 ? -6.848 13.078 17.328 1 93.81 170 ALA B CA 1
ATOM 3289 C C . ALA B 1 170 ? -5.711 14.047 17.641 1 93.81 170 ALA B C 1
ATOM 3291 O O . ALA B 1 170 ? -4.891 13.789 18.531 1 93.81 170 ALA B O 1
ATOM 3292 N N . ASP B 1 171 ? -5.637 15.031 16.766 1 91.88 171 ASP B N 1
ATOM 3293 C CA . ASP B 1 171 ? -4.645 16.047 17.078 1 91.88 171 ASP B CA 1
ATOM 3294 C C . ASP B 1 171 ? -5.027 16.812 18.359 1 91.88 171 ASP B C 1
ATOM 3296 O O . ASP B 1 171 ? -6.203 17.109 18.578 1 91.88 171 ASP B O 1
ATOM 3300 N N . LYS B 1 172 ? -3.998 17.031 19.125 1 82.12 172 LYS B N 1
ATOM 3301 C CA . LYS B 1 172 ? -4.258 17.734 20.375 1 82.12 172 LYS B CA 1
ATOM 3302 C C . LYS B 1 172 ? -4.516 19.219 20.125 1 82.12 172 LYS B C 1
ATOM 3304 O O . LYS B 1 172 ? -3.678 19.906 19.547 1 82.12 172 LYS B O 1
ATOM 3309 N N . GLU B 1 173 ? -5.477 19.688 20.703 1 73.69 173 GLU B N 1
ATOM 3310 C CA . GLU B 1 173 ? -5.926 21.062 20.469 1 73.69 173 GLU B CA 1
ATOM 3311 C C . GLU B 1 173 ? -5.027 22.062 21.188 1 73.69 173 GLU B C 1
ATOM 3313 O O . GLU B 1 173 ? -4.922 23.219 20.766 1 73.69 173 GLU B O 1
ATOM 3318 N N . GLY B 1 174 ? -4.273 21.641 22.188 1 80.06 174 GLY B N 1
ATOM 3319 C CA . GLY B 1 174 ? -3.463 22.562 22.953 1 80.06 174 GLY B CA 1
ATOM 3320 C C . GLY B 1 174 ? -2.277 23.109 22.172 1 80.06 174 GLY B C 1
ATOM 3321 O O . GLY B 1 174 ? -1.777 24.203 22.469 1 80.06 174 GLY B O 1
ATOM 3322 N N . ASP B 1 175 ? -1.861 22.484 21.172 1 87.19 175 ASP B N 1
ATOM 3323 C CA . ASP B 1 175 ? -0.683 22.906 20.422 1 87.19 175 ASP B CA 1
ATOM 3324 C C . ASP B 1 175 ? -1.08 23.672 19.156 1 87.19 175 ASP B C 1
ATOM 3326 O O . ASP B 1 175 ? -0.255 24.375 18.562 1 87.19 175 ASP B O 1
ATOM 3330 N N . ILE B 1 176 ? -2.332 23.547 18.781 1 93 176 ILE B N 1
ATOM 3331 C CA . ILE B 1 176 ? -2.756 24.156 17.531 1 93 176 ILE B CA 1
ATOM 3332 C C . ILE B 1 176 ? -3.752 25.281 17.812 1 93 176 ILE B C 1
ATOM 3334 O O . ILE B 1 176 ? -4.484 25.234 18.797 1 93 176 ILE B O 1
ATOM 3338 N N . VAL B 1 177 ? -3.797 26.312 16.953 1 93.44 177 VAL B N 1
ATOM 3339 C CA . VAL B 1 177 ? -4.738 27.422 17.078 1 93.44 177 VAL B CA 1
ATOM 3340 C C . VAL B 1 177 ? -6.168 26.891 17.016 1 93.44 177 VAL B C 1
ATOM 3342 O O . VAL B 1 177 ? -6.535 26.188 16.062 1 93.44 177 VAL B O 1
ATOM 3345 N N . PRO B 1 178 ? -6.918 27.234 18.062 1 91.19 178 PRO B N 1
ATOM 3346 C CA . PRO B 1 178 ? -8.289 26.734 18.078 1 91.19 178 PRO B CA 1
ATOM 3347 C C . PRO B 1 178 ? -9.07 27.094 16.812 1 91.19 178 PRO B C 1
ATOM 3349 O O . PRO B 1 178 ? -9.008 28.234 16.344 1 91.19 178 PRO B O 1
ATOM 3352 N N . GLY B 1 179 ? -9.719 26.109 16.266 1 90.56 179 GLY B N 1
ATOM 3353 C CA . GLY B 1 179 ? -10.578 26.344 15.125 1 90.56 179 GLY B CA 1
ATOM 3354 C C . GLY B 1 179 ? -9.844 26.266 13.797 1 90.56 179 GLY B C 1
ATOM 3355 O O . GLY B 1 179 ? -10.461 26.312 12.734 1 90.56 179 GLY B O 1
ATOM 3356 N N . SER B 1 180 ? -8.523 26.172 13.891 1 96 180 SER B N 1
ATOM 3357 C CA . SER B 1 180 ? -7.766 26.094 12.648 1 96 180 SER B CA 1
ATOM 3358 C C . SER B 1 180 ? -7.961 24.75 11.969 1 96 180 SER B C 1
ATOM 3360 O O . SER B 1 180 ? -8.328 23.766 12.617 1 96 180 SER B O 1
ATOM 3362 N N . THR B 1 181 ? -7.805 24.797 10.719 1 97.88 181 THR B N 1
ATOM 3363 C CA . THR B 1 181 ? -7.961 23.625 9.867 1 97.88 181 THR B CA 1
ATOM 3364 C C . THR B 1 181 ? -6.648 22.859 9.758 1 97.88 181 THR B C 1
ATOM 3366 O O . THR B 1 181 ? -5.582 23.453 9.602 1 97.88 181 THR B O 1
ATOM 3369 N N . ILE B 1 182 ? -6.711 21.547 9.898 1 98.19 182 ILE B N 1
ATOM 3370 C CA . ILE B 1 182 ? -5.562 20.688 9.617 1 98.19 182 ILE B CA 1
ATOM 3371 C C . ILE B 1 182 ? -5.613 20.219 8.164 1 98.19 182 ILE B C 1
ATOM 3373 O O . ILE B 1 182 ? -6.652 19.75 7.695 1 98.19 182 ILE B O 1
ATOM 3377 N N . ALA B 1 183 ? -4.523 20.391 7.473 1 98.75 183 ALA B N 1
ATOM 3378 C CA . ALA B 1 183 ? -4.457 20.016 6.062 1 98.75 183 ALA B CA 1
ATOM 3379 C C . ALA B 1 183 ? -3.479 18.859 5.855 1 98.75 183 ALA B C 1
ATOM 3381 O O . ALA B 1 183 ? -2.34 18.922 6.32 1 98.75 183 ALA B O 1
ATOM 3382 N N . SER B 1 184 ? -3.895 17.828 5.105 1 98.5 184 SER B N 1
ATOM 3383 C CA . SER B 1 184 ? -3.1 16.641 4.852 1 98.5 184 SER B CA 1
ATOM 3384 C C . SER B 1 184 ? -2.945 16.375 3.355 1 98.5 184 SER B C 1
ATOM 3386 O O . SER B 1 184 ? -3.934 16.156 2.65 1 98.5 184 SER B O 1
ATOM 3388 N N . VAL B 1 185 ? -1.742 16.375 2.893 1 98.19 185 VAL B N 1
ATOM 3389 C CA . VAL B 1 185 ? -1.427 16.078 1.499 1 98.19 185 VAL B CA 1
ATOM 3390 C C . VAL B 1 185 ? -0.805 14.695 1.391 1 98.19 185 VAL B C 1
ATOM 3392 O O . VAL B 1 185 ? 0.167 14.391 2.084 1 98.19 185 VAL B O 1
ATOM 3395 N N . SER B 1 186 ? -1.342 13.898 0.539 1 96.69 186 SER B N 1
ATOM 3396 C CA . SER B 1 186 ? -0.849 12.539 0.358 1 96.69 186 SER B CA 1
ATOM 3397 C C . SER B 1 186 ? 0.028 12.422 -0.884 1 96.69 186 SER B C 1
ATOM 3399 O O . SER B 1 186 ? -0.357 12.875 -1.965 1 96.69 186 SER B O 1
ATOM 3401 N N . LEU B 1 187 ? 1.188 11.797 -0.612 1 93.62 187 LEU B N 1
ATOM 3402 C CA . LEU B 1 187 ? 2.117 11.508 -1.699 1 93.62 187 LEU B CA 1
ATOM 3403 C C . LEU B 1 187 ? 2.461 10.023 -1.745 1 93.62 187 LEU B C 1
ATOM 3405 O O . LEU B 1 187 ? 2.607 9.383 -0.701 1 93.62 187 LEU B O 1
ATOM 3409 N N . GLY B 1 188 ? 2.572 9.422 -2.857 1 85.12 188 GLY B N 1
ATOM 3410 C CA . GLY B 1 188 ? 2.986 8.039 -2.988 1 85.12 188 GLY B CA 1
ATOM 3411 C C . GLY B 1 188 ? 1.826 7.062 -2.926 1 85.12 188 GLY B C 1
ATOM 3412 O O . GLY B 1 188 ? 0.828 7.23 -3.629 1 85.12 188 GLY B O 1
ATOM 3413 N N . ALA B 1 189 ? 1.947 6.09 -2.047 1 81.81 189 ALA B N 1
ATOM 3414 C CA . ALA B 1 189 ? 0.999 4.98 -2.02 1 81.81 189 ALA B CA 1
ATOM 3415 C C . ALA B 1 189 ? -0.342 5.418 -1.438 1 81.81 189 ALA B C 1
ATOM 3417 O O . ALA B 1 189 ? -0.386 6.191 -0.477 1 81.81 189 ALA B O 1
ATOM 3418 N N . LYS B 1 190 ? -1.315 4.828 -1.994 1 83.69 190 LYS B N 1
ATOM 3419 C CA . LYS B 1 190 ? -2.676 5.047 -1.51 1 83.69 190 LYS B CA 1
ATOM 3420 C C . LYS B 1 190 ? -2.9 4.359 -0.167 1 83.69 190 LYS B C 1
ATOM 3422 O O . LYS B 1 190 ? -2.377 3.268 0.071 1 83.69 190 LYS B O 1
ATOM 3427 N N . ARG B 1 191 ? -3.691 5.094 0.673 1 86.31 191 ARG B N 1
ATOM 3428 C CA . ARG B 1 191 ? -4.102 4.5 1.942 1 86.31 191 ARG B CA 1
ATOM 3429 C C . ARG B 1 191 ? -5.547 4.855 2.271 1 86.31 191 ARG B C 1
ATOM 3431 O O . ARG B 1 191 ? -6.051 5.895 1.836 1 86.31 191 ARG B O 1
ATOM 3438 N N . LEU B 1 192 ? -6.074 3.914 2.99 1 86.94 192 LEU B N 1
ATOM 3439 C CA . LEU B 1 192 ? -7.422 4.18 3.48 1 86.94 192 LEU B CA 1
ATOM 3440 C C . LEU B 1 192 ? -7.383 5.031 4.746 1 86.94 192 LEU B C 1
ATOM 3442 O O . LEU B 1 192 ? -6.68 4.695 5.703 1 86.94 192 LEU B O 1
ATOM 3446 N N . PHE B 1 193 ? -8.055 6.168 4.684 1 93.94 193 PHE B N 1
ATOM 3447 C CA . PHE B 1 193 ? -8.227 7.062 5.824 1 93.94 193 PHE B CA 1
ATOM 3448 C C . PHE B 1 193 ? -9.586 6.848 6.477 1 93.94 193 PHE B C 1
ATOM 3450 O O . PHE B 1 193 ? -10.617 6.887 5.805 1 93.94 193 PHE B O 1
ATOM 3457 N N . LYS B 1 194 ? -9.523 6.621 7.766 1 94.5 194 LYS B N 1
ATOM 3458 C CA . LYS B 1 194 ? -10.758 6.379 8.508 1 94.5 194 LYS B CA 1
ATOM 3459 C C . LYS B 1 194 ? -10.977 7.457 9.57 1 94.5 194 LYS B C 1
ATOM 3461 O O . LYS B 1 194 ? -10.023 7.934 10.188 1 94.5 194 LYS B O 1
ATOM 3466 N N . LEU B 1 195 ? -12.219 7.844 9.734 1 97.19 195 LEU B N 1
ATOM 3467 C CA . LEU B 1 195 ? -12.68 8.734 10.797 1 97.19 195 LEU B CA 1
ATOM 3468 C C . LEU B 1 195 ? -13.773 8.07 11.625 1 97.19 195 LEU B C 1
ATOM 3470 O O . LEU B 1 195 ? -14.766 7.586 11.078 1 97.19 195 LEU B O 1
ATOM 3474 N N . ARG B 1 196 ? -13.562 8.07 12.875 1 97.38 196 ARG B N 1
ATOM 3475 C CA . ARG B 1 196 ? -14.547 7.492 13.773 1 97.38 196 ARG B CA 1
ATOM 3476 C C . ARG B 1 196 ? -15.047 8.523 14.773 1 97.38 196 ARG B C 1
ATOM 3478 O O . ARG B 1 196 ? -14.258 9.133 15.5 1 97.38 196 ARG B O 1
ATOM 3485 N N . HIS B 1 197 ? -16.328 8.625 14.805 1 97.69 197 HIS B N 1
ATOM 3486 C CA . HIS B 1 197 ? -16.891 9.5 15.82 1 97.69 197 HIS B CA 1
ATOM 3487 C C . HIS B 1 197 ? -16.766 8.898 17.219 1 97.69 197 HIS B C 1
ATOM 3489 O O . HIS B 1 197 ? -17.125 7.738 17.422 1 97.69 197 HIS B O 1
ATOM 3495 N N . GLU B 1 198 ? -16.391 9.672 18.125 1 96.12 198 GLU B N 1
ATOM 3496 C CA . GLU B 1 198 ? -16.031 9.148 19.438 1 96.12 198 GLU B CA 1
ATOM 3497 C C . GLU B 1 198 ? -17.266 8.758 20.234 1 96.12 198 GLU B C 1
ATOM 3499 O O . GLU B 1 198 ? -17.234 7.832 21.047 1 96.12 198 GLU B O 1
ATOM 3504 N N . GLN B 1 199 ? -18.359 9.305 20.047 1 95.69 199 GLN B N 1
ATOM 3505 C CA . GLN B 1 199 ? -19.578 9 20.781 1 95.69 199 GLN B CA 1
ATOM 3506 C C . GLN B 1 199 ? -20.406 7.949 20.047 1 95.69 199 GLN B C 1
ATOM 3508 O O . GLN B 1 199 ? -20.766 6.914 20.625 1 95.69 199 GLN B O 1
ATOM 3513 N N . THR B 1 200 ? -20.703 8.172 18.781 1 96.25 200 THR B N 1
ATOM 3514 C CA . THR B 1 200 ? -21.594 7.277 18.047 1 96.25 200 THR B CA 1
ATOM 3515 C C . THR B 1 200 ? -20.812 6.07 17.516 1 96.25 200 THR B C 1
ATOM 3517 O O . THR B 1 200 ? -21.422 5.059 17.141 1 96.25 200 THR B O 1
ATOM 3520 N N . LYS B 1 201 ? -19.531 6.227 17.312 1 95.38 201 LYS B N 1
ATOM 3521 C CA . LYS B 1 201 ? -18.625 5.203 16.812 1 95.38 201 LYS B CA 1
ATOM 3522 C C . LYS B 1 201 ? -18.828 4.953 15.328 1 95.38 201 LYS B C 1
ATOM 3524 O O . LYS B 1 201 ? -18.312 3.984 14.773 1 95.38 201 LYS B O 1
ATOM 3529 N N . GLU B 1 202 ? -19.609 5.844 14.75 1 95.69 202 GLU B N 1
ATOM 3530 C CA . GLU B 1 202 ? -19.75 5.766 13.297 1 95.69 202 GLU B CA 1
ATOM 3531 C C . GLU B 1 202 ? -18.422 6.008 12.594 1 95.69 202 GLU B C 1
ATOM 3533 O O . GLU B 1 202 ? -17.672 6.902 12.984 1 95.69 202 GLU B O 1
ATOM 3538 N N . VAL B 1 203 ? -18.188 5.164 11.57 1 95.25 203 VAL B N 1
ATOM 3539 C CA . VAL B 1 203 ? -16.922 5.277 10.859 1 95.25 203 VAL B CA 1
ATOM 3540 C C . VAL B 1 203 ? -17.172 5.758 9.43 1 95.25 203 VAL B C 1
ATOM 3542 O O . VAL B 1 203 ? -18.094 5.289 8.758 1 95.25 203 VAL B O 1
ATOM 3545 N N . LYS B 1 204 ? -16.453 6.816 8.977 1 96.75 204 LYS B N 1
ATOM 3546 C CA . LYS B 1 204 ? -16.375 7.266 7.586 1 96.75 204 LYS B CA 1
ATOM 3547 C C . LYS B 1 204 ? -15 6.949 6.988 1 96.75 204 LYS B C 1
ATOM 3549 O O . LYS B 1 204 ? -14 6.91 7.707 1 96.75 204 LYS B O 1
ATOM 3554 N N . GLU B 1 205 ? -15.023 6.648 5.691 1 94.25 205 GLU B N 1
ATOM 3555 C CA . GLU B 1 205 ? -13.766 6.258 5.059 1 94.25 205 GLU B CA 1
ATOM 3556 C C . GLU B 1 205 ? -13.57 6.977 3.727 1 94.25 205 GLU B C 1
ATOM 3558 O O . GLU B 1 205 ? -14.547 7.332 3.061 1 94.25 205 GLU B O 1
ATOM 3563 N N . VAL B 1 206 ? -12.336 7.234 3.359 1 93.38 206 VAL B N 1
ATOM 3564 C CA . VAL B 1 206 ? -11.969 7.777 2.055 1 93.38 206 VAL B CA 1
ATOM 3565 C C . VAL B 1 206 ? -10.586 7.281 1.656 1 93.38 206 VAL B C 1
ATOM 3567 O O . VAL B 1 206 ? -9.68 7.203 2.492 1 93.38 206 VAL B O 1
ATOM 3570 N N . TRP B 1 207 ? -10.438 6.82 0.425 1 88.5 207 TRP B N 1
ATOM 3571 C CA . TRP B 1 207 ? -9.117 6.457 -0.091 1 88.5 207 TRP B CA 1
ATOM 3572 C C . TRP B 1 207 ? -8.312 7.699 -0.441 1 88.5 207 TRP B C 1
ATOM 3574 O O . TRP B 1 207 ? -8.742 8.516 -1.259 1 88.5 207 TRP B O 1
ATOM 3584 N N . LEU B 1 208 ? -7.121 7.77 0.17 1 93.31 208 LEU B N 1
ATOM 3585 C CA . LEU B 1 208 ? -6.238 8.898 -0.114 1 93.31 208 LEU B CA 1
ATOM 3586 C C . LEU B 1 208 ? -5.387 8.625 -1.349 1 93.31 208 LEU B C 1
ATOM 3588 O O . LEU B 1 208 ? -4.395 7.898 -1.274 1 93.31 208 LEU B O 1
ATOM 3592 N N . GLU B 1 209 ? -5.727 9.312 -2.406 1 88.88 209 GLU B N 1
ATOM 3593 C CA . GLU B 1 209 ? -4.969 9.18 -3.645 1 88.88 209 GLU B CA 1
ATOM 3594 C C . GLU B 1 209 ? -3.68 9.992 -3.594 1 88.88 209 GLU B C 1
ATOM 3596 O O . GLU B 1 209 ? -3.613 11.016 -2.91 1 88.88 209 GLU B O 1
ATOM 3601 N N . PRO B 1 210 ? -2.678 9.492 -4.383 1 89.88 210 PRO B N 1
ATOM 3602 C CA . PRO B 1 210 ? -1.516 10.383 -4.492 1 89.88 210 PRO B CA 1
ATOM 3603 C C . PRO B 1 210 ? -1.868 11.75 -5.066 1 89.88 210 PRO B C 1
ATOM 3605 O O . PRO B 1 210 ? -2.596 11.844 -6.059 1 89.88 210 PRO B O 1
ATOM 3608 N N . GLY B 1 211 ? -1.376 12.805 -4.395 1 95.44 211 GLY B N 1
ATOM 3609 C CA . GLY B 1 211 ? -1.634 14.172 -4.84 1 95.44 211 GLY B CA 1
ATOM 3610 C C . GLY B 1 211 ? -2.943 14.727 -4.316 1 95.44 211 GLY B C 1
ATOM 3611 O O . GLY B 1 211 ? -3.395 15.789 -4.762 1 95.44 211 GLY B O 1
ATOM 3612 N N . SER B 1 212 ? -3.477 14.039 -3.381 1 96.69 212 SER B N 1
ATOM 3613 C CA . SER B 1 212 ? -4.762 14.469 -2.84 1 96.69 212 SER B CA 1
ATOM 3614 C C . SER B 1 212 ? -4.574 15.383 -1.634 1 96.69 212 SER B C 1
ATOM 3616 O O . SER B 1 212 ? -3.473 15.477 -1.086 1 96.69 212 SER B O 1
ATOM 3618 N N . LEU B 1 213 ? -5.691 16.109 -1.252 1 98.31 213 LEU B N 1
ATOM 3619 C CA . LEU B 1 213 ? -5.727 17.031 -0.12 1 98.31 213 LEU B CA 1
ATOM 3620 C C . LEU B 1 213 ? -6.953 16.766 0.752 1 98.31 213 LEU B C 1
ATOM 3622 O O . LEU B 1 213 ? -8.086 16.766 0.258 1 98.31 213 LEU B O 1
ATOM 3626 N N . LEU B 1 214 ? -6.691 16.484 1.944 1 98.5 214 LEU B N 1
ATOM 3627 C CA . LEU B 1 214 ? -7.734 16.328 2.953 1 98.5 214 LEU B CA 1
ATOM 3628 C C . LEU B 1 214 ? -7.703 17.484 3.947 1 98.5 214 LEU B C 1
ATOM 3630 O O . LEU B 1 214 ? -6.645 17.828 4.488 1 98.5 214 LEU B O 1
ATOM 3634 N N . LEU B 1 215 ? -8.867 18.156 4.137 1 98.69 215 LEU B N 1
ATOM 3635 C CA . LEU B 1 215 ? -8.992 19.219 5.121 1 98.69 215 LEU B CA 1
ATOM 3636 C C . LEU B 1 215 ? -9.914 18.797 6.266 1 98.69 215 LEU B C 1
ATOM 3638 O O . LEU B 1 215 ? -11.062 18.422 6.035 1 98.69 215 LEU B O 1
ATOM 3642 N N . MET B 1 216 ? -9.375 18.812 7.441 1 98.44 216 MET B N 1
ATOM 3643 C CA . MET B 1 216 ? -10.164 18.578 8.648 1 98.44 216 MET B CA 1
ATOM 3644 C C . MET B 1 216 ? -10.453 19.891 9.375 1 98.44 216 MET B C 1
ATOM 3646 O O . MET B 1 216 ? -9.555 20.484 9.984 1 98.44 216 MET B O 1
ATOM 3650 N N . LYS B 1 217 ? -11.734 20.266 9.406 1 97.69 217 LYS B N 1
ATOM 3651 C CA . LYS B 1 217 ? -12.109 21.609 9.828 1 97.69 217 LYS B CA 1
ATOM 3652 C C . LYS B 1 217 ? -12.938 21.562 11.117 1 97.69 217 LYS B C 1
ATOM 3654 O O . LYS B 1 217 ? -13.484 20.516 11.469 1 97.69 217 LYS B O 1
ATOM 3659 N N . GLY B 1 218 ? -12.922 22.703 11.727 1 95.88 218 GLY B N 1
ATOM 3660 C CA . GLY B 1 218 ? -13.812 22.906 12.852 1 95.88 218 GLY B CA 1
ATOM 3661 C C . GLY B 1 218 ? -13.523 21.984 14.031 1 95.88 218 GLY B C 1
ATOM 3662 O O . GLY B 1 218 ? -12.375 21.891 14.477 1 95.88 218 GLY B O 1
ATOM 3663 N N . ASP B 1 219 ? -14.594 21.266 14.477 1 95.81 219 ASP B N 1
ATOM 3664 C CA . ASP B 1 219 ? -14.5 20.469 15.711 1 95.81 219 ASP B CA 1
ATOM 3665 C C . ASP B 1 219 ? -14.156 19.016 15.406 1 95.81 219 ASP B C 1
ATOM 3667 O O . ASP B 1 219 ? -14.43 18.125 16.219 1 95.81 219 ASP B O 1
ATOM 3671 N N . THR B 1 220 ? -13.586 18.797 14.289 1 97.12 220 THR B N 1
ATOM 3672 C CA . THR B 1 220 ? -13.305 17.438 13.875 1 97.12 220 THR B CA 1
ATOM 3673 C C . THR B 1 220 ? -12.391 16.734 14.875 1 97.12 220 THR B C 1
ATOM 3675 O O . THR B 1 220 ? -12.656 15.602 15.281 1 97.12 220 THR B O 1
ATOM 3678 N N . GLN B 1 221 ? -11.344 17.406 15.32 1 96.06 221 GLN B N 1
ATOM 3679 C CA . GLN B 1 221 ? -10.383 16.781 16.234 1 96.06 221 GLN B CA 1
ATOM 3680 C C . GLN B 1 221 ? -11 16.578 17.609 1 96.06 221 GLN B C 1
ATOM 3682 O O . GLN B 1 221 ? -10.492 15.781 18.406 1 96.06 221 GLN B O 1
ATOM 3687 N N . LYS B 1 222 ? -12.055 17.266 17.906 1 94.56 222 LYS B N 1
ATOM 3688 C CA . LYS B 1 222 ? -12.75 17.141 19.188 1 94.56 222 LYS B CA 1
ATOM 3689 C C . LYS B 1 222 ? -13.641 15.906 19.203 1 94.56 222 LYS B C 1
ATOM 3691 O O . LYS B 1 222 ? -13.766 15.234 20.234 1 94.56 222 LYS B O 1
ATOM 3696 N N . HIS B 1 223 ? -14.195 15.625 18.078 1 96.62 223 HIS B N 1
ATOM 3697 C CA . HIS B 1 223 ? -15.266 14.633 18.094 1 96.62 223 HIS B CA 1
ATOM 3698 C C . HIS B 1 223 ? -14.859 13.367 17.359 1 96.62 223 HIS B C 1
ATOM 3700 O O . HIS B 1 223 ? -15.523 12.328 17.484 1 96.62 223 HIS B O 1
ATOM 3706 N N . TYR B 1 224 ? -13.828 13.445 16.578 1 97.31 224 TYR B N 1
ATOM 3707 C CA . TYR B 1 224 ? -13.438 12.297 15.773 1 97.31 224 TYR B CA 1
ATOM 3708 C C . TYR B 1 224 ? -12 11.883 16.078 1 97.31 224 TYR B C 1
ATOM 3710 O O . TYR B 1 224 ? -11.148 12.734 16.344 1 97.31 224 TYR B O 1
ATOM 3718 N N . LYS B 1 225 ? -11.758 10.594 15.992 1 97.06 225 LYS B N 1
ATOM 3719 C CA . LYS B 1 225 ? -10.414 10.055 15.812 1 97.06 225 LYS B CA 1
ATOM 3720 C C . LYS B 1 225 ? -10.211 9.531 14.398 1 97.06 225 LYS B C 1
ATOM 3722 O O . LYS B 1 225 ? -11.18 9.211 13.703 1 97.06 225 LYS B O 1
ATOM 3727 N N . HIS B 1 226 ? -8.992 9.57 13.984 1 96.5 226 HIS B N 1
ATOM 3728 C CA . HIS B 1 226 ? -8.711 9.109 12.625 1 96.5 226 HIS B CA 1
ATOM 3729 C C . HIS B 1 226 ? -7.469 8.227 12.586 1 96.5 226 HIS B C 1
ATOM 3731 O O . HIS B 1 226 ? -6.672 8.234 13.531 1 96.5 226 HIS B O 1
ATOM 3737 N N . CYS B 1 227 ? -7.359 7.359 11.562 1 92.94 227 CYS B N 1
ATOM 3738 C CA . CYS B 1 227 ? -6.223 6.48 11.32 1 92.94 227 CYS B CA 1
ATOM 3739 C C . CYS B 1 227 ? -6.062 6.199 9.828 1 92.94 227 CYS B C 1
ATOM 3741 O O . CYS B 1 227 ? -6.883 6.637 9.023 1 92.94 227 CYS B O 1
ATOM 3743 N N . THR B 1 228 ? -4.93 5.688 9.461 1 88.56 228 THR B N 1
ATOM 3744 C CA . THR B 1 228 ? -4.703 5.191 8.102 1 88.56 228 THR B CA 1
ATOM 3745 C C . THR B 1 228 ? -4.457 3.686 8.109 1 88.56 228 THR B C 1
ATOM 3747 O O . THR B 1 228 ? -3.777 3.168 9 1 88.56 228 THR B O 1
ATOM 3750 N N . VAL B 1 229 ? -5.078 3.029 7.133 1 78.44 229 VAL B N 1
ATOM 3751 C CA . VAL B 1 229 ? -4.918 1.583 7.02 1 78.44 229 VAL B CA 1
ATOM 3752 C C . VAL B 1 229 ? -4.484 1.223 5.602 1 78.44 229 VAL B C 1
ATOM 3754 O O . VAL B 1 229 ? -4.793 1.94 4.648 1 78.44 229 VAL B O 1
ATOM 3757 N N . THR B 1 230 ? -3.646 0.203 5.531 1 74.5 230 THR B N 1
ATOM 3758 C CA . THR B 1 230 ? -3.246 -0.281 4.215 1 74.5 230 THR B CA 1
ATOM 3759 C C . THR B 1 230 ? -4.301 -1.225 3.641 1 74.5 230 THR B C 1
ATOM 3761 O O . THR B 1 230 ? -5.012 -1.897 4.387 1 74.5 230 THR B O 1
ATOM 3764 N N . GLU B 1 231 ? -4.5 -1.077 2.357 1 72.19 231 GLU B N 1
ATOM 3765 C CA . GLU B 1 231 ? -5.355 -2.041 1.673 1 72.19 231 GLU B CA 1
ATOM 3766 C C . GLU B 1 231 ? -4.664 -3.396 1.539 1 72.19 231 GLU B C 1
ATOM 3768 O O . GLU B 1 231 ? -3.455 -3.461 1.305 1 72.19 231 GLU B O 1
ATOM 3773 N N . ASN B 1 232 ? -5.48 -4.414 1.739 1 79.94 232 ASN B N 1
ATOM 3774 C CA . ASN B 1 232 ? -4.898 -5.734 1.531 1 79.94 232 ASN B CA 1
ATOM 3775 C C . ASN B 1 232 ? -4.707 -6.035 0.047 1 79.94 232 ASN B C 1
ATOM 3777 O O . ASN B 1 232 ? -5.348 -5.414 -0.804 1 79.94 232 ASN B O 1
ATOM 3781 N N . ARG B 1 233 ? -3.795 -6.824 -0.274 1 87.12 233 ARG B N 1
ATOM 3782 C CA . ARG B 1 233 ? -3.521 -7.316 -1.619 1 87.12 233 ARG B CA 1
ATOM 3783 C C . ARG B 1 233 ? -3.656 -8.836 -1.683 1 87.12 233 ARG B C 1
ATOM 3785 O O . ARG B 1 233 ? -3.203 -9.539 -0.78 1 87.12 233 ARG B O 1
ATOM 3792 N N . ILE B 1 234 ? -4.383 -9.297 -2.697 1 93.44 234 ILE B N 1
ATOM 3793 C CA . ILE B 1 234 ? -4.41 -10.719 -3.004 1 93.44 234 ILE B CA 1
ATOM 3794 C C . ILE B 1 234 ? -3.783 -10.969 -4.375 1 93.44 234 ILE B C 1
ATOM 3796 O O . ILE B 1 234 ? -4.043 -10.227 -5.324 1 93.44 234 ILE B O 1
ATOM 3800 N N . ASN B 1 235 ? -2.953 -11.875 -4.441 1 96.25 235 ASN B N 1
ATOM 3801 C CA . ASN B 1 235 ? -2.383 -12.344 -5.699 1 96.25 235 ASN B CA 1
ATOM 3802 C C . ASN B 1 235 ? -2.756 -13.797 -5.977 1 96.25 235 ASN B C 1
ATOM 3804 O O . ASN B 1 235 ? -2.723 -14.633 -5.074 1 96.25 235 ASN B O 1
ATOM 3808 N N . LEU B 1 236 ? -3.182 -14.094 -7.18 1 98.12 236 LEU B N 1
ATOM 3809 C CA . LEU B 1 236 ? -3.422 -15.453 -7.648 1 98.12 236 LEU B CA 1
ATOM 3810 C C . LEU B 1 236 ? -2.348 -15.883 -8.641 1 98.12 236 LEU B C 1
ATOM 3812 O O . LEU B 1 236 ? -2.27 -15.352 -9.75 1 98.12 236 LEU B O 1
ATOM 3816 N N . THR B 1 237 ? -1.58 -16.812 -8.242 1 98.06 237 THR B N 1
ATOM 3817 C CA . THR B 1 237 ? -0.531 -17.297 -9.133 1 98.06 237 THR B CA 1
ATOM 3818 C C . THR B 1 237 ? -0.873 -18.688 -9.656 1 98.06 237 THR B C 1
ATOM 3820 O O . THR B 1 237 ? -0.828 -19.672 -8.906 1 98.06 237 THR B O 1
ATOM 3823 N N . PHE B 1 238 ? -1.143 -18.766 -10.945 1 98.5 238 PHE B N 1
ATOM 3824 C CA . PHE B 1 238 ? -1.516 -20.016 -11.609 1 98.5 238 PHE B CA 1
ATOM 3825 C C . PHE B 1 238 ? -0.286 -20.719 -12.164 1 98.5 238 PHE B C 1
ATOM 3827 O O . PHE B 1 238 ? 0.602 -20.078 -12.734 1 98.5 238 PHE B O 1
ATOM 3834 N N . ARG B 1 239 ? -0.295 -22.016 -11.898 1 97.69 239 ARG B N 1
ATOM 3835 C CA . ARG B 1 239 ? 0.781 -22.859 -12.406 1 97.69 239 ARG B CA 1
ATOM 3836 C C . ARG B 1 239 ? 0.229 -24.141 -13 1 97.69 239 ARG B C 1
ATOM 3838 O O . ARG B 1 239 ? -0.879 -24.562 -12.664 1 97.69 239 ARG B O 1
ATOM 3845 N N . LEU B 1 240 ? 0.983 -24.656 -13.977 1 97.19 240 LEU B N 1
ATOM 3846 C CA . LEU B 1 240 ? 0.808 -26.031 -14.422 1 97.19 240 LEU B CA 1
ATOM 3847 C C . LEU B 1 240 ? 1.8 -26.953 -13.727 1 97.19 240 LEU B C 1
ATOM 3849 O O . LEU B 1 240 ? 2.979 -27 -14.086 1 97.19 240 LEU B O 1
ATOM 3853 N N . VAL B 1 241 ? 1.307 -27.641 -12.695 1 94.88 241 VAL B N 1
ATOM 3854 C CA . VAL B 1 241 ? 2.156 -28.438 -11.82 1 94.88 241 VAL B CA 1
ATOM 3855 C C . VAL B 1 241 ? 2.18 -29.891 -12.32 1 94.88 241 VAL B C 1
ATOM 3857 O O . VAL B 1 241 ? 1.178 -30.391 -12.836 1 94.88 241 VAL B O 1
ATOM 3860 N N . ASN B 1 242 ? 3.371 -30.516 -12.133 1 88.88 242 ASN B N 1
ATOM 3861 C CA . ASN B 1 242 ? 3.521 -31.922 -12.508 1 88.88 242 ASN B CA 1
ATOM 3862 C C . ASN B 1 242 ? 2.686 -32.844 -11.617 1 88.88 242 ASN B C 1
ATOM 3864 O O . ASN B 1 242 ? 2.543 -32.594 -10.422 1 88.88 242 ASN B O 1
ATOM 3868 N N . HIS B 1 243 ? 1.845 -33.719 -12.188 1 77.75 243 HIS B N 1
ATOM 3869 C CA . HIS B 1 243 ? 1.141 -34.719 -11.398 1 77.75 243 HIS B CA 1
ATOM 3870 C C . HIS B 1 243 ? 2.113 -35.75 -10.797 1 77.75 243 HIS B C 1
ATOM 3872 O O . HIS B 1 243 ? 3.02 -36.219 -11.477 1 77.75 243 HIS B O 1
ATOM 3878 N N . ARG B 1 244 ? 2.555 -35.469 -9.57 1 60.19 244 ARG B N 1
ATOM 3879 C CA . ARG B 1 244 ? 3.43 -36.469 -9.008 1 60.19 244 ARG B CA 1
ATOM 3880 C C . ARG B 1 244 ? 2.717 -37.812 -8.922 1 60.19 244 ARG B C 1
ATOM 3882 O O . ARG B 1 244 ? 1.557 -37.906 -8.516 1 60.19 244 ARG B O 1
ATOM 3889 N N . SER B 1 245 ? 2.906 -38.594 -9.898 1 47.97 245 SER B N 1
ATOM 3890 C CA . SER B 1 245 ? 2.553 -40 -9.758 1 47.97 245 SER B CA 1
ATOM 3891 C C . SER B 1 245 ? 2.863 -40.5 -8.352 1 47.97 245 SER B C 1
ATOM 3893 O O . SER B 1 245 ? 3.951 -40.281 -7.824 1 47.97 245 SER B O 1
ATOM 3895 N N . GLY B 1 246 ? 1.915 -40.594 -7.469 1 38.34 246 GLY B N 1
ATOM 3896 C CA . GLY B 1 246 ? 2.201 -41.625 -6.461 1 38.34 246 GLY B CA 1
ATOM 3897 C C . GLY B 1 246 ? 2.996 -42.781 -7.004 1 38.34 246 GLY B C 1
ATOM 3898 O O . GLY B 1 246 ? 2.977 -43.062 -8.211 1 38.34 246 GLY B O 1
#

Solvent-accessible surface area (backbone atoms only — not comparable to full-atom values): 28093 Å² total; per-residue (Å²): 139,82,82,71,85,76,77,84,72,84,77,79,74,85,75,78,83,78,78,77,78,79,78,79,76,77,76,77,78,76,80,76,77,78,74,76,74,75,76,71,76,71,69,77,72,72,73,75,70,77,74,69,73,78,65,70,41,77,72,40,83,55,91,60,21,37,29,38,34,32,57,62,79,40,51,71,67,54,32,52,51,50,51,52,51,49,62,68,71,46,73,68,42,59,49,67,33,81,48,96,92,36,79,39,70,43,66,30,33,34,30,55,29,14,43,73,68,30,49,42,74,54,76,89,40,77,47,50,20,74,36,73,58,74,81,50,51,62,57,47,52,52,50,23,62,74,66,70,47,80,66,44,32,34,45,36,38,38,24,65,30,28,60,29,55,48,68,79,43,53,67,64,62,88,38,31,43,83,68,52,54,37,36,36,36,32,26,56,44,62,32,37,36,39,37,30,31,70,84,83,59,50,72,42,76,49,75,42,36,49,18,13,40,37,38,44,23,48,45,29,50,78,44,29,31,33,32,48,44,53,57,42,24,40,36,42,38,36,31,39,52,42,71,62,73,126,148,96,86,79,88,84,79,88,72,83,85,79,84,70,86,68,82,78,77,82,74,83,73,87,77,73,80,70,81,73,79,75,73,77,73,76,72,72,75,69,75,71,67,79,71,72,71,73,70,75,74,69,73,77,65,70,41,77,72,40,83,54,91,59,19,35,27,39,35,32,56,63,78,40,53,72,65,54,33,53,51,50,50,53,49,48,62,69,71,45,74,69,43,59,50,66,34,81,49,96,91,36,80,39,70,44,66,28,33,34,30,55,29,15,42,71,68,30,48,45,73,54,74,91,38,77,46,48,20,74,36,74,58,74,82,50,50,61,56,48,51,52,50,23,62,73,68,70,48,80,66,44,31,34,44,36,38,37,23,64,31,30,61,28,54,48,69,79,42,52,68,63,62,88,38,31,45,85,67,52,54,38,38,37,36,34,28,55,44,64,33,37,35,37,38,30,32,71,83,82,58,50,73,43,77,49,75,43,36,49,18,13,40,36,38,42,25,48,44,30,50,78,45,29,30,33,33,49,41,54,58,43,23,39,34,42,36,36,32,38,52,41,70,61,72,124

Nearest PDB structures (foldseek):
  3buc-assembly1_A  TM=9.177E-01  e=8.923E-14  Homo sapiens
  3rzl-assembly1_A  TM=9.130E-01  e=9.428E-14  Homo sapiens
  3btz-assembly1_A  TM=9.243E-01  e=1.548E-13  Homo sapiens
  8jnk-assembly1_G  TM=8.890E-01  e=3.034E-12  Homo sapiens
  3rzm-assembly1_A  TM=8.932E-01  e=3.034E-12  Homo sapiens